Protein 3U4Y (pdb70)

Nearest PDB structures (foldseek):
  3u4y-assembly2_B  TM=9.989E-01  e=2.058E-52  Desulfofarcimen acetoxidans DSM 771
  8afq-assembly1_D  TM=7.126E-01  e=6.260E-09  Saccharomyces cerevisiae
  8afw-assembly1_C  TM=6.990E-01  e=7.826E-08  Saccharomyces cerevisiae
  4q1u-assembly1_A  TM=5.443E-01  e=5.073E-07  hybrid
  3sre-assembly1_A  TM=5.284E-01  e=4.145E-07  synthetic construct

CATH classification: 2.130.10.10

Foldseek 3Di:
DDQQWKKFDDQVQCKIWIAGNPPQATDAIGHDPARWFAKDAALQRFKMWIFHAQQQKIWMWGDPDPHIGTDAIDHDPHGAAWDAALNNQKIDDFHADDDDTWFIAGPVVRGTDEIDGDDPQWFEKDFANQNQAKIWIDRQQVQWIFIKGQDPRRYIGGPRDIAHQAFHRFFYKYAQLNRQWMWTCHFQRQWIWIWGPVPVVDIYTDHIGHHPHGWADWDADNVRQKIWTDHQFWIWIWGADVPVGDTHTDDIEGPPAGADRPNSGHAAQDAGQVSQKDWGQGQPSQWTWMAGPVHHTDGTYPPGRGHHHMDHRHHD/DAWKKFDDQVQQKIWIAHDPQQATDAMDHDPARWFFKDAFQQSFKMWTFHAQQQKIWMWGPPDPHTGTDAMAHDDHGFEWDAAQVRFKIDDFHAPTDDTWFIAGPVVGGTDEIGGDDPQWFYKDAFNALQQWMKIDNQQVQWMFIWGQHPVGYIGGPGDIAHQQAHRFFAKDAALGNQWMWTQHQHRQWIWIWGPPDVPDIYTDDIGHHDHRWAYKDADNVRQKIWIDHAFKIWIWGADVPSRDTDGDDMEGDRAHADRRNRRHAAQEAGQVRQKDWGQGQPNQWIWMAGPVHHTDDTRPPGSRHHHIYTHYHD

Structure (mmCIF, N/CA/C/O backbone):
data_3U4Y
#
_entry.id   3U4Y
#
_cell.length_a   139.636
_cell.length_b   66.661
_cell.length_c   80.524
_cell.angle_alpha   90.00
_cell.angle_beta   90.00
_cell.angle_gamma   90.00
#
_symmetry.space_group_name_H-M   'P 21 21 2'
#
loop_
_entity.id
_entity.type
_entity.pdbx_description
1 polymer 'uncharacterized protein'
2 non-polymer 2-AMINO-2-HYDROXYMETHYL-PROPANE-1,3-DIOL
3 water water
#
loop_
_atom_site.group_PDB
_atom_site.id
_atom_site.type_symbol
_atom_site.label_atom_id
_atom_site.label_alt_id
_atom_site.label_comp_id
_atom_site.label_asym_id
_atom_site.label_entity_id
_atom_site.label_seq_id
_atom_site.pdbx_PDB_ins_code
_atom_site.Cartn_x
_atom_site.Cartn_y
_atom_site.Cartn_z
_atom_site.occupancy
_atom_site.B_iso_or_equiv
_atom_site.auth_seq_id
_atom_site.auth_comp_id
_atom_site.auth_asym_id
_atom_site.auth_atom_id
_atom_site.pdbx_PDB_model_num
ATOM 1 N N . THR A 1 7 ? 0.232 53.816 88.873 1.00 78.75 4 THR A N 1
ATOM 2 C CA . THR A 1 7 ? 1.439 53.918 88.055 1.00 91.70 4 THR A CA 1
ATOM 3 C C . THR A 1 7 ? 2.673 54.310 88.879 1.00 95.15 4 THR A C 1
ATOM 4 O O . THR A 1 7 ? 2.994 55.495 89.022 1.00 89.19 4 THR A O 1
ATOM 6 N N . THR A 1 8 ? 3.355 53.301 89.417 1.00 96.21 5 THR A N 1
ATOM 7 C CA . THR A 1 8 ? 4.575 53.511 90.192 1.00 92.30 5 THR A CA 1
ATOM 8 C C . THR A 1 8 ? 5.798 52.968 89.466 1.00 82.04 5 THR A C 1
ATOM 9 O O . THR A 1 8 ? 5.724 51.966 88.759 1.00 71.57 5 THR A O 1
ATOM 13 N N . SER A 1 9 ? 6.926 53.640 89.654 1.00 81.03 6 SER A N 1
ATOM 14 C CA . SER A 1 9 ? 8.152 53.252 88.988 1.00 74.42 6 SER A CA 1
ATOM 15 C C . SER A 1 9 ? 9.193 52.842 90.011 1.00 76.77 6 SER A C 1
ATOM 16 O O . SER A 1 9 ? 10.391 52.813 89.731 1.00 86.88 6 SER A O 1
ATOM 19 N N . ASN A 1 10 ? 8.717 52.508 91.201 1.00 64.78 7 ASN A N 1
ATOM 20 C CA . ASN A 1 10 ? 9.593 52.005 92.237 1.00 59.51 7 ASN A CA 1
ATOM 21 C C . ASN A 1 10 ? 9.358 50.527 92.484 1.00 53.51 7 ASN A C 1
ATOM 22 O O . ASN A 1 10 ? 8.764 50.120 93.483 1.00 53.67 7 ASN A O 1
ATOM 27 N N . PHE A 1 11 ? 9.844 49.729 91.546 1.00 48.34 8 PHE A N 1
ATOM 28 C CA . PHE A 1 11 ? 9.555 48.311 91.536 1.00 43.14 8 PHE A CA 1
ATOM 29 C C . PHE A 1 11 ? 10.545 47.553 90.667 1.00 39.06 8 PHE A C 1
ATOM 30 O O . PHE A 1 11 ? 11.249 48.133 89.839 1.00 42.52 8 PHE A O 1
ATOM 38 N N . GLY A 1 12 ? 10.563 46.243 90.841 1.00 30.47 9 GLY A N 1
ATOM 39 C CA . GLY A 1 12 ? 11.432 45.387 90.064 1.00 34.81 9 GLY A CA 1
ATOM 40 C C . GLY A 1 12 ? 10.855 43.992 89.931 1.00 42.20 9 GLY A C 1
ATOM 41 O O . GLY A 1 12 ? 9.843 43.666 90.538 1.00 53.65 9 GLY A O 1
ATOM 42 N N . ILE A 1 13 ? 11.515 43.159 89.141 1.00 35.74 10 ILE A N 1
ATOM 43 C CA . ILE A 1 13 ? 11.021 41.823 88.865 1.00 37.40 10 ILE A CA 1
ATOM 44 C C . ILE A 1 13 ? 12.138 40.804 89.067 1.00 31.32 10 ILE A C 1
ATOM 45 O O . ILE A 1 13 ? 13.274 41.065 88.731 1.00 33.63 10 ILE A O 1
ATOM 50 N N . VAL A 1 14 ? 11.815 39.651 89.633 1.00 27.01 11 VAL A N 1
ATOM 51 C CA . VAL A 1 14 ? 12.824 38.640 89.892 1.00 29.41 11 VAL A CA 1
ATOM 52 C C . VAL A 1 14 ? 12.298 37.244 89.618 1.00 34.05 11 VAL A C 1
ATOM 53 O O . VAL A 1 14 ? 11.165 36.908 89.970 1.00 38.57 11 VAL A O 1
ATOM 57 N N . VAL A 1 15 ? 13.141 36.428 88.995 1.00 32.67 12 VAL A N 1
ATOM 58 C CA . VAL A 1 15 ? 12.762 35.075 88.620 1.00 32.05 12 VAL A CA 1
ATOM 59 C C . VAL A 1 15 ? 12.981 34.080 89.755 1.00 29.66 12 VAL A C 1
ATOM 60 O O . VAL A 1 15 ? 13.973 34.161 90.478 1.00 34.16 12 VAL A O 1
ATOM 64 N N . GLU A 1 16 ? 12.026 33.169 89.928 1.00 24.16 13 GLU A N 1
ATOM 65 C CA . GLU A 1 16 ? 12.175 32.056 90.860 1.00 31.85 13 GLU A CA 1
ATOM 66 C C . GLU A 1 16 ? 12.009 30.779 90.085 1.00 37.28 13 GLU A C 1
ATOM 67 O O . GLU A 1 16 ? 10.901 30.304 89.886 1.00 48.51 13 GLU A O 1
ATOM 73 N N . GLN A 1 17 ? 13.127 30.232 89.637 1.00 34.34 14 GLN A N 1
ATOM 74 C CA . GLN A 1 17 ? 13.112 29.180 88.643 1.00 35.39 14 GLN A CA 1
ATOM 75 C C . GLN A 1 17 ? 12.453 27.902 89.142 1.00 35.34 14 GLN A C 1
ATOM 76 O O . GLN A 1 17 ? 11.762 27.214 88.392 1.00 28.36 14 GLN A O 1
ATOM 82 N N . HIS A 1 18 ? 12.676 27.584 90.410 1.00 35.57 15 HIS A N 1
ATOM 83 C CA . HIS A 1 18 ? 12.214 26.318 90.943 1.00 33.07 15 HIS A CA 1
ATOM 84 C C . HIS A 1 18 ? 10.728 26.336 91.261 1.00 43.02 15 HIS A C 1
ATOM 85 O O . HIS A 1 18 ? 10.112 25.287 91.418 1.00 52.59 15 HIS A O 1
ATOM 92 N N . LEU A 1 19 ? 10.150 27.525 91.360 1.00 39.36 16 LEU A N 1
ATOM 93 C CA . LEU A 1 19 ? 8.719 27.642 91.583 1.00 35.17 16 LEU A CA 1
ATOM 94 C C . LEU A 1 19 ? 8.052 27.891 90.250 1.00 38.83 16 LEU A C 1
ATOM 95 O O . LEU A 1 19 ? 6.837 27.997 90.165 1.00 41.21 16 LEU A O 1
ATOM 100 N N . ARG A 1 20 ? 8.868 27.962 89.206 1.00 39.60 17 ARG A N 1
ATOM 101 C CA . ARG A 1 20 ? 8.379 28.273 87.876 1.00 38.05 17 ARG A CA 1
ATOM 102 C C . ARG A 1 20 ? 7.496 29.521 87.965 1.00 39.78 17 ARG A C 1
ATOM 103 O O . ARG A 1 20 ? 6.389 29.585 87.447 1.00 46.07 17 ARG A O 1
ATOM 111 N N . ARG A 1 21 ? 8.043 30.535 88.621 1.00 38.82 18 ARG A N 1
ATOM 112 C CA . ARG A 1 21 ? 7.300 31.717 89.014 1.00 41.84 18 ARG A CA 1
ATOM 113 C C . ARG A 1 21 ? 8.153 32.983 88.795 1.00 42.37 18 ARG A C 1
ATOM 114 O O . ARG A 1 21 ? 9.347 32.887 88.511 1.00 41.56 18 ARG A O 1
ATOM 122 N N . ILE A 1 22 ? 7.529 34.156 88.903 1.00 32.12 19 ILE A N 1
ATOM 123 C CA . ILE A 1 22 ? 8.234 35.432 88.936 1.00 26.93 19 ILE A CA 1
ATOM 124 C C . ILE A 1 22 ? 7.522 36.333 89.942 1.00 31.73 19 ILE A C 1
ATOM 125 O O . ILE A 1 22 ? 6.337 36.180 90.182 1.00 30.55 19 ILE A O 1
ATOM 130 N N . SER A 1 23 ? 8.253 37.273 90.529 1.00 39.48 20 SER A N 1
ATOM 131 C CA . SER A 1 23 ? 7.696 38.211 91.496 1.00 34.13 20 SER A CA 1
ATOM 132 C C . SER A 1 23 ? 8.052 39.640 91.134 1.00 35.07 20 SER A C 1
ATOM 133 O O . SER A 1 23 ? 9.134 39.913 90.636 1.00 44.18 20 SER A O 1
ATOM 136 N N . PHE A 1 24 ? 7.126 40.550 91.390 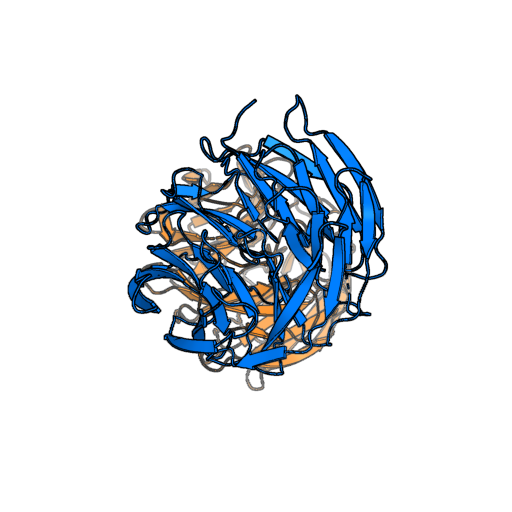1.00 27.49 21 PHE A N 1
ATOM 137 C CA . PHE A 1 24 ? 7.402 41.956 91.320 1.00 27.51 21 PHE A CA 1
ATOM 138 C C . PHE A 1 24 ? 7.517 42.371 92.759 1.00 40.32 21 PHE A C 1
ATOM 139 O O . PHE A 1 24 ? 6.776 41.883 93.598 1.00 43.46 21 PHE A O 1
ATOM 147 N N . PHE A 1 25 ? 8.462 43.250 93.049 1.00 45.39 22 PHE A N 1
ATOM 148 C CA . PHE A 1 25 ? 8.708 43.687 94.410 1.00 45.94 22 PHE A CA 1
ATOM 149 C C . PHE A 1 25 ? 8.884 45.205 94.382 1.00 55.00 22 PHE A C 1
ATOM 150 O O . PHE A 1 25 ? 9.236 45.781 93.348 1.00 50.96 22 PHE A O 1
ATOM 158 N N . SER A 1 26 ? 8.624 45.867 95.502 1.00 54.70 23 SER A N 1
ATOM 159 C CA . SER A 1 26 ? 8.883 47.291 95.553 1.00 46.13 23 SER A CA 1
ATOM 160 C C . SER A 1 26 ? 10.305 47.564 96.027 1.00 50.85 23 SER A C 1
ATOM 161 O O . SER A 1 26 ? 10.775 46.983 97.007 1.00 50.50 23 SER A O 1
ATOM 164 N N . THR A 1 27 ? 10.973 48.441 95.285 1.00 43.85 24 THR A N 1
ATOM 165 C CA . THR A 1 27 ? 12.221 49.085 95.652 1.00 40.00 24 THR A CA 1
ATOM 166 C C . THR A 1 27 ? 12.195 49.824 97.008 1.00 48.79 24 THR A C 1
ATOM 167 O O . THR A 1 27 ? 13.234 49.978 97.658 1.00 48.88 24 THR A O 1
ATOM 171 N N . ASP A 1 28 ? 11.009 50.276 97.424 1.00 54.74 25 ASP A N 1
ATOM 172 C CA . ASP A 1 28 ? 10.840 51.147 98.598 1.00 60.60 25 ASP A CA 1
ATOM 173 C C . ASP A 1 28 ? 10.623 50.391 99.896 1.00 57.45 25 ASP A C 1
ATOM 174 O O . ASP A 1 28 ? 11.447 50.444 100.812 1.00 57.19 25 ASP A O 1
ATOM 179 N N . THR A 1 29 ? 9.467 49.735 99.972 1.00 51.86 26 THR A N 1
ATOM 180 C CA . THR A 1 29 ? 9.043 48.988 101.150 1.00 54.41 26 THR A CA 1
ATOM 181 C C . THR A 1 29 ? 9.791 47.678 101.287 1.00 60.80 26 THR A C 1
ATOM 182 O O . THR A 1 29 ? 10.005 47.186 102.399 1.00 61.58 26 THR A O 1
ATOM 186 N N . LEU A 1 30 ? 10.155 47.104 100.144 1.00 64.08 27 LEU A N 1
ATOM 187 C CA . LEU A 1 30 ? 10.830 45.816 100.107 1.00 60.50 27 LEU A CA 1
ATOM 188 C C . LEU A 1 30 ? 9.877 44.681 100.451 1.00 64.70 27 LEU A C 1
ATOM 189 O O . LEU A 1 30 ? 10.158 43.864 101.334 1.00 70.63 27 LEU A O 1
ATOM 194 N N . GLU A 1 31 ? 8.748 44.645 99.750 1.00 55.20 28 GLU A N 1
ATOM 195 C CA . GLU A 1 31 ? 7.778 43.580 99.913 1.00 55.51 28 GLU A CA 1
ATOM 196 C C . GLU A 1 31 ? 7.288 43.181 98.535 1.00 50.22 28 GLU A C 1
ATOM 197 O O . GLU A 1 31 ? 7.483 43.920 97.563 1.00 46.06 28 GLU A O 1
ATOM 203 N N . ILE A 1 32 ? 6.665 42.012 98.438 1.00 45.04 29 ILE A N 1
ATOM 204 C CA . ILE A 1 32 ? 6.148 41.552 97.149 1.00 49.62 29 ILE A CA 1
ATOM 205 C C . ILE A 1 32 ? 5.041 42.477 96.631 1.00 54.46 29 ILE A C 1
ATOM 206 O O . ILE A 1 32 ? 4.445 43.237 97.389 1.00 59.15 29 ILE A O 1
ATOM 211 N N . LEU A 1 33 ? 4.773 42.397 95.334 1.00 47.62 30 LEU A N 1
ATOM 212 C CA . LEU A 1 33 ? 3.747 43.198 94.688 1.00 41.20 30 LEU A CA 1
ATOM 213 C C . LEU A 1 33 ? 2.711 42.314 94.017 1.00 42.92 30 LEU A C 1
ATOM 214 O O . LEU A 1 33 ? 1.509 42.486 94.212 1.00 31.12 30 LEU A O 1
ATOM 219 N N . ASN A 1 34 ? 3.203 41.405 93.179 1.00 43.72 31 ASN A N 1
ATOM 220 C CA . ASN A 1 34 ? 2.378 40.482 92.419 1.00 53.77 31 ASN A CA 1
ATOM 221 C C . ASN A 1 34 ? 3.234 39.253 92.138 1.00 55.46 31 ASN A C 1
ATOM 222 O O . ASN A 1 34 ? 4.407 39.392 91.820 1.00 60.84 31 ASN A O 1
ATOM 227 N N . GLN A 1 35 ? 2.660 38.057 92.246 1.00 48.67 32 GLN A N 1
ATOM 228 C CA . GLN A 1 35 ? 3.397 36.846 91.911 1.00 41.42 32 GLN A CA 1
ATOM 229 C C . GLN A 1 35 ? 2.700 36.018 90.848 1.00 44.61 32 GLN A C 1
ATOM 230 O O . GLN A 1 35 ? 1.671 35.382 91.095 1.00 62.64 32 GLN A O 1
ATOM 236 N N . ILE A 1 36 ? 3.278 36.016 89.661 1.00 34.72 33 ILE A N 1
ATOM 237 C CA . ILE A 1 36 ? 2.718 35.275 88.548 1.00 38.75 33 ILE A CA 1
ATOM 238 C C . ILE A 1 36 ? 3.353 33.898 88.422 1.00 36.31 33 ILE A C 1
ATOM 239 O O . ILE A 1 36 ? 4.555 33.800 88.272 1.00 38.04 33 ILE A O 1
ATOM 244 N N . THR A 1 37 ? 2.543 32.842 88.485 1.00 46.56 34 THR A N 1
ATOM 245 C CA . THR A 1 37 ? 3.039 31.468 88.367 1.00 44.01 34 THR A CA 1
ATOM 246 C C . THR A 1 37 ? 2.512 30.824 87.077 1.00 47.00 34 THR A C 1
ATOM 247 O O . THR A 1 37 ? 1.319 30.546 86.963 1.00 58.62 34 THR A O 1
ATOM 251 N N . LEU A 1 38 ? 3.394 30.582 86.112 1.00 36.24 35 LEU A N 1
ATOM 252 C CA . LEU A 1 38 ? 2.979 30.018 84.824 1.00 43.09 35 LEU A CA 1
ATOM 253 C C . LEU A 1 38 ? 3.440 28.581 84.534 1.00 48.30 35 LEU A C 1
ATOM 254 O O . LEU A 1 38 ? 3.059 28.007 83.515 1.00 49.53 35 LEU A O 1
ATOM 259 N N . GLY A 1 39 ? 4.268 28.015 85.408 1.00 48.59 36 GLY A N 1
ATOM 260 C CA . GLY A 1 39 ? 4.798 26.685 85.205 1.00 24.22 36 GLY A CA 1
ATOM 261 C C . GLY A 1 39 ? 5.766 26.571 84.043 1.00 37.13 36 GLY A C 1
ATOM 262 O O . GLY A 1 39 ? 5.656 25.659 83.224 1.00 34.58 36 GLY A O 1
ATOM 263 N N . TYR A 1 40 ? 6.722 27.496 83.962 1.00 36.50 37 TYR A N 1
ATOM 264 C CA . TYR A 1 40 ? 7.808 27.378 82.989 1.00 37.40 37 TYR A CA 1
ATOM 265 C C . TYR A 1 40 ? 9.166 27.309 83.647 1.00 49.05 37 TYR A C 1
ATOM 266 O O . TYR A 1 40 ? 9.313 27.491 84.851 1.00 51.07 37 TYR A O 1
ATOM 275 N N . ASP A 1 41 ? 10.151 27.069 82.797 1.00 52.13 38 ASP A N 1
ATOM 276 C CA . ASP A 1 41 ? 11.534 26.841 83.156 1.00 45.42 38 ASP A CA 1
ATOM 277 C C . ASP A 1 41 ? 12.307 28.188 83.152 1.00 46.43 38 ASP A C 1
ATOM 278 O O . ASP A 1 41 ? 13.265 28.382 82.383 1.00 34.53 38 ASP A O 1
ATOM 283 N N . PHE A 1 42 ? 11.882 29.118 84.009 1.00 41.52 39 PHE A N 1
ATOM 284 C CA . PHE A 1 42 ? 12.321 30.523 83.921 1.00 41.65 39 PHE A CA 1
ATOM 285 C C . PHE A 1 42 ? 13.805 30.782 84.218 1.00 41.77 39 PHE A C 1
ATOM 286 O O . PHE A 1 42 ? 14.391 30.181 85.117 1.00 37.02 39 PHE A O 1
ATOM 294 N N . VAL A 1 43 ? 14.396 31.705 83.460 1.00 43.06 40 VAL A N 1
ATOM 295 C CA . VAL A 1 43 ? 15.810 32.030 83.613 1.00 41.73 40 VAL A CA 1
ATOM 296 C C . VAL A 1 43 ? 16.052 33.519 83.891 1.00 32.19 40 VAL A C 1
ATOM 297 O O . VAL A 1 43 ? 16.320 33.891 85.027 1.00 20.19 40 VAL A O 1
ATOM 301 N N . ASP A 1 44 ? 15.949 34.363 82.866 1.00 46.61 41 ASP A N 1
ATOM 302 C CA . ASP A 1 44 ? 16.290 35.790 83.004 1.00 56.51 41 ASP A CA 1
ATOM 303 C C . ASP A 1 44 ? 15.116 36.701 82.617 1.00 49.87 41 ASP A C 1
ATOM 304 O O . ASP A 1 44 ? 14.102 36.221 82.105 1.00 49.87 41 ASP A O 1
ATOM 309 N N . THR A 1 45 ? 15.266 38.005 82.881 1.00 36.93 42 THR A N 1
ATOM 310 C CA . THR A 1 45 ? 14.281 39.036 82.522 1.00 30.38 42 THR A CA 1
ATOM 311 C C . THR A 1 45 ? 14.936 40.300 82.019 1.00 40.39 42 THR A C 1
ATOM 312 O O . THR A 1 45 ? 16.038 40.669 82.438 1.00 47.05 42 THR A O 1
ATOM 316 N N . ALA A 1 46 ? 14.221 40.990 81.144 1.00 45.62 43 ALA A N 1
ATOM 317 C CA . ALA A 1 46 ? 14.565 42.354 80.779 1.00 39.73 43 ALA A CA 1
ATOM 318 C C . ALA A 1 46 ? 13.349 43.201 81.080 1.00 31.12 43 ALA A C 1
ATOM 319 O O . ALA A 1 46 ? 12.280 42.662 81.319 1.00 28.31 43 ALA A O 1
ATOM 321 N N . ILE A 1 47 ? 13.539 44.516 81.102 1.00 38.59 44 ILE A N 1
ATOM 322 C CA . ILE A 1 47 ? 12.461 45.486 81.287 1.00 35.26 44 ILE A CA 1
ATOM 323 C C . ILE A 1 47 ? 12.650 46.606 80.281 1.00 33.84 44 ILE A C 1
ATOM 324 O O . ILE A 1 47 ? 13.727 46.784 79.728 1.00 38.02 44 ILE A O 1
ATOM 329 N N . THR A 1 48 ? 11.604 47.368 80.039 1.00 39.30 45 THR A N 1
ATOM 330 C CA . THR A 1 48 ? 11.624 48.317 78.931 1.00 46.17 45 THR A CA 1
ATOM 331 C C . THR A 1 48 ? 12.051 49.756 79.379 1.00 44.63 45 THR A C 1
ATOM 332 O O . THR A 1 48 ? 11.926 50.093 80.560 1.00 56.53 45 THR A O 1
ATOM 336 N N . SER A 1 49 ? 12.633 50.565 78.489 1.00 33.24 46 SER A N 1
ATOM 337 C CA . SER A 1 49 ? 13.028 51.936 78.873 1.00 43.32 46 SER A CA 1
ATOM 338 C C . SER A 1 49 ? 11.844 52.597 79.520 1.00 60.45 46 SER A C 1
ATOM 339 O O . SER A 1 49 ? 11.866 52.988 80.691 1.00 57.23 46 SER A O 1
ATOM 342 N N . ASP A 1 50 ? 10.844 52.773 78.658 1.00 70.78 47 ASP A N 1
ATOM 343 C CA . ASP A 1 50 ? 9.436 53.001 78.964 1.00 53.40 47 ASP A CA 1
ATOM 344 C C . ASP A 1 50 ? 9.043 52.475 80.346 1.00 43.48 47 ASP A C 1
ATOM 345 O O . ASP A 1 50 ? 8.363 53.177 81.098 1.00 36.42 47 ASP A O 1
ATOM 350 N N . CYS A 1 51 ? 9.492 51.256 80.671 1.00 44.54 48 CYS A N 1
ATOM 351 C CA . CYS A 1 51 ? 9.251 50.607 81.972 1.00 44.33 48 CYS A CA 1
ATOM 352 C C . CYS A 1 51 ? 7.909 49.864 81.990 1.00 55.46 48 CYS A C 1
ATOM 353 O O . CYS A 1 51 ? 7.486 49.325 83.024 1.00 48.76 48 CYS A O 1
ATOM 356 N N . SER A 1 52 ? 7.277 49.814 80.819 1.00 57.98 49 SER A N 1
ATOM 357 C CA . SER A 1 52 ? 5.904 49.352 80.675 1.00 52.91 49 SER A CA 1
ATOM 358 C C . SER A 1 52 ? 5.782 47.851 80.397 1.00 53.70 49 SER A C 1
ATOM 359 O O . SER A 1 52 ? 4.796 47.213 80.777 1.00 54.81 49 SER A O 1
ATOM 362 N N . ASN A 1 53 ? 6.774 47.292 79.715 1.00 60.14 50 ASN A N 1
ATOM 363 C CA . ASN A 1 53 ? 6.749 45.877 79.382 1.00 53.83 50 ASN A CA 1
ATOM 364 C C . ASN A 1 53 ? 7.965 45.107 79.853 1.00 49.00 50 ASN A C 1
ATOM 365 O O . ASN A 1 53 ? 9.091 45.597 79.833 1.00 51.54 50 ASN A O 1
ATOM 370 N N . VAL A 1 54 ? 7.702 43.879 80.269 1.00 43.32 51 VAL A N 1
ATOM 371 C CA . VAL A 1 54 ? 8.715 42.981 80.781 1.00 40.42 51 VAL A CA 1
ATOM 372 C C . VAL A 1 54 ? 8.847 41.774 79.858 1.00 41.08 51 VAL A C 1
ATOM 373 O O . VAL A 1 54 ? 7.940 41.478 79.076 1.00 42.26 51 VAL A O 1
ATOM 377 N N . VAL A 1 55 ? 9.987 41.095 79.938 1.00 35.42 52 VAL A N 1
ATOM 378 C CA . VAL A 1 55 ? 10.195 39.861 79.201 1.00 37.29 52 VAL A CA 1
ATOM 379 C C . VAL A 1 55 ? 10.859 38.808 80.082 1.00 40.43 52 VAL A C 1
ATOM 380 O O . VAL A 1 55 ? 11.837 39.114 80.769 1.00 48.30 52 VAL A O 1
ATOM 384 N N . VAL A 1 56 ? 10.312 37.588 80.092 1.00 32.65 53 VAL A N 1
ATOM 385 C CA . VAL A 1 56 ? 10.936 36.467 80.807 1.00 32.41 53 VAL A CA 1
ATOM 386 C C . VAL A 1 56 ? 11.241 35.320 79.853 1.00 35.95 53 VAL A C 1
ATOM 387 O O . VAL A 1 56 ? 10.481 35.048 78.935 1.00 48.43 53 VAL A O 1
ATOM 391 N N . THR A 1 57 ? 12.356 34.642 80.075 1.00 26.58 54 THR A N 1
ATOM 392 C CA . THR A 1 57 ? 12.787 33.568 79.189 1.00 31.28 54 THR A CA 1
ATOM 393 C C . THR A 1 57 ? 12.667 32.212 79.880 1.00 30.21 54 THR A C 1
ATOM 394 O O . THR A 1 57 ? 12.510 32.135 81.096 1.00 25.24 54 THR A O 1
ATOM 398 N N . SER A 1 58 ? 12.725 31.140 79.102 1.00 27.07 55 SER A N 1
ATOM 399 C CA . SER A 1 58 ? 12.767 29.813 79.688 1.00 25.59 55 SER A CA 1
ATOM 400 C C . SER A 1 58 ? 13.667 28.921 78.857 1.00 43.42 55 SER A C 1
ATOM 401 O O . SER A 1 58 ? 13.799 29.090 77.637 1.00 31.06 55 SER A O 1
ATOM 404 N N . ASP A 1 59 ? 14.293 27.980 79.551 1.00 48.03 56 ASP A N 1
ATOM 405 C CA . ASP A 1 59 ? 15.340 27.145 78.995 1.00 47.14 56 ASP A CA 1
ATOM 406 C C . ASP A 1 59 ? 14.751 25.947 78.273 1.00 49.76 56 ASP A C 1
ATOM 407 O O . ASP A 1 59 ? 14.617 25.965 77.050 1.00 45.83 56 ASP A O 1
ATOM 412 N N . PHE A 1 60 ? 14.403 24.916 79.047 1.00 53.41 57 PHE A N 1
ATOM 413 C CA . PHE A 1 60 ? 13.979 23.611 78.526 1.00 49.57 57 PHE A CA 1
ATOM 414 C C . PHE A 1 60 ? 12.543 23.695 77.999 1.00 48.73 57 PHE A C 1
ATOM 415 O O . PHE A 1 60 ? 12.154 22.951 77.088 1.00 47.58 57 PHE A O 1
ATOM 423 N N . CYS A 1 61 ? 11.778 24.642 78.538 1.00 37.87 58 CYS A N 1
ATOM 424 C CA . CYS A 1 61 ? 10.461 24.949 77.997 1.00 34.14 58 CYS A CA 1
ATOM 425 C C . CYS A 1 61 ? 10.521 25.834 76.736 1.00 34.85 58 CYS A C 1
ATOM 426 O O . CYS A 1 61 ? 9.507 26.094 76.108 1.00 43.29 58 CYS A O 1
ATOM 429 N N . GLN A 1 62 ? 11.715 26.283 76.370 1.00 37.88 59 GLN A N 1
ATOM 430 C CA . GLN A 1 62 ? 11.928 27.215 75.247 1.00 39.18 59 GLN A CA 1
ATOM 431 C C . GLN A 1 62 ? 10.804 28.214 74.940 1.00 42.23 59 GLN A C 1
ATOM 432 O O . GLN A 1 62 ? 10.454 28.444 73.782 1.00 39.91 59 GLN A O 1
ATOM 438 N N . THR A 1 63 ? 10.279 28.843 75.982 1.00 37.95 60 THR A N 1
ATOM 439 C CA . THR A 1 63 ? 9.195 29.787 75.809 1.00 36.46 60 THR A CA 1
ATOM 440 C C . THR A 1 63 ? 9.480 31.181 76.363 1.00 37.31 60 THR A C 1
ATOM 441 O O . THR A 1 63 ? 9.892 31.329 77.508 1.00 29.01 60 THR A O 1
ATOM 445 N N . LEU A 1 64 ? 9.239 32.201 75.547 1.00 40.47 61 LEU A N 1
ATOM 446 C CA . LEU A 1 64 ? 9.316 33.580 76.017 1.00 37.48 61 LEU A CA 1
ATOM 447 C C . LEU A 1 64 ? 7.934 34.123 76.391 1.00 39.30 61 LEU A C 1
ATOM 448 O O . LEU A 1 64 ? 6.989 33.998 75.619 1.00 48.98 61 LEU A O 1
ATOM 453 N N . VAL A 1 65 ? 7.812 34.726 77.567 1.00 31.42 62 VAL A N 1
ATOM 454 C CA . VAL A 1 65 ? 6.561 35.392 77.942 1.00 42.85 62 VAL A CA 1
ATOM 455 C C . VAL A 1 65 ? 6.734 36.917 78.081 1.00 47.91 62 VAL A C 1
ATOM 456 O O . VAL A 1 65 ? 7.776 37.387 78.545 1.00 50.17 62 VAL A O 1
ATOM 460 N N . GLN A 1 66 ? 5.707 37.668 77.669 1.00 40.41 63 GLN A N 1
ATOM 461 C CA . GLN A 1 66 ? 5.702 39.133 77.712 1.00 35.13 63 GLN A CA 1
ATOM 462 C C . GLN A 1 66 ? 4.593 39.636 78.612 1.00 39.87 63 GLN A C 1
ATOM 463 O O . GLN A 1 66 ? 3.464 39.181 78.518 1.00 46.09 63 GLN A O 1
ATOM 469 N N . ILE A 1 67 ? 4.897 40.585 79.482 1.00 42.50 64 ILE A N 1
ATOM 470 C CA . ILE A 1 67 ? 3.857 41.085 80.370 1.00 50.02 64 ILE A CA 1
ATOM 471 C C . ILE A 1 67 ? 3.786 42.627 80.459 1.00 56.79 64 ILE A C 1
ATOM 472 O O . ILE A 1 67 ? 4.811 43.298 80.363 1.00 64.42 64 ILE A O 1
ATOM 477 N N . GLU A 1 68 ? 2.574 43.178 80.592 1.00 46.48 65 GLU A N 1
ATOM 478 C CA . GLU A 1 68 ? 2.392 44.619 80.807 1.00 47.15 65 GLU A CA 1
ATOM 479 C C . GLU A 1 68 ? 2.306 44.917 82.302 1.00 41.81 65 GLU A C 1
ATOM 480 O O . GLU A 1 68 ? 1.630 44.205 83.036 1.00 45.27 65 GLU A O 1
ATOM 486 N N . THR A 1 69 ? 2.957 45.980 82.758 1.00 32.82 66 THR A N 1
ATOM 487 C CA . THR A 1 69 ? 3.176 46.147 84.193 1.00 40.06 66 THR A CA 1
ATOM 488 C C . THR A 1 69 ? 2.396 47.263 84.870 1.00 47.68 66 THR A C 1
ATOM 489 O O . THR A 1 69 ? 2.522 47.452 86.087 1.00 45.46 66 THR A O 1
ATOM 493 N N . GLN A 1 70 ? 1.608 47.999 84.088 1.00 49.62 67 GLN A N 1
ATOM 494 C CA . GLN A 1 70 ? 0.955 49.208 84.575 1.00 50.63 67 GLN A CA 1
ATOM 495 C C . GLN A 1 70 ? -0.522 49.020 84.885 1.00 56.10 67 GLN A C 1
ATOM 496 O O . GLN A 1 70 ? -1.355 49.796 84.414 1.00 59.90 67 GLN A O 1
ATOM 502 N N . LEU A 1 71 ? -0.864 47.998 85.665 1.00 61.03 68 LEU A N 1
ATOM 503 C CA . LEU A 1 71 ? -2.266 47.816 86.035 1.00 70.07 68 LEU A CA 1
ATOM 504 C C . LEU A 1 71 ? -2.520 46.978 87.266 1.00 66.48 68 LEU A C 1
ATOM 505 O O . LEU A 1 71 ? -1.631 46.287 87.765 1.00 50.72 68 LEU A O 1
ATOM 510 N N . GLU A 1 72 ? -3.772 47.075 87.714 1.00 73.48 69 GLU A N 1
ATOM 511 C CA . GLU A 1 72 ? -4.291 46.520 88.966 1.00 79.48 69 GLU A CA 1
ATOM 512 C C . GLU A 1 72 ? -3.558 45.275 89.446 1.00 74.40 69 GLU A C 1
ATOM 513 O O . GLU A 1 72 ? -2.896 45.329 90.476 1.00 84.89 69 GLU A O 1
ATOM 519 N N . PRO A 1 73 ? -3.711 44.142 88.736 1.00 64.33 70 PRO A N 1
ATOM 520 C CA . PRO A 1 73 ? -2.701 43.080 88.783 1.00 52.36 70 PRO A CA 1
ATOM 521 C C . PRO A 1 73 ? -2.080 42.927 87.394 1.00 53.57 70 PRO A C 1
ATOM 522 O O . PRO A 1 73 ? -2.828 42.894 86.420 1.00 55.98 70 PRO A O 1
ATOM 526 N N . PRO A 1 74 ? -0.738 42.882 87.306 1.00 51.48 71 PRO A N 1
ATOM 527 C CA . PRO A 1 74 ? 0.035 42.699 86.076 1.00 41.25 71 PRO A CA 1
ATOM 528 C C . PRO A 1 74 ? -0.613 41.723 85.105 1.00 44.11 71 PRO A C 1
ATOM 529 O O . PRO A 1 74 ? -1.020 40.624 85.481 1.00 42.42 71 PRO A O 1
ATOM 533 N N . LYS A 1 75 ? -0.665 42.131 83.844 1.00 47.31 72 LYS A N 1
ATOM 534 C CA . LYS A 1 75 ? -1.340 41.391 82.788 1.00 44.88 72 LYS A CA 1
ATOM 535 C C . LYS A 1 75 ? -0.368 40.770 81.772 1.00 38.57 72 LYS A C 1
ATOM 536 O O . LYS A 1 75 ? 0.277 41.477 81.008 1.00 41.93 72 LYS A O 1
ATOM 542 N N . VAL A 1 76 ? -0.252 39.448 81.762 1.00 33.74 73 VAL A N 1
ATOM 543 C CA . VAL A 1 76 ? 0.551 38.800 80.732 1.00 43.27 73 VAL A CA 1
ATOM 544 C C . VAL A 1 76 ? -0.238 38.805 79.427 1.00 49.88 73 VAL A C 1
ATOM 545 O O . VAL A 1 76 ? -1.456 38.653 79.442 1.00 60.08 73 VAL A O 1
ATOM 549 N N . VAL A 1 77 ? 0.450 39.004 78.305 1.00 46.27 74 VAL A N 1
ATOM 550 C CA . VAL A 1 77 ? -0.228 39.316 77.052 1.00 47.67 74 VAL A CA 1
ATOM 551 C C . VAL A 1 77 ? 0.243 38.532 75.833 1.00 55.32 74 VAL A C 1
ATOM 552 O O . VAL A 1 77 ? -0.431 38.516 74.802 1.00 69.61 74 VAL A O 1
ATOM 556 N N . ALA A 1 78 ? 1.399 37.893 75.937 1.00 51.81 75 ALA A N 1
ATOM 557 C CA . ALA A 1 78 ? 1.842 36.981 74.887 1.00 47.93 75 ALA A CA 1
ATOM 558 C C . ALA A 1 78 ? 2.614 35.818 75.483 1.00 42.12 75 ALA A C 1
ATOM 559 O O . ALA A 1 78 ? 3.268 35.980 76.513 1.00 38.40 75 ALA A O 1
ATOM 561 N N . ILE A 1 79 ? 2.499 34.647 74.850 1.00 43.68 76 ILE A N 1
ATOM 562 C CA . ILE A 1 79 ? 3.334 33.480 75.159 1.00 47.80 76 ILE A CA 1
ATOM 563 C C . ILE A 1 79 ? 3.722 32.783 73.862 1.00 58.31 76 ILE A C 1
ATOM 564 O O . ILE A 1 79 ? 2.881 32.144 73.225 1.00 68.00 76 ILE A O 1
ATOM 569 N N . GLN A 1 80 ? 4.990 32.921 73.471 1.00 52.86 77 GLN A N 1
ATOM 570 C CA . GLN A 1 80 ? 5.497 32.300 72.246 1.00 52.11 77 GLN A CA 1
ATOM 571 C C . GLN A 1 80 ? 6.588 31.255 72.508 1.00 49.94 77 GLN A C 1
ATOM 572 O O . GLN A 1 80 ? 7.384 31.399 73.440 1.00 51.36 77 GLN A O 1
ATOM 578 N N . GLU A 1 81 ? 6.610 30.197 71.698 1.00 40.27 78 GLU A N 1
ATOM 579 C CA . GLU A 1 81 ? 7.667 29.188 71.798 1.00 45.50 78 GLU A CA 1
ATOM 580 C C . GLU A 1 81 ? 8.741 29.515 70.781 1.00 52.93 78 GLU A C 1
ATOM 581 O O . GLU A 1 81 ? 8.445 29.930 69.656 1.00 65.75 78 GLU A O 1
ATOM 587 N N . GLY A 1 82 ? 9.993 29.340 71.175 1.00 45.50 79 GLY A N 1
ATOM 588 C CA . GLY A 1 82 ? 11.082 29.562 70.253 1.00 47.02 79 GLY A CA 1
ATOM 589 C C . GLY A 1 82 ? 11.579 28.283 69.605 1.00 50.93 79 GLY A C 1
ATOM 590 O O . GLY A 1 82 ? 11.253 27.179 70.024 1.00 58.37 79 GLY A O 1
ATOM 591 N N . GLN A 1 83 ? 12.381 28.451 68.566 1.00 48.23 80 GLN A N 1
ATOM 592 C CA . GLN A 1 83 ? 13.060 27.356 67.910 1.00 52.50 80 GLN A CA 1
ATOM 593 C C . GLN A 1 83 ? 13.858 26.492 68.900 1.00 58.16 80 GLN A C 1
ATOM 594 O O . GLN A 1 83 ? 13.842 25.256 68.821 1.00 67.04 80 GLN A O 1
ATOM 600 N N . SER A 1 84 ? 14.559 27.138 69.828 1.00 51.49 81 SER A N 1
ATOM 601 C CA . SER A 1 84 ? 15.371 26.422 70.811 1.00 52.02 81 SER A CA 1
ATOM 602 C C . SER A 1 84 ? 15.357 27.131 72.162 1.00 48.35 81 SER A C 1
ATOM 603 O O . SER A 1 84 ? 14.628 28.104 72.344 1.00 39.44 81 SER A O 1
ATOM 606 N N . SER A 1 85 ? 16.166 26.644 73.103 1.00 47.65 82 SER A N 1
ATOM 607 C CA . SER A 1 85 ? 16.172 27.177 74.468 1.00 40.89 82 SER A CA 1
ATOM 608 C C . SER A 1 85 ? 16.615 28.646 74.581 1.00 40.91 82 SER A C 1
ATOM 609 O O . SER A 1 85 ? 17.165 29.217 73.638 1.00 50.07 82 SER A O 1
ATOM 620 N N . ALA A 1 87 ? 18.084 31.944 77.503 1.00 24.56 84 ALA A N 1
ATOM 621 C CA . ALA A 1 87 ? 18.542 32.348 78.832 1.00 29.49 84 ALA A CA 1
ATOM 622 C C . ALA A 1 87 ? 18.756 33.862 78.998 1.00 44.65 84 ALA A C 1
ATOM 623 O O . ALA A 1 87 ? 17.805 34.564 79.306 1.00 56.85 84 ALA A O 1
ATOM 625 N N . ASP A 1 88 ? 19.973 34.380 78.827 1.00 47.75 85 ASP A N 1
ATOM 626 C CA . ASP A 1 88 ? 20.150 35.828 78.985 1.00 48.80 85 ASP A CA 1
ATOM 627 C C . ASP A 1 88 ? 19.271 36.526 77.939 1.00 45.17 85 ASP A C 1
ATOM 628 O O . ASP A 1 88 ? 19.038 35.985 76.847 1.00 45.33 85 ASP A O 1
ATOM 633 N N . VAL A 1 89 ? 18.741 37.696 78.304 1.00 36.68 86 VAL A N 1
ATOM 634 C CA . VAL A 1 89 ? 18.036 38.560 77.362 1.00 32.93 86 VAL A CA 1
ATOM 635 C C . VAL A 1 89 ? 18.466 39.980 77.506 1.00 26.26 86 VAL A C 1
ATOM 636 O O . VAL A 1 89 ? 18.697 40.463 78.613 1.00 28.69 86 VAL A O 1
ATOM 640 N N . ASP A 1 90 ? 18.527 40.656 76.373 1.00 35.01 87 ASP A N 1
ATOM 641 C CA . ASP A 1 90 ? 18.601 42.103 76.359 1.00 39.71 87 ASP A CA 1
ATOM 642 C C . ASP A 1 90 ? 17.570 42.623 75.387 1.00 41.94 87 ASP A C 1
ATOM 643 O O . ASP A 1 90 ? 17.145 41.905 74.489 1.00 45.18 87 ASP A O 1
ATOM 648 N N . ILE A 1 91 ? 17.165 43.871 75.587 1.00 47.32 88 ILE A N 1
ATOM 649 C CA . ILE A 1 91 ? 16.275 44.560 74.670 1.00 40.66 88 ILE A CA 1
ATOM 650 C C . ILE A 1 91 ? 17.084 45.602 73.927 1.00 32.66 88 ILE A C 1
ATOM 651 O O . ILE A 1 91 ? 18.031 46.161 74.481 1.00 29.36 88 ILE A O 1
ATOM 656 N N . THR A 1 92 ? 16.723 45.851 72.674 1.00 22.91 89 THR A N 1
ATOM 657 C CA . THR A 1 92 ? 17.355 46.902 71.910 1.00 20.82 89 THR A CA 1
ATOM 658 C C . THR A 1 92 ? 17.030 48.199 72.610 1.00 36.80 89 THR A C 1
ATOM 659 O O . THR A 1 92 ? 16.052 48.258 73.366 1.00 17.68 89 THR A O 1
ATOM 663 N N . PRO A 1 93 ? 17.819 49.256 72.341 1.00 43.24 90 PRO A N 1
ATOM 664 C CA . PRO A 1 93 ? 17.676 50.464 73.156 1.00 35.12 90 PRO A CA 1
ATOM 665 C C . PRO A 1 93 ? 16.347 51.170 72.863 1.00 43.57 90 PRO A C 1
ATOM 666 O O . PRO A 1 93 ? 15.839 51.890 73.725 1.00 44.46 90 PRO A O 1
ATOM 670 N N . ASP A 1 94 ? 15.796 50.953 71.665 1.00 39.01 91 ASP A N 1
ATOM 671 C CA . ASP A 1 94 ? 14.498 51.509 71.283 1.00 33.34 91 ASP A CA 1
ATOM 672 C C . ASP A 1 94 ? 13.289 50.697 71.761 1.00 36.31 91 ASP A C 1
ATOM 673 O O . ASP A 1 94 ? 12.159 51.026 71.442 1.00 44.83 91 ASP A O 1
ATOM 678 N N . ASP A 1 95 ? 13.523 49.624 72.499 1.00 39.77 92 ASP A N 1
ATOM 679 C CA . ASP A 1 95 ? 12.426 48.866 73.082 1.00 36.21 92 ASP A CA 1
ATOM 680 C C . ASP A 1 95 ? 11.617 48.076 72.047 1.00 41.01 92 ASP A C 1
ATOM 681 O O . ASP A 1 95 ? 10.595 47.490 72.379 1.00 45.07 92 ASP A O 1
ATOM 686 N N . GLN A 1 96 ? 12.066 48.048 70.799 1.00 36.20 93 GLN A N 1
ATOM 687 C CA . GLN A 1 96 ? 11.308 47.361 69.759 1.00 39.51 93 GLN A CA 1
ATOM 688 C C . GLN A 1 96 ? 11.511 45.838 69.771 1.00 43.67 93 GLN A C 1
ATOM 689 O O . GLN A 1 96 ? 10.561 45.092 69.559 1.00 48.12 93 GLN A O 1
ATOM 695 N N . PHE A 1 97 ? 12.742 45.386 70.024 1.00 49.19 94 PHE A N 1
ATOM 696 C CA . PHE A 1 97 ? 13.084 43.952 70.020 1.00 41.96 94 PHE A CA 1
ATOM 697 C C . PHE A 1 97 ? 13.742 43.444 71.289 1.00 40.91 94 PHE A C 1
ATOM 698 O O . PHE A 1 97 ? 14.423 44.185 71.995 1.00 31.16 94 PHE A O 1
ATOM 706 N N . ALA A 1 98 ? 13.551 42.154 71.544 1.00 38.56 95 ALA A N 1
ATOM 707 C CA . ALA A 1 98 ? 14.215 41.455 72.636 1.00 26.60 95 ALA A CA 1
ATOM 708 C C . ALA A 1 98 ? 15.074 40.407 71.995 1.00 26.03 95 ALA A C 1
ATOM 709 O O . ALA A 1 98 ? 14.637 39.763 71.047 1.00 28.24 95 ALA A O 1
ATOM 711 N N . VAL A 1 99 ? 16.298 40.235 72.489 1.00 34.10 96 VAL A N 1
ATOM 712 C CA . VAL A 1 99 ? 17.197 39.245 71.906 1.00 33.22 96 VAL A CA 1
ATOM 713 C C . VAL A 1 99 ? 17.674 38.243 72.943 1.00 36.90 96 VAL A C 1
ATOM 714 O O . VAL A 1 99 ? 18.028 38.612 74.072 1.00 35.79 96 VAL A O 1
ATOM 718 N N . THR A 1 100 ? 17.671 36.972 72.545 1.00 31.25 97 THR A N 1
ATOM 719 C CA . THR A 1 100 ? 17.907 35.884 73.477 1.00 33.30 97 THR A CA 1
ATOM 720 C C . THR A 1 100 ? 19.036 34.978 73.044 1.00 40.17 97 THR A C 1
ATOM 721 O O . THR A 1 100 ? 19.246 34.717 71.862 1.00 46.83 97 THR A O 1
ATOM 725 N N . VAL A 1 101 ? 19.747 34.468 74.030 1.00 34.68 98 VAL A N 1
ATOM 726 C CA . VAL A 1 101 ? 20.853 33.592 73.760 1.00 35.45 98 VAL A CA 1
ATOM 727 C C . VAL A 1 101 ? 20.574 32.222 74.387 1.00 39.48 98 VAL A C 1
ATOM 728 O O . VAL A 1 101 ? 19.731 32.086 75.280 1.00 35.45 98 VAL A O 1
ATOM 732 N N . THR A 1 102 ? 21.276 31.207 73.905 1.00 36.74 99 THR A N 1
ATOM 733 C CA . THR A 1 102 ? 21.013 29.837 74.307 1.00 36.31 99 THR A CA 1
ATOM 734 C C . THR A 1 102 ? 21.173 29.571 75.798 1.00 38.22 99 THR A C 1
ATOM 735 O O . THR A 1 102 ? 21.898 30.284 76.498 1.00 42.27 99 THR A O 1
ATOM 739 N N . GLY A 1 103 ? 20.474 28.532 76.260 1.00 38.33 100 GLY A N 1
ATOM 740 C CA . GLY A 1 103 ? 20.618 27.990 77.601 1.00 33.28 100 GLY A CA 1
ATOM 741 C C . GLY A 1 103 ? 21.226 26.588 77.527 1.00 39.91 100 GLY A C 1
ATOM 742 O O . GLY A 1 103 ? 21.985 26.278 76.606 1.00 32.46 100 GLY A O 1
ATOM 743 N N . LEU A 1 104 ? 20.884 25.725 78.479 1.00 38.89 101 LEU A N 1
ATOM 744 C CA . LEU A 1 104 ? 21.510 24.411 78.559 1.00 29.80 101 LEU A CA 1
ATOM 745 C C . LEU A 1 104 ? 21.225 23.488 77.374 1.00 33.76 101 LEU A C 1
ATOM 746 O O . LEU A 1 104 ? 22.153 22.892 76.825 1.00 34.68 101 LEU A O 1
ATOM 751 N N . ASN A 1 105 ? 19.966 23.332 76.978 1.00 43.76 102 ASN A N 1
ATOM 752 C CA . ASN A 1 105 ? 19.701 22.338 75.932 1.00 66.89 102 ASN A CA 1
ATOM 753 C C . ASN A 1 105 ? 19.877 22.895 74.540 1.00 48.99 102 ASN A C 1
ATOM 754 O O . ASN A 1 105 ? 19.648 24.077 74.298 1.00 44.31 102 ASN A O 1
ATOM 759 N N . HIS A 1 106 ? 20.317 22.035 73.635 1.00 33.58 103 HIS A N 1
ATOM 760 C CA . HIS A 1 106 ? 20.628 22.468 72.292 1.00 37.68 103 HIS A CA 1
ATOM 761 C C . HIS A 1 106 ? 19.364 22.338 71.450 1.00 37.70 103 HIS A C 1
ATOM 762 O O . HIS A 1 106 ? 18.365 21.824 71.928 1.00 42.22 103 HIS A O 1
ATOM 769 N N . PRO A 1 107 ? 19.397 22.802 70.195 1.00 37.06 104 PRO A N 1
ATOM 770 C CA . PRO A 1 107 ? 20.520 23.493 69.558 1.00 44.58 104 PRO A CA 1
ATOM 771 C C . PRO A 1 107 ? 20.793 24.859 70.176 1.00 51.54 104 PRO A C 1
ATOM 772 O O . PRO A 1 107 ? 20.064 25.312 71.060 1.00 55.20 104 PRO A O 1
ATOM 776 N N . PHE A 1 108 ? 21.853 25.504 69.713 1.00 57.75 105 PHE A N 1
ATOM 777 C CA . PHE A 1 108 ? 22.270 26.767 70.291 1.00 55.38 105 PHE A CA 1
ATOM 778 C C . PHE A 1 108 ? 21.983 27.877 69.300 1.00 53.34 105 PHE A C 1
ATOM 779 O O . PHE A 1 108 ? 22.609 27.967 68.246 1.00 47.07 105 PHE A O 1
ATOM 787 N N . ASN A 1 109 ? 21.002 28.705 69.633 1.00 43.48 106 ASN A N 1
ATOM 788 C CA . ASN A 1 109 ? 20.638 29.795 68.753 1.00 43.67 106 ASN A CA 1
ATOM 789 C C . ASN A 1 109 ? 20.492 31.122 69.449 1.00 43.32 106 ASN A C 1
ATOM 790 O O . ASN A 1 109 ? 20.182 31.195 70.639 1.00 52.48 106 ASN A O 1
ATOM 803 N N . GLN A 1 111 ? 18.070 34.441 69.154 1.00 37.04 108 GLN A N 1
ATOM 804 C CA . GLN A 1 111 ? 16.724 34.669 68.650 1.00 31.72 108 GLN A CA 1
ATOM 805 C C . GLN A 1 111 ? 16.252 36.058 69.012 1.00 32.04 108 GLN A C 1
ATOM 806 O O . GLN A 1 111 ? 16.403 36.476 70.166 1.00 33.92 108 GLN A O 1
ATOM 812 N N . SER A 1 112 ? 15.679 36.761 68.029 1.00 34.28 109 SER A N 1
ATOM 813 C CA . SER A 1 112 ? 15.063 38.078 68.253 1.00 36.81 109 SER A CA 1
ATOM 814 C C . SER A 1 112 ? 13.546 38.012 68.192 1.00 39.28 109 SER A C 1
ATOM 815 O O . SER A 1 112 ? 12.983 37.192 67.485 1.00 42.99 109 SER A O 1
ATOM 818 N N . TYR A 1 113 ? 12.901 38.928 68.901 1.00 44.04 110 TYR A N 1
ATOM 819 C CA . TYR A 1 113 ? 11.469 38.880 69.135 1.00 40.68 110 TYR A CA 1
ATOM 820 C C . TYR A 1 113 ? 10.855 40.282 69.044 1.00 41.54 110 TYR A C 1
ATOM 821 O O . TYR A 1 113 ? 11.300 41.187 69.751 1.00 41.65 110 TYR A O 1
ATOM 830 N N . SER A 1 114 ? 9.849 40.461 68.178 1.00 34.43 111 SER A N 1
ATOM 831 C CA . SER A 1 114 ? 9.188 41.770 68.000 1.00 34.99 111 SER A CA 1
ATOM 832 C C . SER A 1 114 ? 8.108 42.068 69.038 1.00 37.43 111 SER A C 1
ATOM 833 O O . SER A 1 114 ? 7.129 41.346 69.128 1.00 56.97 111 SER A O 1
ATOM 836 N N . PHE A 1 115 ? 8.277 43.141 69.802 1.00 32.20 112 PHE A N 1
ATOM 837 C CA . PHE A 1 115 ? 7.302 43.532 70.817 1.00 43.83 112 PHE A CA 1
ATOM 838 C C . PHE A 1 115 ? 6.013 44.035 70.188 1.00 55.73 112 PHE A C 1
ATOM 839 O O . PHE A 1 115 ? 4.943 44.000 70.804 1.00 61.50 112 PHE A O 1
ATOM 847 N N . LEU A 1 116 ? 6.132 44.542 68.969 1.00 60.98 113 LEU A N 1
ATOM 848 C CA . LEU A 1 116 ? 4.984 45.069 68.250 1.00 73.69 113 LEU A CA 1
ATOM 849 C C . LEU A 1 116 ? 4.156 43.906 67.728 1.00 67.14 113 LEU A C 1
ATOM 850 O O . LEU A 1 116 ? 2.948 43.830 67.962 1.00 66.45 113 LEU A O 1
ATOM 855 N N . LYS A 1 117 ? 4.832 42.992 67.035 1.00 58.61 114 LYS A N 1
ATOM 856 C CA . LYS A 1 117 ? 4.195 41.844 66.409 1.00 45.90 114 LYS A CA 1
ATOM 857 C C . LYS A 1 117 ? 3.984 40.714 67.400 1.00 48.62 114 LYS A C 1
ATOM 858 O O . LYS A 1 117 ? 3.249 39.767 67.120 1.00 62.12 114 LYS A O 1
ATOM 864 N N . ASN A 1 118 ? 4.617 40.823 68.564 1.00 44.52 115 ASN A N 1
ATOM 865 C CA . ASN A 1 118 ? 4.490 39.820 69.625 1.00 48.84 115 ASN A CA 1
ATOM 866 C C . ASN A 1 118 ? 4.961 38.426 69.191 1.00 50.61 115 ASN A C 1
ATOM 867 O O . ASN A 1 118 ? 4.537 37.432 69.775 1.00 47.41 115 ASN A O 1
ATOM 872 N N . LYS A 1 119 ? 5.833 38.369 68.177 1.00 53.37 116 LYS A N 1
ATOM 873 C CA . LYS A 1 119 ? 6.391 37.114 67.649 1.00 58.94 116 LYS A CA 1
ATOM 874 C C . LYS A 1 119 ? 7.925 37.134 67.515 1.00 59.11 116 LYS A C 1
ATOM 875 O O . LYS A 1 119 ? 8.555 38.177 67.715 1.00 61.28 116 LYS A O 1
ATOM 881 N N . PHE A 1 120 ? 8.519 35.986 67.167 1.00 47.58 117 PHE A N 1
ATOM 882 C CA . PHE A 1 120 ? 9.943 35.934 66.826 1.00 38.13 117 PHE A CA 1
ATOM 883 C C . PHE A 1 120 ? 10.164 36.228 65.369 1.00 43.93 117 PHE A C 1
ATOM 884 O O . PHE A 1 120 ? 9.304 35.978 64.542 1.00 57.51 117 PHE A O 1
ATOM 892 N N . ILE A 1 121 ? 11.347 36.740 65.066 1.00 48.01 118 ILE A N 1
ATOM 893 C CA . ILE A 1 121 ? 11.621 37.345 63.775 1.00 46.06 118 ILE A CA 1
ATOM 894 C C . ILE A 1 121 ? 12.794 36.661 63.117 1.00 36.44 118 ILE A C 1
ATOM 895 O O . ILE A 1 121 ? 12.764 36.374 61.927 1.00 37.84 118 ILE A O 1
ATOM 900 N N . SER A 1 122 ? 13.840 36.412 63.891 1.00 38.64 119 SER A N 1
ATOM 901 C CA . SER A 1 122 ? 15.034 35.800 63.329 1.00 48.78 119 SER A CA 1
ATOM 902 C C . SER A 1 122 ? 15.664 34.801 64.265 1.00 47.99 119 SER A C 1
ATOM 903 O O . SER A 1 122 ? 15.580 34.911 65.489 1.00 45.29 119 SER A O 1
ATOM 906 N N . THR A 1 123 ? 16.308 33.820 63.658 1.00 49.81 120 THR A N 1
ATOM 907 C CA . THR A 1 123 ? 17.014 32.809 64.406 1.00 48.07 120 THR A CA 1
ATOM 908 C C . THR A 1 123 ? 18.314 32.494 63.687 1.00 42.33 120 THR A C 1
ATOM 909 O O . THR A 1 123 ? 18.339 32.284 62.477 1.00 44.16 120 THR A O 1
ATOM 913 N N . ILE A 1 124 ? 19.406 32.520 64.434 1.00 44.67 121 ILE A N 1
ATOM 914 C CA . ILE A 1 124 ? 20.691 32.102 63.902 1.00 46.20 121 ILE A CA 1
ATOM 915 C C . ILE A 1 124 ? 21.437 31.267 64.935 1.00 46.11 121 ILE A C 1
ATOM 916 O O . ILE A 1 124 ? 21.275 31.455 66.146 1.00 53.67 121 ILE A O 1
ATOM 921 N N . PRO A 1 125 ? 22.256 30.330 64.453 1.00 40.40 122 PRO A N 1
ATOM 922 C CA . PRO A 1 125 ? 23.044 29.438 65.306 1.00 42.95 122 PRO A CA 1
ATOM 923 C C . PRO A 1 125 ? 24.252 30.147 65.920 1.00 40.05 122 PRO A C 1
ATOM 924 O O . PRO A 1 125 ? 24.918 30.988 65.295 1.00 27.75 122 PRO A O 1
ATOM 928 N N . ILE A 1 126 ? 24.524 29.782 67.164 1.00 37.63 123 ILE A N 1
ATOM 929 C CA . ILE A 1 126 ? 25.644 30.318 67.902 1.00 31.62 123 ILE A CA 1
ATOM 930 C C . ILE A 1 126 ? 26.477 29.133 68.402 1.00 30.13 123 ILE A C 1
ATOM 931 O O . ILE A 1 126 ? 25.985 28.003 68.456 1.00 36.12 123 ILE A O 1
ATOM 936 N N . PRO A 1 127 ? 27.749 29.371 68.739 1.00 30.68 124 PRO A N 1
ATOM 937 C CA . PRO A 1 127 ? 28.627 28.265 69.123 1.00 27.39 124 PRO A CA 1
ATOM 938 C C . PRO A 1 127 ? 28.215 27.630 70.431 1.00 24.76 124 PRO A C 1
ATOM 939 O O . PRO A 1 127 ? 27.538 28.256 71.236 1.00 27.70 124 PRO A O 1
ATOM 943 N N . TYR A 1 128 ? 28.667 26.396 70.625 1.00 30.20 125 TYR A N 1
ATOM 944 C CA . TYR A 1 128 ? 28.423 25.595 71.820 1.00 28.01 125 TYR A CA 1
ATOM 945 C C . TYR A 1 128 ? 28.719 26.272 73.164 1.00 31.50 125 TYR A C 1
ATOM 946 O O . TYR A 1 128 ? 28.006 26.046 74.135 1.00 42.70 125 TYR A O 1
ATOM 955 N N . ASP A 1 129 ? 29.757 27.101 73.220 1.00 24.50 126 ASP A N 1
ATOM 956 C CA . ASP A 1 129 ? 30.229 27.654 74.495 1.00 31.88 126 ASP A CA 1
ATOM 957 C C . ASP A 1 129 ? 29.659 29.016 74.808 1.00 29.80 126 ASP A C 1
ATOM 958 O O . ASP A 1 129 ? 30.154 29.692 75.707 1.00 35.05 126 ASP A O 1
ATOM 963 N N . ALA A 1 130 ? 28.617 29.392 74.071 1.00 22.59 127 ALA A N 1
ATOM 964 C CA . ALA A 1 130 ? 28.008 30.716 74.135 1.00 22.58 127 ALA A CA 1
ATOM 965 C C . ALA A 1 130 ? 27.188 30.985 75.407 1.00 32.19 127 ALA A C 1
ATOM 966 O O . ALA A 1 130 ? 26.200 30.304 75.657 1.00 53.69 127 ALA A O 1
ATOM 968 N N . VAL A 1 131 ? 27.600 31.967 76.208 1.00 25.32 128 VAL A N 1
ATOM 969 C CA . VAL A 1 131 ? 26.778 32.469 77.315 1.00 32.87 128 VAL A CA 1
ATOM 970 C C . VAL A 1 131 ? 26.843 33.994 77.428 1.00 36.50 128 VAL A C 1
ATOM 971 O O . VAL A 1 131 ? 27.849 34.614 77.083 1.00 42.41 128 VAL A O 1
ATOM 975 N N . GLY A 1 132 ? 25.763 34.582 77.922 1.00 25.92 129 GLY A N 1
ATOM 976 C CA . GLY A 1 132 ? 25.673 36.016 78.073 1.00 31.10 129 GLY A CA 1
ATOM 977 C C . GLY A 1 132 ? 25.350 36.742 76.782 1.00 34.26 129 GLY A C 1
ATOM 978 O O . GLY A 1 132 ? 25.790 36.343 75.699 1.00 19.74 129 GLY A O 1
ATOM 979 N N . ILE A 1 133 ? 24.556 37.805 76.900 1.00 40.81 130 ILE A N 1
ATOM 980 C CA . ILE A 1 133 ? 24.288 38.694 75.773 1.00 39.57 130 ILE A CA 1
ATOM 981 C C . ILE A 1 133 ? 24.258 40.142 76.241 1.00 40.16 130 ILE A C 1
ATOM 982 O O . ILE A 1 133 ? 23.947 40.448 77.405 1.00 47.88 130 ILE A O 1
ATOM 987 N N . ALA A 1 134 ? 24.621 41.024 75.323 1.00 32.08 131 ALA A N 1
ATOM 988 C CA . ALA A 1 134 ? 24.599 42.445 75.580 1.00 32.41 131 ALA A CA 1
ATOM 989 C C . ALA A 1 134 ? 24.372 43.182 74.266 1.00 26.04 131 ALA A C 1
ATOM 990 O O . ALA A 1 134 ? 25.019 42.899 73.253 1.00 13.93 131 ALA A O 1
ATOM 992 N N . ILE A 1 135 ? 23.433 44.120 74.287 1.00 22.00 132 ILE A N 1
ATOM 993 C CA . ILE A 1 135 ? 23.177 44.966 73.128 1.00 31.09 132 ILE A CA 1
ATOM 994 C C . ILE A 1 135 ? 23.625 46.401 73.402 1.00 34.01 132 ILE A C 1
ATOM 995 O O . ILE A 1 135 ? 23.282 46.975 74.442 1.00 45.33 132 ILE A O 1
ATOM 1000 N N . SER A 1 136 ? 24.399 46.982 72.488 1.00 19.57 133 SER A N 1
ATOM 1001 C CA . SER A 1 136 ? 24.832 48.361 72.692 1.00 38.46 133 SER A CA 1
ATOM 1002 C C . SER A 1 136 ? 23.677 49.378 72.686 1.00 41.95 133 SER A C 1
ATOM 1003 O O . SER A 1 136 ? 22.801 49.363 71.797 1.00 34.87 133 SER A O 1
ATOM 1006 N N . PRO A 1 137 ? 23.685 50.275 73.683 1.00 37.44 134 PRO A N 1
ATOM 1007 C CA . PRO A 1 137 ? 22.694 51.344 73.787 1.00 28.96 134 PRO A CA 1
ATOM 1008 C C . PRO A 1 137 ? 22.861 52.436 72.711 1.00 29.46 134 PRO A C 1
ATOM 1009 O O . PRO A 1 137 ? 21.960 53.223 72.546 1.00 28.82 134 PRO A O 1
ATOM 1013 N N . ASN A 1 138 ? 23.975 52.480 71.986 1.00 39.80 135 ASN A N 1
ATOM 1014 C CA . ASN A 1 138 ? 24.130 53.438 70.882 1.00 35.45 135 ASN A CA 1
ATOM 1015 C C . ASN A 1 138 ? 22.886 53.561 70.038 1.00 35.05 135 ASN A C 1
ATOM 1016 O O . ASN A 1 138 ? 22.412 54.656 69.781 1.00 48.78 135 ASN A O 1
ATOM 1021 N N . GLY A 1 139 ? 22.377 52.426 69.582 1.00 21.35 136 GLY A N 1
ATOM 1022 C CA . GLY A 1 139 ? 21.491 52.408 68.445 1.00 17.14 136 GLY A CA 1
ATOM 1023 C C . GLY A 1 139 ? 22.241 51.949 67.206 1.00 45.76 136 GLY A C 1
ATOM 1024 O O . GLY A 1 139 ? 21.681 51.891 66.112 1.00 61.02 136 GLY A O 1
ATOM 1025 N N . ASN A 1 140 ? 23.518 51.621 67.368 1.00 46.42 137 ASN A N 1
ATOM 1026 C CA . ASN A 1 140 ? 24.293 51.114 66.249 1.00 38.58 137 ASN A CA 1
ATOM 1027 C C . ASN A 1 140 ? 24.025 49.640 66.074 1.00 40.87 137 ASN A C 1
ATOM 1028 O O . ASN A 1 140 ? 24.435 49.050 65.077 1.00 49.67 137 ASN A O 1
ATOM 1033 N N . GLY A 1 141 ? 23.347 49.048 67.059 1.00 36.73 138 GLY A N 1
ATOM 1034 C CA . GLY A 1 141 ? 22.862 47.677 66.952 1.00 37.01 138 GLY A CA 1
ATOM 1035 C C . GLY A 1 141 ? 23.894 46.560 67.035 1.00 31.97 138 GLY A C 1
ATOM 1036 O O . GLY A 1 141 ? 23.696 45.462 66.514 1.00 20.50 138 GLY A O 1
ATOM 1037 N N . LEU A 1 142 ? 25.005 46.847 67.697 1.00 37.17 139 LEU A N 1
ATOM 1038 C CA . LEU A 1 142 ? 26.030 45.857 67.930 1.00 31.32 139 LEU A CA 1
ATOM 1039 C C . LEU A 1 142 ? 25.656 44.935 69.081 1.00 39.51 139 LEU A C 1
ATOM 1040 O O . LEU A 1 142 ? 25.142 45.382 70.109 1.00 40.90 139 LEU A O 1
ATOM 1045 N N . ILE A 1 143 ? 25.949 43.652 68.895 1.00 36.69 140 ILE A N 1
ATOM 1046 C CA . ILE A 1 143 ? 25.701 42.614 69.881 1.00 30.92 140 ILE A CA 1
ATOM 1047 C C . ILE A 1 143 ? 26.966 41.798 70.137 1.00 31.47 140 ILE A C 1
ATOM 1048 O O . ILE A 1 143 ? 27.678 41.403 69.218 1.00 34.47 140 ILE A O 1
ATOM 1053 N N . LEU A 1 144 ? 27.219 41.518 71.398 1.00 22.29 141 LEU A N 1
ATOM 1054 C CA . LEU A 1 144 ? 28.385 40.765 71.775 1.00 23.77 141 LEU A CA 1
ATOM 1055 C C . LEU A 1 144 ? 27.954 39.706 72.742 1.00 29.91 141 LEU A C 1
ATOM 1056 O O . LEU A 1 144 ? 27.099 39.951 73.589 1.00 35.28 141 LEU A O 1
ATOM 1061 N N . ILE A 1 145 ? 28.580 38.537 72.637 1.00 29.94 142 ILE A N 1
ATOM 1062 C CA . ILE A 1 145 ? 28.291 37.411 73.510 1.00 18.76 142 ILE A CA 1
ATOM 1063 C C . ILE A 1 145 ? 29.606 36.824 73.947 1.00 19.17 142 ILE A C 1
ATOM 1064 O O . ILE A 1 145 ? 30.602 36.972 73.255 1.00 28.51 142 ILE A O 1
ATOM 1069 N N . ASP A 1 146 ? 29.606 36.153 75.091 1.00 26.59 143 ASP A N 1
ATOM 1070 C CA . ASP A 1 146 ? 30.778 35.423 75.571 1.00 33.25 143 ASP A CA 1
ATOM 1071 C C . ASP A 1 146 ? 30.900 34.019 74.970 1.00 26.02 143 ASP A C 1
ATOM 1072 O O . ASP A 1 146 ? 29.908 33.355 74.702 1.00 24.64 143 ASP A O 1
ATOM 1077 N N . ARG A 1 147 ? 32.130 33.574 74.762 1.00 22.98 144 ARG A N 1
ATOM 1078 C CA . ARG A 1 147 ? 32.391 32.188 74.367 1.00 23.76 144 ARG A CA 1
ATOM 1079 C C . ARG A 1 147 ? 33.334 31.528 75.386 1.00 27.10 144 ARG A C 1
ATOM 1080 O O . ARG A 1 147 ? 34.547 31.691 75.324 1.00 27.18 144 ARG A O 1
ATOM 1088 N N . SER A 1 148 ? 32.756 30.786 76.320 1.00 25.40 145 SER A N 1
ATOM 1089 C CA . SER A 1 148 ? 33.424 30.467 77.576 1.00 30.35 145 SER A CA 1
ATOM 1090 C C . SER A 1 148 ? 34.634 29.568 77.423 1.00 30.80 145 SER A C 1
ATOM 1091 O O . SER A 1 148 ? 35.550 29.617 78.233 1.00 31.59 145 SER A O 1
ATOM 1094 N N . SER A 1 149 ? 34.633 28.730 76.398 1.00 38.05 146 SER A N 1
ATOM 1095 C CA . SER A 1 149 ? 35.743 27.808 76.206 1.00 38.06 146 SER A CA 1
ATOM 1096 C C . SER A 1 149 ? 36.824 28.377 75.293 1.00 36.22 146 SER A C 1
ATOM 1097 O O . SER A 1 149 ? 37.987 28.027 75.423 1.00 43.98 146 SER A O 1
ATOM 1100 N N . ALA A 1 150 ? 36.444 29.267 74.385 1.00 33.19 147 ALA A N 1
ATOM 1101 C CA . ALA A 1 150 ? 37.407 29.957 73.529 1.00 26.98 147 ALA A CA 1
ATOM 1102 C C . ALA A 1 150 ? 37.973 31.231 74.174 1.00 32.57 147 ALA A C 1
ATOM 1103 O O . ALA A 1 150 ? 38.725 31.952 73.545 1.00 36.65 147 ALA A O 1
ATOM 1105 N N . ASN A 1 151 ? 37.610 31.495 75.425 1.00 33.30 148 ASN A N 1
ATOM 1106 C CA . ASN A 1 151 ? 38.048 32.691 76.140 1.00 32.44 148 ASN A CA 1
ATOM 1107 C C . ASN A 1 151 ? 38.107 33.952 75.283 1.00 38.70 148 ASN A C 1
ATOM 1108 O O . ASN A 1 151 ? 39.060 34.738 75.349 1.00 36.64 148 ASN A O 1
ATOM 1113 N N . THR A 1 152 ? 37.047 34.142 74.514 1.00 39.23 149 THR A N 1
ATOM 1114 C CA . THR A 1 152 ? 36.981 35.146 73.484 1.00 27.79 149 THR A CA 1
ATOM 1115 C C . THR A 1 152 ? 35.557 35.686 73.539 1.00 28.00 149 THR A C 1
ATOM 1116 O O . THR A 1 152 ? 34.673 35.010 74.056 1.00 32.81 149 THR A O 1
ATOM 1120 N N . VAL A 1 153 ? 35.314 36.893 73.035 1.00 24.99 150 VAL A N 1
ATOM 1121 C CA . VAL A 1 153 ? 33.922 37.327 72.824 1.00 29.48 150 VAL A CA 1
ATOM 1122 C C . VAL A 1 153 ? 33.649 37.527 71.337 1.00 27.41 150 VAL A C 1
ATOM 1123 O O . VAL A 1 153 ? 34.528 37.961 70.596 1.00 20.82 150 VAL A O 1
ATOM 1127 N N . ARG A 1 154 ? 32.437 37.182 70.904 1.00 26.84 151 ARG A N 1
ATOM 1128 C CA . ARG A 1 154 ? 32.078 37.246 69.490 1.00 18.71 151 ARG A CA 1
ATOM 1129 C C . ARG A 1 154 ? 31.059 38.332 69.225 1.00 25.84 151 ARG A C 1
ATOM 1130 O O . ARG A 1 154 ? 30.208 38.608 70.072 1.00 25.57 151 ARG A O 1
ATOM 1138 N N . ARG A 1 155 ? 31.139 38.925 68.036 1.00 27.94 152 ARG A N 1
ATOM 1139 C CA . ARG A 1 155 ? 30.332 40.092 67.695 1.00 31.13 152 ARG A CA 1
ATOM 1140 C C . ARG A 1 155 ? 29.208 39.819 66.709 1.00 35.99 152 ARG A C 1
ATOM 1141 O O . ARG A 1 155 ? 29.448 39.378 65.588 1.00 37.48 152 ARG A O 1
ATOM 1149 N N . PHE A 1 156 ? 27.980 40.126 67.115 1.00 43.96 153 PHE A N 1
ATOM 1150 C CA . PHE A 1 156 ? 26.826 39.964 66.232 1.00 36.53 153 PHE A CA 1
ATOM 1151 C C . PHE A 1 156 ? 26.136 41.266 65.855 1.00 27.31 153 PHE A C 1
ATOM 1152 O O . PHE A 1 156 ? 26.487 42.340 66.338 1.00 28.22 153 PHE A O 1
ATOM 1160 N N . LYS A 1 157 ? 25.140 41.148 64.986 1.00 25.40 154 LYS A N 1
ATOM 1161 C CA . LYS A 1 157 ? 24.399 42.302 64.494 1.00 32.77 154 LYS A CA 1
ATOM 1162 C C . LYS A 1 157 ? 22.890 42.105 64.565 1.00 41.38 154 LYS A C 1
ATOM 1163 O O . LYS A 1 157 ? 22.385 41.005 64.344 1.00 50.99 154 LYS A O 1
ATOM 1169 N N . ILE A 1 158 ? 22.173 43.177 64.878 1.00 33.28 155 ILE A N 1
ATOM 1170 C CA . ILE A 1 158 ? 20.727 43.211 64.684 1.00 27.62 155 ILE A CA 1
ATOM 1171 C C . ILE A 1 158 ? 20.355 44.485 63.971 1.00 33.51 155 ILE A C 1
ATOM 1172 O O . ILE A 1 158 ? 20.765 45.569 64.385 1.00 38.16 155 ILE A O 1
ATOM 1177 N N . ASP A 1 159 ? 19.588 44.367 62.894 1.00 40.07 156 ASP A N 1
ATOM 1178 C CA . ASP A 1 159 ? 19.184 45.554 62.150 1.00 43.50 156 ASP A CA 1
ATOM 1179 C C . ASP A 1 159 ? 17.855 46.149 62.628 1.00 47.25 156 ASP A C 1
ATOM 1180 O O . ASP A 1 159 ? 17.312 45.755 63.676 1.00 38.76 156 ASP A O 1
ATOM 1185 N N . ALA A 1 160 ? 17.361 47.112 61.846 1.00 53.16 157 ALA A N 1
ATOM 1186 C CA . ALA A 1 160 ? 16.119 47.836 62.113 1.00 46.05 157 ALA A CA 1
ATOM 1187 C C . ALA A 1 160 ? 14.899 46.910 62.138 1.00 46.97 157 ALA A C 1
ATOM 1188 O O . ALA A 1 160 ? 13.913 47.176 62.835 1.00 33.83 157 ALA A O 1
ATOM 1190 N N . ASP A 1 161 ? 14.994 45.820 61.379 1.00 53.48 158 ASP A N 1
ATOM 1191 C CA . ASP A 1 161 ? 13.938 44.822 61.260 1.00 54.39 158 ASP A CA 1
ATOM 1192 C C . ASP A 1 161 ? 13.983 43.730 62.318 1.00 50.21 158 ASP A C 1
ATOM 1193 O O . ASP A 1 161 ? 12.998 43.028 62.510 1.00 54.00 158 ASP A O 1
ATOM 1198 N N . GLY A 1 162 ? 15.118 43.548 62.984 1.00 45.15 159 GLY A N 1
ATOM 1199 C CA . GLY A 1 162 ? 15.230 42.475 63.959 1.00 39.56 159 GLY A CA 1
ATOM 1200 C C . GLY A 1 162 ? 16.001 41.270 63.443 1.00 40.38 159 GLY A C 1
ATOM 1201 O O . GLY A 1 162 ? 16.310 40.339 64.189 1.00 42.52 159 GLY A O 1
ATOM 1202 N N . VAL A 1 163 ? 16.318 41.290 62.156 1.00 33.24 160 VAL A N 1
ATOM 1203 C CA . VAL A 1 163 ? 17.155 40.269 61.558 1.00 29.25 160 VAL A CA 1
ATOM 1204 C C . VAL A 1 163 ? 18.538 40.242 62.227 1.00 37.53 160 VAL A C 1
ATOM 1205 O O . VAL A 1 163 ? 19.185 41.276 62.400 1.00 43.64 160 VAL A O 1
ATOM 1209 N N . LEU A 1 164 ? 18.987 39.050 62.598 1.00 34.55 161 LEU A N 1
ATOM 1210 C CA . LEU A 1 164 ? 20.285 38.876 63.230 1.00 30.65 161 LEU A CA 1
ATOM 1211 C C . LEU A 1 164 ? 21.346 38.480 62.208 1.00 41.38 161 LEU A C 1
ATOM 1212 O O . LEU A 1 164 ? 21.035 37.873 61.183 1.00 47.95 161 LEU A O 1
ATOM 1217 N N . PHE A 1 165 ? 22.597 38.839 62.497 1.00 44.34 162 PHE A N 1
ATOM 1218 C CA . PHE A 1 165 ? 23.735 38.539 61.631 1.00 33.24 162 PHE A CA 1
ATOM 1219 C C . PHE A 1 165 ? 24.939 38.102 62.453 1.00 34.95 162 PHE A C 1
ATOM 1220 O O . PHE A 1 165 ? 25.137 38.535 63.590 1.00 25.81 162 PHE A O 1
ATOM 1228 N N . ASP A 1 166 ? 25.747 37.237 61.858 1.00 45.01 163 ASP A N 1
ATOM 1229 C CA . ASP A 1 166 ? 26.974 36.779 62.480 1.00 37.72 163 ASP A CA 1
ATOM 1230 C C . ASP A 1 166 ? 28.160 37.376 61.743 1.00 40.91 163 ASP A C 1
ATOM 1231 O O . ASP A 1 166 ? 28.375 37.088 60.567 1.00 41.66 163 ASP A O 1
ATOM 1236 N N . THR A 1 167 ? 28.933 38.210 62.431 1.00 41.25 164 THR A N 1
ATOM 1237 C CA . THR A 1 167 ? 30.142 38.775 61.837 1.00 36.39 164 THR A CA 1
ATOM 1238 C C . THR A 1 167 ? 31.322 37.811 61.936 1.00 30.79 164 THR A C 1
ATOM 1239 O O . THR A 1 167 ? 32.255 37.890 61.145 1.00 41.86 164 THR A O 1
ATOM 1243 N N . GLY A 1 168 ? 31.261 36.899 62.904 1.00 20.59 165 GLY A N 1
ATOM 1244 C CA . GLY A 1 168 ? 32.325 35.944 63.137 1.00 26.27 165 GLY A CA 1
ATOM 1245 C C . GLY A 1 168 ? 33.634 36.611 63.504 1.00 39.14 165 GLY A C 1
ATOM 1246 O O . GLY A 1 168 ? 34.709 36.100 63.202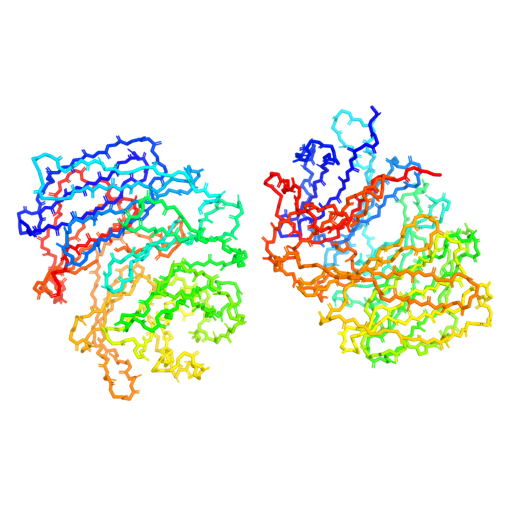 1.00 48.61 165 GLY A O 1
ATOM 1247 N N . GLN A 1 169 ? 33.544 37.782 64.120 1.00 36.82 166 GLN A N 1
ATOM 1248 C CA . GLN A 1 169 ? 34.722 38.432 64.650 1.00 31.94 166 GLN A CA 1
ATOM 1249 C C . GLN A 1 169 ? 34.735 38.120 66.127 1.00 36.64 166 GLN A C 1
ATOM 1250 O O . GLN A 1 169 ? 33.732 38.328 66.807 1.00 46.88 166 GLN A O 1
ATOM 1256 N N . GLU A 1 170 ? 35.851 37.579 66.610 1.00 26.82 167 GLU A N 1
ATOM 1257 C CA . GLU A 1 170 ? 36.038 37.299 68.034 1.00 19.22 167 GLU A CA 1
ATOM 1258 C C . GLU A 1 170 ? 37.227 38.073 68.596 1.00 18.32 167 GLU A C 1
ATOM 1259 O O . GLU A 1 170 ? 38.129 38.446 67.852 1.00 26.64 167 GLU A O 1
ATOM 1265 N N . PHE A 1 171 ? 37.221 38.300 69.907 1.00 12.92 168 PHE A N 1
ATOM 1266 C CA . PHE A 1 171 ? 38.189 39.173 70.569 1.00 18.25 168 PHE A CA 1
ATOM 1267 C C . PHE A 1 171 ? 38.549 38.626 71.935 1.00 24.40 168 PHE A C 1
ATOM 1268 O O . PHE A 1 171 ? 37.669 38.175 72.670 1.00 25.44 168 PHE A O 1
ATOM 1276 N N . ILE A 1 172 ? 39.827 38.700 72.302 1.00 18.27 169 ILE A N 1
ATOM 1277 C CA . ILE A 1 172 ? 40.251 38.173 73.596 1.00 25.12 169 ILE A CA 1
ATOM 1278 C C . ILE A 1 172 ? 39.407 38.812 74.680 1.00 21.52 169 ILE A C 1
ATOM 1279 O O . ILE A 1 172 ? 39.040 39.981 74.558 1.00 22.53 169 ILE A O 1
ATOM 1284 N N . SER A 1 173 ? 39.115 38.063 75.741 1.00 12.38 170 SER A N 1
ATOM 1285 C CA . SER A 1 173 ? 38.278 38.573 76.831 1.00 22.13 170 SER A CA 1
ATOM 1286 C C . SER A 1 173 ? 39.100 39.133 77.984 1.00 28.78 170 SER A C 1
ATOM 1287 O O . SER A 1 173 ? 38.553 39.632 78.961 1.00 25.67 170 SER A O 1
ATOM 1290 N N . GLY A 1 174 ? 40.416 39.041 77.875 1.00 35.52 171 GLY A N 1
ATOM 1291 C CA . GLY A 1 174 ? 41.264 39.458 78.970 1.00 46.13 171 GLY A CA 1
ATOM 1292 C C . GLY A 1 174 ? 41.733 38.267 79.766 1.00 53.15 171 GLY A C 1
ATOM 1293 O O . GLY A 1 174 ? 42.862 37.811 79.602 1.00 59.24 171 GLY A O 1
ATOM 1294 N N . GLY A 1 175 ? 40.863 37.761 80.630 1.00 51.20 172 GLY A N 1
ATOM 1295 C CA . GLY A 1 175 ? 41.134 36.530 81.353 1.00 45.97 172 GLY A CA 1
ATOM 1296 C C . GLY A 1 175 ? 40.402 35.331 80.775 1.00 33.19 172 GLY A C 1
ATOM 1297 O O . GLY A 1 175 ? 39.950 35.329 79.631 1.00 36.28 172 GLY A O 1
ATOM 1298 N N . THR A 1 176 ? 40.258 34.297 81.580 1.00 26.35 173 THR A N 1
ATOM 1299 C CA . THR A 1 176 ? 39.781 33.043 81.032 1.00 29.91 173 THR A CA 1
ATOM 1300 C C . THR A 1 176 ? 38.387 32.678 81.535 1.00 32.21 173 THR A C 1
ATOM 1301 O O . THR A 1 176 ? 38.029 32.977 82.675 1.00 34.16 173 THR A O 1
ATOM 1305 N N . ARG A 1 177 ? 37.601 32.053 80.660 1.00 32.40 174 ARG A N 1
ATOM 1306 C CA . ARG A 1 177 ? 36.209 31.701 80.949 1.00 27.65 174 ARG A CA 1
ATOM 1307 C C . ARG A 1 177 ? 35.268 32.926 80.976 1.00 20.44 174 ARG A C 1
ATOM 1308 O O . ARG A 1 177 ? 34.577 33.179 81.970 1.00 9.71 174 ARG A O 1
ATOM 1316 N N . PRO A 1 178 ? 35.228 33.681 79.868 1.00 22.35 175 PRO A N 1
ATOM 1317 C CA . PRO A 1 178 ? 34.373 34.866 79.844 1.00 24.62 175 PRO A CA 1
ATOM 1318 C C . PRO A 1 178 ? 32.944 34.416 80.108 1.00 36.99 175 PRO A C 1
ATOM 1319 O O . PRO A 1 178 ? 32.535 33.395 79.544 1.00 35.95 175 PRO A O 1
ATOM 1323 N N . PHE A 1 179 ? 32.204 35.149 80.941 1.00 38.24 176 PHE A N 1
ATOM 1324 C CA . PHE A 1 179 ? 30.889 34.692 81.406 1.00 34.45 176 PHE A CA 1
ATOM 1325 C C . PHE A 1 179 ? 29.732 35.685 81.220 1.00 26.74 176 PHE A C 1
ATOM 1326 O O . PHE A 1 179 ? 28.693 35.303 80.721 1.00 23.41 176 PHE A O 1
ATOM 1334 N N . ASN A 1 180 ? 29.904 36.943 81.623 1.00 25.86 177 ASN A N 1
ATOM 1335 C CA . ASN A 1 180 ? 28.878 37.960 81.409 1.00 25.50 177 ASN A CA 1
ATOM 1336 C C . ASN A 1 180 ? 29.469 39.228 80.788 1.00 29.04 177 ASN A C 1
ATOM 1337 O O . ASN A 1 180 ? 30.632 39.524 81.001 1.00 39.12 177 ASN A O 1
ATOM 1342 N N . ILE A 1 181 ? 28.676 39.964 80.015 1.00 23.23 178 ILE A N 1
ATOM 1343 C CA . ILE A 1 181 ? 29.136 41.206 79.392 1.00 19.71 178 ILE A CA 1
ATOM 1344 C C . ILE A 1 181 ? 28.173 42.301 79.762 1.00 27.17 178 ILE A C 1
ATOM 1345 O O . ILE A 1 181 ? 26.993 42.043 79.963 1.00 41.71 178 ILE A O 1
ATOM 1350 N N . THR A 1 182 ? 28.673 43.529 79.816 1.00 31.15 179 THR A N 1
ATOM 1351 C CA . THR A 1 182 ? 27.872 44.702 80.153 1.00 30.01 179 THR A CA 1
ATOM 1352 C C . THR A 1 182 ? 28.494 45.911 79.464 1.00 35.27 179 THR A C 1
ATOM 1353 O O . THR A 1 182 ? 29.708 46.092 79.512 1.00 32.88 179 THR A O 1
ATOM 1357 N N . PHE A 1 183 ? 27.675 46.722 78.797 1.00 36.08 180 PHE A N 1
ATOM 1358 C CA . PHE A 1 183 ? 28.181 47.923 78.136 1.00 24.87 180 PHE A CA 1
ATOM 1359 C C . PHE A 1 183 ? 28.212 49.088 79.105 1.00 31.51 180 PHE A C 1
ATOM 1360 O O . PHE A 1 183 ? 27.630 49.038 80.185 1.00 46.10 180 PHE A O 1
ATOM 1368 N N . THR A 1 184 ? 28.890 50.151 78.711 1.00 32.71 181 THR A N 1
ATOM 1369 C CA . THR A 1 184 ? 28.735 51.413 79.400 1.00 35.80 18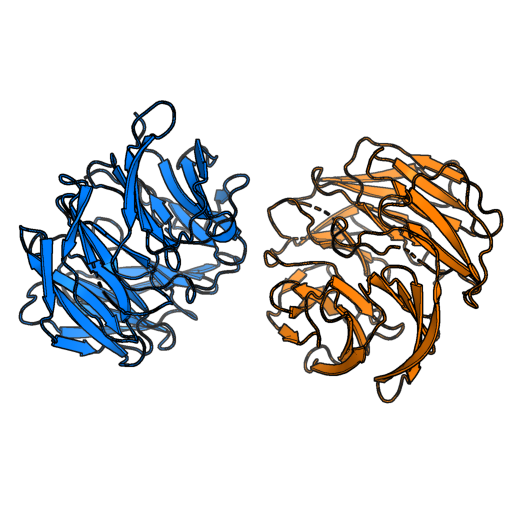1 THR A CA 1
ATOM 1370 C C . THR A 1 184 ? 27.509 52.081 78.804 1.00 27.89 181 THR A C 1
ATOM 1371 O O . THR A 1 184 ? 27.190 51.859 77.639 1.00 34.85 181 THR A O 1
ATOM 1375 N N . PRO A 1 185 ? 26.817 52.907 79.594 1.00 15.47 182 PRO A N 1
ATOM 1376 C CA . PRO A 1 185 ? 25.572 53.519 79.152 1.00 14.05 182 PRO A CA 1
ATOM 1377 C C . PRO A 1 185 ? 25.679 54.201 77.794 1.00 21.79 182 PRO A C 1
ATOM 1378 O O . PRO A 1 185 ? 24.651 54.414 77.153 1.00 22.63 182 PRO A O 1
ATOM 1382 N N . ASP A 1 186 ? 26.898 54.522 77.362 1.00 22.40 183 ASP A N 1
ATOM 1383 C CA . ASP A 1 186 ? 27.140 55.232 76.095 1.00 21.29 183 ASP A CA 1
ATOM 1384 C C . ASP A 1 186 ? 27.601 54.325 74.960 1.00 26.36 183 ASP A C 1
ATOM 1385 O O . ASP A 1 186 ? 27.761 54.788 73.830 1.00 32.57 183 ASP A O 1
ATOM 1390 N N . GLY A 1 187 ? 27.817 53.045 75.270 1.00 22.60 184 GLY A N 1
ATOM 1391 C CA . GLY A 1 187 ? 28.154 52.035 74.281 1.00 24.15 184 GLY A CA 1
ATOM 1392 C C . GLY A 1 187 ? 29.573 52.063 73.737 1.00 32.13 184 GLY A C 1
ATOM 1393 O O . GLY A 1 187 ? 29.866 51.471 72.686 1.00 30.24 184 GLY A O 1
ATOM 1394 N N . ASN A 1 188 ? 30.461 52.744 74.451 1.00 34.03 185 ASN A N 1
ATOM 1395 C CA . ASN A 1 188 ? 31.815 52.968 73.964 1.00 34.42 185 ASN A CA 1
ATOM 1396 C C . ASN A 1 188 ? 32.829 52.007 74.568 1.00 33.06 185 ASN A C 1
ATOM 1397 O O . ASN A 1 188 ? 33.936 51.841 74.053 1.00 38.76 185 ASN A O 1
ATOM 1402 N N . PHE A 1 189 ? 32.438 51.379 75.666 1.00 20.47 186 PHE A N 1
ATOM 1403 C CA . PHE A 1 189 ? 33.207 50.292 76.230 1.00 23.29 186 PHE A CA 1
ATOM 1404 C C . PHE A 1 189 ? 32.281 49.161 76.618 1.00 22.36 186 PHE A C 1
ATOM 1405 O O . PHE A 1 189 ? 31.108 49.380 76.906 1.00 18.92 186 PHE A O 1
ATOM 1413 N N . ALA A 1 190 ? 32.822 47.950 76.622 1.00 21.00 187 ALA A N 1
ATOM 1414 C CA . ALA A 1 190 ? 32.113 46.805 77.165 1.00 22.53 187 ALA A CA 1
ATOM 1415 C C . ALA A 1 190 ? 32.994 46.176 78.214 1.00 19.77 187 ALA A C 1
ATOM 1416 O O . ALA A 1 190 ? 34.208 46.252 78.116 1.00 32.59 187 ALA A O 1
ATOM 1418 N N . PHE A 1 191 ? 32.391 45.565 79.222 1.00 12.11 188 PHE A N 1
ATOM 1419 C CA . PHE A 1 191 ? 33.157 44.823 80.220 1.00 26.28 188 PHE A CA 1
ATOM 1420 C C . PHE A 1 191 ? 32.841 43.326 80.246 1.00 32.40 188 PHE A C 1
ATOM 1421 O O . PHE A 1 191 ? 31.690 42.943 80.444 1.00 37.89 188 PHE A O 1
ATOM 1429 N N . VAL A 1 192 ? 33.861 42.484 80.068 1.00 27.29 189 VAL A N 1
ATOM 1430 C CA . VAL A 1 192 ? 33.678 41.033 80.163 1.00 20.70 189 VAL A CA 1
ATOM 1431 C C . VAL A 1 192 ? 34.149 40.461 81.490 1.00 19.91 189 VAL A C 1
ATOM 1432 O O . VAL A 1 192 ? 35.306 40.613 81.859 1.00 26.31 189 VAL A O 1
ATOM 1436 N N . ALA A 1 193 ? 33.242 39.814 82.213 1.00 16.17 190 ALA A N 1
ATOM 1437 C CA . ALA A 1 193 ? 33.598 39.109 83.430 1.00 28.17 190 ALA A CA 1
ATOM 1438 C C . ALA A 1 193 ? 34.239 37.779 83.059 1.00 33.89 190 ALA A C 1
ATOM 1439 O O . ALA A 1 193 ? 33.632 36.946 82.378 1.00 30.91 190 ALA A O 1
ATOM 1441 N N . ASN A 1 194 ? 35.480 37.602 83.496 1.00 27.43 191 ASN A N 1
ATOM 1442 C CA . ASN A 1 194 ? 36.221 36.388 83.248 1.00 16.79 191 ASN A CA 1
ATOM 1443 C C . ASN A 1 194 ? 36.185 35.584 84.520 1.00 26.22 191 ASN A C 1
ATOM 1444 O O . ASN A 1 194 ? 36.741 35.979 85.544 1.00 23.56 191 ASN A O 1
ATOM 1449 N N . LEU A 1 195 ? 35.487 34.461 84.455 1.00 30.87 192 LEU A N 1
ATOM 1450 C CA . LEU A 1 195 ? 35.059 33.769 85.658 1.00 29.37 192 LEU A CA 1
ATOM 1451 C C . LEU A 1 195 ? 36.188 33.017 86.372 1.00 25.94 192 LEU A C 1
ATOM 1452 O O . LEU A 1 195 ? 36.281 33.049 87.599 1.00 27.08 192 LEU A O 1
ATOM 1457 N N . ILE A 1 196 ? 37.056 32.345 85.631 1.00 17.94 193 ILE A N 1
ATOM 1458 C CA . ILE A 1 196 ? 38.197 31.759 86.313 1.00 30.29 193 ILE A CA 1
ATOM 1459 C C . ILE A 1 196 ? 39.403 32.692 86.291 1.00 33.24 193 ILE A C 1
ATOM 1460 O O . ILE A 1 196 ? 40.177 32.709 87.237 1.00 35.20 193 ILE A O 1
ATOM 1465 N N . GLY A 1 197 ? 39.538 33.483 85.227 1.00 32.80 194 GLY A N 1
ATOM 1466 C CA . GLY A 1 197 ? 40.575 34.498 85.140 1.00 17.19 194 GLY A CA 1
ATOM 1467 C C . GLY A 1 197 ? 40.485 35.461 86.310 1.00 28.27 194 GLY A C 1
ATOM 1468 O O . GLY A 1 197 ? 41.476 36.087 86.683 1.00 32.06 194 GLY A O 1
ATOM 1469 N N . ASN A 1 198 ? 39.297 35.576 86.903 1.00 30.94 195 ASN A N 1
ATOM 1470 C CA . ASN A 1 198 ? 39.081 36.495 88.023 1.00 20.51 195 ASN A CA 1
ATOM 1471 C C . ASN A 1 198 ? 39.500 37.904 87.663 1.00 29.48 195 ASN A C 1
ATOM 1472 O O . ASN A 1 198 ? 40.327 38.509 88.328 1.00 36.21 195 ASN A O 1
ATOM 1477 N N . SER A 1 199 ? 38.905 38.413 86.598 1.00 36.79 196 SER A N 1
ATOM 1478 C CA . SER A 1 199 ? 39.296 39.671 86.007 1.00 21.29 196 SER A CA 1
ATOM 1479 C C . SER A 1 199 ? 38.142 40.204 85.165 1.00 26.47 196 SER A C 1
ATOM 1480 O O . SER A 1 199 ? 37.359 39.447 84.588 1.00 26.95 196 SER A O 1
ATOM 1483 N N . ILE A 1 200 ? 38.042 41.518 85.092 1.00 25.81 197 ILE A N 1
ATOM 1484 C CA . ILE A 1 200 ? 37.158 42.130 84.135 1.00 18.92 197 ILE A CA 1
ATOM 1485 C C . ILE A 1 200 ? 37.993 42.507 82.919 1.00 16.94 197 ILE A C 1
ATOM 1486 O O . ILE A 1 200 ? 39.087 43.042 83.048 1.00 22.54 197 ILE A O 1
ATOM 1491 N N . GLY A 1 201 ? 37.484 42.205 81.735 1.00 19.64 198 GLY A N 1
ATOM 1492 C CA . GLY A 1 201 ? 38.089 42.697 80.517 1.00 29.18 198 GLY A CA 1
ATOM 1493 C C . GLY A 1 201 ? 37.391 43.981 80.125 1.00 36.00 198 GLY A C 1
ATOM 1494 O O . GLY A 1 201 ? 36.233 44.196 80.473 1.00 39.37 198 GLY A O 1
ATOM 1495 N N . ILE A 1 202 ? 38.099 44.831 79.396 1.00 30.78 199 ILE A N 1
ATOM 1496 C CA . ILE A 1 202 ? 37.566 46.108 78.962 1.00 24.09 199 ILE A CA 1
ATOM 1497 C C . ILE A 1 202 ? 37.796 46.271 77.473 1.00 24.72 199 ILE A C 1
ATOM 1498 O O . ILE A 1 202 ? 38.933 46.225 77.013 1.00 25.99 199 ILE A O 1
ATOM 1503 N N . LEU A 1 203 ? 36.723 46.458 76.715 1.00 22.69 200 LEU A N 1
ATOM 1504 C CA . LEU A 1 203 ? 36.839 46.499 75.267 1.00 25.06 200 LEU A CA 1
ATOM 1505 C C . LEU A 1 203 ? 36.437 47.842 74.718 1.00 30.70 200 LEU A C 1
ATOM 1506 O O . LEU A 1 203 ? 35.499 48.456 75.225 1.00 33.65 200 LEU A O 1
ATOM 1511 N N . GLU A 1 204 ? 37.152 48.272 73.675 1.00 29.33 201 GLU A N 1
ATOM 1512 C CA . GLU A 1 204 ? 36.872 49.507 72.963 1.00 34.87 201 GLU A CA 1
ATOM 1513 C C . GLU A 1 204 ? 35.840 49.199 71.899 1.00 40.62 201 GLU A C 1
ATOM 1514 O O . GLU A 1 204 ? 36.104 48.452 70.954 1.00 48.05 201 GLU A O 1
ATOM 1520 N N . THR A 1 205 ? 34.660 49.785 72.061 1.00 34.01 202 THR A N 1
ATOM 1521 C CA . THR A 1 205 ? 33.511 49.432 71.244 1.00 27.69 202 THR A CA 1
ATOM 1522 C C . THR A 1 205 ? 32.929 50.646 70.550 1.00 35.68 202 THR A C 1
ATOM 1523 O O . THR A 1 205 ? 31.964 50.532 69.803 1.00 34.79 202 THR A O 1
ATOM 1527 N N . GLN A 1 206 ? 33.515 51.812 70.798 1.00 45.05 203 GLN A N 1
ATOM 1528 C CA . GLN A 1 206 ? 33.087 53.010 70.097 1.00 44.66 203 GLN A CA 1
ATOM 1529 C C . GLN A 1 206 ? 33.088 52.789 68.589 1.00 42.18 203 GLN A C 1
ATOM 1530 O O . GLN A 1 206 ? 32.182 53.228 67.901 1.00 38.33 203 GLN A O 1
ATOM 1536 N N . ASN A 1 207 ? 34.116 52.130 68.064 1.00 47.95 204 ASN A N 1
ATOM 1537 C CA . ASN A 1 207 ? 34.079 51.730 66.666 1.00 36.85 204 ASN A CA 1
ATOM 1538 C C . ASN A 1 207 ? 33.912 50.237 66.600 1.00 44.02 204 ASN A C 1
ATOM 1539 O O . ASN A 1 207 ? 34.850 49.498 66.908 1.00 52.60 204 ASN A O 1
ATOM 1544 N N . PRO A 1 208 ? 32.706 49.787 66.219 1.00 41.54 205 PRO A N 1
ATOM 1545 C CA . PRO A 1 208 ? 32.337 48.369 66.183 1.00 37.00 205 PRO A CA 1
ATOM 1546 C C . PRO A 1 208 ? 32.969 47.626 65.016 1.00 36.39 205 PRO A C 1
ATOM 1547 O O . PRO A 1 208 ? 33.012 46.400 65.054 1.00 42.48 205 PRO A O 1
ATOM 1551 N N . GLU A 1 209 ? 33.463 48.349 64.013 1.00 42.14 206 GLU A N 1
ATOM 1552 C CA . GLU A 1 209 ? 34.269 47.737 62.950 1.00 50.38 206 GLU A CA 1
ATOM 1553 C C . GLU A 1 209 ? 35.708 47.478 63.375 1.00 52.31 206 GLU A C 1
ATOM 1554 O O . GLU A 1 209 ? 36.438 46.778 62.682 1.00 56.91 206 GLU A O 1
ATOM 1560 N N . ASN A 1 210 ? 36.104 48.064 64.502 1.00 41.96 207 ASN A N 1
ATOM 1561 C CA . ASN A 1 210 ? 37.465 47.972 64.999 1.00 32.04 207 ASN A CA 1
ATOM 1562 C C . ASN A 1 210 ? 37.509 47.816 66.508 1.00 36.48 207 ASN A C 1
ATOM 1563 O O . ASN A 1 210 ? 38.015 48.688 67.217 1.00 37.58 207 ASN A O 1
ATOM 1568 N N . ILE A 1 211 ? 36.979 46.701 66.999 1.00 38.93 208 ILE A N 1
ATOM 1569 C CA . ILE A 1 211 ? 36.969 46.428 68.431 1.00 28.59 208 ILE A CA 1
ATOM 1570 C C . ILE A 1 211 ? 38.331 45.920 68.908 1.00 30.26 208 ILE A C 1
ATOM 1571 O O . ILE A 1 211 ? 39.039 45.202 68.187 1.00 32.73 208 ILE A O 1
ATOM 1576 N N . THR A 1 212 ? 38.716 46.334 70.113 1.00 31.47 209 THR A N 1
ATOM 1577 C CA . THR A 1 212 ? 39.997 45.934 70.689 1.00 33.05 209 THR A CA 1
ATOM 1578 C C . THR A 1 212 ? 39.882 45.792 72.204 1.00 30.80 209 THR A C 1
ATOM 1579 O O . THR A 1 212 ? 39.130 46.524 72.841 1.00 38.47 209 THR A O 1
ATOM 1583 N N . LEU A 1 213 ? 40.612 44.837 72.772 1.00 19.66 210 LEU A N 1
ATOM 1584 C CA . LEU A 1 213 ? 40.742 44.738 74.225 1.00 21.99 210 LEU A CA 1
ATOM 1585 C C . LEU A 1 213 ? 41.850 45.676 74.716 1.00 27.79 210 LEU A C 1
ATOM 1586 O O . LEU A 1 213 ? 42.944 45.686 74.150 1.00 37.97 210 LEU A O 1
ATOM 1591 N N . LEU A 1 214 ? 41.586 46.471 75.748 1.00 21.60 211 LEU A N 1
ATOM 1592 C CA . LEU A 1 214 ? 42.608 47.404 76.221 1.00 40.14 211 LEU A CA 1
ATOM 1593 C C . LEU A 1 214 ? 43.398 46.789 77.335 1.00 43.02 211 LEU A C 1
ATOM 1594 O O . LEU A 1 214 ? 44.632 46.784 77.323 1.00 47.97 211 LEU A O 1
ATOM 1599 N N . ASN A 1 215 ? 42.677 46.304 78.330 1.00 30.33 212 ASN A N 1
ATOM 1600 C CA . ASN A 1 215 ? 43.326 45.637 79.434 1.00 38.50 212 ASN A CA 1
ATOM 1601 C C . ASN A 1 215 ? 42.314 44.883 80.258 1.00 25.93 212 ASN A C 1
ATOM 1602 O O . ASN A 1 215 ? 41.267 44.495 79.762 1.00 20.39 212 ASN A O 1
ATOM 1607 N N . ALA A 1 216 ? 42.658 44.656 81.509 1.00 24.60 213 ALA A N 1
ATOM 1608 C CA . ALA A 1 216 ? 41.933 43.727 82.331 1.00 25.37 213 ALA A CA 1
ATOM 1609 C C . ALA A 1 216 ? 42.417 43.949 83.733 1.00 35.56 213 ALA A C 1
ATOM 1610 O O . ALA A 1 216 ? 43.619 43.949 83.998 1.00 53.49 213 ALA A O 1
ATOM 1612 N N . VAL A 1 217 ? 41.482 44.169 84.634 1.00 29.96 214 VAL A N 1
ATOM 1613 C CA . VAL A 1 217 ? 41.828 44.303 86.025 1.00 31.33 214 VAL A CA 1
ATOM 1614 C C . VAL A 1 217 ? 41.200 43.123 86.773 1.00 23.20 214 VAL A C 1
ATOM 1615 O O . VAL A 1 217 ? 40.172 42.611 86.372 1.00 18.46 214 VAL A O 1
ATOM 1619 N N . GLY A 1 218 ? 41.844 42.690 87.847 1.00 16.37 215 GLY A N 1
ATOM 1620 C CA . GLY A 1 218 ? 41.443 41.499 88.560 1.00 14.42 215 GLY A CA 1
ATOM 1621 C C . GLY A 1 218 ? 40.431 41.761 89.652 1.00 27.37 215 GLY A C 1
ATOM 1622 O O . GLY A 1 218 ? 40.232 42.894 90.066 1.00 31.38 215 GLY A O 1
ATOM 1623 N N . THR A 1 219 ? 39.789 40.692 90.113 1.00 32.42 216 THR A N 1
ATOM 1624 C CA . THR A 1 219 ? 38.726 40.785 91.099 1.00 27.72 216 THR A CA 1
ATOM 1625 C C . THR A 1 219 ? 38.830 39.647 92.100 1.00 36.46 216 THR A C 1
ATOM 1626 O O . THR A 1 219 ? 39.652 38.735 91.946 1.00 40.61 216 THR A O 1
ATOM 1630 N N . ASN A 1 220 ? 37.980 39.693 93.119 1.00 31.52 217 ASN A N 1
ATOM 1631 C CA . ASN A 1 220 ? 37.884 38.590 94.052 1.00 36.06 217 ASN A CA 1
ATOM 1632 C C . ASN A 1 220 ? 37.381 37.342 93.350 1.00 40.45 217 ASN A C 1
ATOM 1633 O O . ASN A 1 220 ? 36.983 37.373 92.184 1.00 46.84 217 ASN A O 1
ATOM 1638 N N . ASN A 1 221 ? 37.358 36.241 94.076 1.00 40.43 218 ASN A N 1
ATOM 1639 C CA . ASN A 1 221 ? 36.997 34.987 93.450 1.00 45.68 218 ASN A CA 1
ATOM 1640 C C . ASN A 1 221 ? 35.637 34.974 92.759 1.00 41.33 218 ASN A C 1
ATOM 1641 O O . ASN A 1 221 ? 34.594 35.170 93.395 1.00 39.89 218 ASN A O 1
ATOM 1646 N N . LEU A 1 222 ? 35.682 34.759 91.447 1.00 32.97 219 LEU A N 1
ATOM 1647 C CA . LEU A 1 222 ? 34.537 34.276 90.697 1.00 12.67 219 LEU A CA 1
ATOM 1648 C C . LEU A 1 222 ? 33.509 35.359 90.386 1.00 32.19 219 LEU A C 1
ATOM 1649 O O . LEU A 1 222 ? 32.426 35.372 90.959 1.00 29.22 219 LEU A O 1
ATOM 1654 N N . PRO A 1 223 ? 33.856 36.270 89.462 1.00 34.58 220 PRO A N 1
ATOM 1655 C CA . PRO A 1 223 ? 33.005 37.409 89.102 1.00 22.53 220 PRO A CA 1
ATOM 1656 C C . PRO A 1 223 ? 31.813 37.037 88.214 1.00 30.33 220 PRO A C 1
ATOM 1657 O O . PRO A 1 223 ? 31.981 36.452 87.144 1.00 30.11 220 PRO A O 1
ATOM 1661 N N . GLY A 1 224 ? 30.611 37.407 88.646 1.00 38.21 221 GLY A N 1
ATOM 1662 C CA . GLY A 1 224 ? 29.413 37.046 87.917 1.00 41.93 221 GLY A CA 1
ATOM 1663 C C . GLY A 1 224 ? 28.825 38.126 87.029 1.00 46.01 221 GLY A C 1
ATOM 1664 O O . GLY A 1 224 ? 28.789 37.993 85.805 1.00 52.96 221 GLY A O 1
ATOM 1665 N N . THR A 1 225 ? 28.348 39.198 87.643 1.00 41.44 222 THR A N 1
ATOM 1666 C CA . THR A 1 225 ? 27.573 40.182 86.904 1.00 41.62 222 THR A CA 1
ATOM 1667 C C . THR A 1 225 ? 28.080 41.599 87.144 1.00 32.89 222 THR A C 1
ATOM 1668 O O . THR A 1 225 ? 28.499 41.947 88.249 1.00 22.05 222 THR A O 1
ATOM 1672 N N . ILE A 1 226 ? 28.040 42.399 86.081 1.00 31.60 223 ILE A N 1
ATOM 1673 C CA . ILE A 1 226 ? 28.577 43.752 86.080 1.00 24.94 223 ILE A CA 1
ATOM 1674 C C . ILE A 1 226 ? 27.452 44.760 86.013 1.00 35.06 223 ILE A C 1
ATOM 1675 O O . ILE A 1 226 ? 26.724 44.805 85.018 1.00 48.13 223 ILE A O 1
ATOM 1680 N N . VAL A 1 227 ? 27.300 45.574 87.052 1.00 32.85 224 VAL A N 1
ATOM 1681 C CA . VAL A 1 227 ? 26.368 46.696 86.987 1.00 33.57 224 VAL A CA 1
ATOM 1682 C C . VAL A 1 227 ? 27.165 47.971 86.830 1.00 36.53 224 VAL A C 1
ATOM 1683 O O . VAL A 1 227 ? 28.134 48.188 87.558 1.00 37.18 224 VAL A O 1
ATOM 1687 N N . VAL A 1 228 ? 26.758 48.833 85.909 1.00 33.37 225 VAL A N 1
ATOM 1688 C CA . VAL A 1 228 ? 27.415 50.134 85.819 1.00 38.27 225 VAL A CA 1
ATOM 1689 C C . VAL A 1 228 ? 26.469 51.344 85.881 1.00 35.87 225 VAL A C 1
ATOM 1690 O O . VAL A 1 228 ? 25.529 51.462 85.098 1.00 51.43 225 VAL A O 1
ATOM 1694 N N . SER A 1 229 ? 26.733 52.218 86.848 1.00 23.21 226 SER A N 1
ATOM 1695 C CA . SER A 1 229 ? 26.012 53.466 87.074 1.00 20.18 226 SER A CA 1
ATOM 1696 C C . SER A 1 229 ? 25.815 54.327 85.801 1.00 31.37 226 SER A C 1
ATOM 1697 O O . SER A 1 229 ? 26.627 54.278 84.880 1.00 25.29 226 SER A O 1
ATOM 1700 N N . ARG A 1 230 ? 24.758 55.141 85.756 1.00 28.91 227 ARG A N 1
ATOM 1701 C CA . ARG A 1 230 ? 24.344 55.737 84.483 1.00 27.31 227 ARG A CA 1
ATOM 1702 C C . ARG A 1 230 ? 25.261 56.817 83.894 1.00 33.80 227 ARG A C 1
ATOM 1703 O O . ARG A 1 230 ? 25.114 57.189 82.720 1.00 16.98 227 ARG A O 1
ATOM 1711 N N . ASP A 1 231 ? 26.202 57.314 84.702 1.00 38.76 228 ASP A N 1
ATOM 1712 C CA . ASP A 1 231 ? 27.243 58.236 84.215 1.00 25.78 228 ASP A CA 1
ATOM 1713 C C . ASP A 1 231 ? 28.507 57.507 83.765 1.00 39.37 228 ASP A C 1
ATOM 1714 O O . ASP A 1 231 ? 29.353 58.082 83.093 1.00 50.41 228 ASP A O 1
ATOM 1719 N N . GLY A 1 232 ? 28.630 56.241 84.143 1.00 42.18 229 GLY A N 1
ATOM 1720 C CA . GLY A 1 232 ? 29.647 55.379 83.582 1.00 37.81 229 GLY A CA 1
ATOM 1721 C C . GLY A 1 232 ? 30.916 55.352 84.394 1.00 35.73 229 GLY A C 1
ATOM 1722 O O . GLY A 1 232 ? 31.888 54.725 84.001 1.00 37.90 229 GLY A O 1
ATOM 1723 N N . SER A 1 233 ? 30.902 56.016 85.541 1.00 32.76 230 SER A N 1
ATOM 1724 C CA . SER A 1 233 ? 32.116 56.205 86.318 1.00 29.20 230 SER A CA 1
ATOM 1725 C C . SER A 1 233 ? 32.258 55.239 87.474 1.00 34.25 230 SER A C 1
ATOM 1726 O O . SER A 1 233 ? 33.318 55.175 88.092 1.00 41.87 230 SER A O 1
ATOM 1729 N N . THR A 1 234 ? 31.185 54.530 87.807 1.00 23.52 231 THR A N 1
ATOM 1730 C CA . THR A 1 234 ? 31.231 53.541 88.889 1.00 14.19 231 THR A CA 1
ATOM 1731 C C . THR A 1 234 ? 30.747 52.161 88.432 1.00 18.28 231 THR A C 1
ATOM 1732 O O . THR A 1 234 ? 29.756 52.049 87.723 1.00 22.50 231 THR A O 1
ATOM 1736 N N . VAL A 1 235 ? 31.484 51.121 88.822 1.00 22.82 232 VAL A N 1
ATOM 1737 C CA . VAL A 1 235 ? 31.265 49.763 88.327 1.00 25.31 232 VAL A CA 1
ATOM 1738 C C . VAL A 1 235 ? 31.246 48.750 89.456 1.00 29.82 232 VAL A C 1
ATOM 1739 O O . VAL A 1 235 ? 32.213 48.648 90.208 1.00 28.55 232 VAL A O 1
ATOM 1743 N N . TYR A 1 236 ? 30.145 48.000 89.548 1.00 27.65 233 TYR A N 1
ATOM 1744 C CA . TYR A 1 236 ? 29.917 47.058 90.631 1.00 19.03 233 TYR A CA 1
ATOM 1745 C C . TYR A 1 236 ? 29.927 45.655 90.093 1.00 26.13 233 TYR A C 1
ATOM 1746 O O . TYR A 1 236 ? 29.225 45.355 89.124 1.00 35.06 233 TYR A O 1
ATOM 1755 N N . VAL A 1 237 ? 30.699 44.793 90.748 1.00 17.36 234 VAL A N 1
ATOM 1756 C CA . VAL A 1 237 ? 30.889 43.426 90.294 1.00 17.97 234 VAL A CA 1
ATOM 1757 C C . VAL A 1 237 ? 30.478 42.414 91.350 1.00 30.00 234 VAL A C 1
ATOM 1758 O O . VAL A 1 237 ? 30.925 42.487 92.490 1.00 30.16 234 VAL A O 1
ATOM 1762 N N . LEU A 1 238 ? 29.622 41.466 90.967 1.00 35.63 235 LEU A N 1
ATOM 1763 C CA . LEU A 1 238 ? 29.150 40.438 91.901 1.00 34.81 235 LEU A CA 1
ATOM 1764 C C . LEU A 1 238 ? 30.056 39.204 91.934 1.00 34.67 235 LEU A C 1
ATOM 1765 O O . LEU A 1 238 ? 30.354 38.591 90.910 1.00 26.57 235 LEU A O 1
ATOM 1770 N N . THR A 1 239 ? 30.469 38.846 93.139 1.00 36.94 236 THR A N 1
ATOM 1771 C CA . THR A 1 239 ? 31.464 37.815 93.355 1.00 34.38 236 THR A CA 1
ATOM 1772 C C . THR A 1 239 ? 30.905 36.693 94.230 1.00 30.98 236 THR A C 1
ATOM 1773 O O . THR A 1 239 ? 29.848 36.826 94.835 1.00 29.79 236 THR A O 1
ATOM 1777 N N . GLU A 1 240 ? 31.614 35.578 94.283 1.00 24.35 237 GLU A N 1
ATOM 1778 C CA . GLU A 1 240 ? 31.259 34.513 95.188 1.00 19.36 237 GLU A CA 1
ATOM 1779 C C . GLU A 1 240 ? 31.000 35.058 96.584 1.00 20.46 237 GLU A C 1
ATOM 1780 O O . GLU A 1 240 ? 30.032 34.681 97.219 1.00 33.66 237 GLU A O 1
ATOM 1786 N N . SER A 1 241 ? 31.859 35.954 97.061 1.00 32.23 238 SER A N 1
ATOM 1787 C CA . SER A 1 241 ? 31.804 36.405 98.456 1.00 28.68 238 SER A CA 1
ATOM 1788 C C . SER A 1 241 ? 31.584 37.899 98.614 1.00 38.55 238 SER A C 1
ATOM 1789 O O . SER A 1 241 ? 31.127 38.365 99.666 1.00 39.58 238 SER A O 1
ATOM 1792 N N . THR A 1 242 ? 31.911 38.653 97.572 1.00 37.02 239 THR A N 1
ATOM 1793 C CA . THR A 1 242 ? 31.878 40.096 97.682 1.00 35.59 239 THR A CA 1
ATOM 1794 C C . THR A 1 242 ? 31.207 40.802 96.523 1.00 37.36 239 THR A C 1
ATOM 1795 O O . THR A 1 242 ? 31.061 40.256 95.427 1.00 34.01 239 THR A O 1
ATOM 1799 N N . VAL A 1 243 ? 30.805 42.039 96.789 1.00 36.18 240 VAL A N 1
ATOM 1800 C CA . VAL A 1 243 ? 30.675 43.026 95.736 1.00 32.82 240 VAL A CA 1
ATOM 1801 C C . VAL A 1 243 ? 31.976 43.792 95.706 1.00 26.26 240 VAL A C 1
ATOM 1802 O O . VAL A 1 243 ? 32.522 44.128 96.748 1.00 32.51 240 VAL A O 1
ATOM 1806 N N . ASP A 1 244 ? 32.478 44.036 94.508 1.00 21.83 241 ASP A N 1
ATOM 1807 C CA . ASP A 1 244 ? 33.637 44.884 94.304 1.00 29.95 241 ASP A CA 1
ATOM 1808 C C . ASP A 1 244 ? 33.188 46.146 93.607 1.00 48.20 241 ASP A C 1
ATOM 1809 O O . ASP A 1 244 ? 32.425 46.092 92.648 1.00 57.27 241 ASP A O 1
ATOM 1814 N N . VAL A 1 245 ? 33.642 47.292 94.078 1.00 9.86 242 VAL A N 1
ATOM 1815 C CA . VAL A 1 245 ? 33.376 48.481 93.313 1.00 26.71 242 VAL A CA 1
ATOM 1816 C C . VAL A 1 245 ? 34.651 49.064 92.699 1.00 21.13 242 VAL A C 1
ATOM 1817 O O . VAL A 1 245 ? 35.692 49.146 93.348 1.00 22.56 242 VAL A O 1
ATOM 1821 N N . PHE A 1 246 ? 34.565 49.417 91.422 1.00 19.54 243 PHE A N 1
ATOM 1822 C CA . PHE A 1 246 ? 35.646 50.118 90.751 1.00 29.74 243 PHE A CA 1
ATOM 1823 C C . PHE A 1 246 ? 35.176 51.476 90.261 1.00 23.90 243 PHE A C 1
ATOM 1824 O O . PHE A 1 246 ? 33.998 51.702 90.087 1.00 25.79 243 PHE A O 1
ATOM 1832 N N . ASN A 1 247 ? 36.118 52.372 90.026 1.00 20.21 244 ASN A N 1
ATOM 1833 C CA . ASN A 1 247 ? 35.842 53.603 89.320 1.00 21.63 244 ASN A CA 1
ATOM 1834 C C . ASN A 1 247 ? 36.290 53.411 87.897 1.00 18.24 244 ASN A C 1
ATOM 1835 O O . ASN A 1 247 ? 37.260 52.712 87.655 1.00 17.78 244 ASN A O 1
ATOM 1840 N N . PHE A 1 248 ? 35.596 54.021 86.948 1.00 17.55 245 PHE A N 1
ATOM 1841 C CA . PHE A 1 248 ? 36.019 53.932 85.569 1.00 8.06 245 PHE A CA 1
ATOM 1842 C C . PHE A 1 248 ? 36.421 55.284 85.065 1.00 15.39 245 PHE A C 1
ATOM 1843 O O . PHE A 1 248 ? 35.839 56.293 85.411 1.00 29.69 245 PHE A O 1
ATOM 1851 N N . ASN A 1 249 ? 37.447 55.293 84.245 1.00 15.62 246 ASN A N 1
ATOM 1852 C CA . ASN A 1 249 ? 37.916 56.507 83.651 1.00 24.16 246 ASN A CA 1
ATOM 1853 C C . ASN A 1 249 ? 37.685 56.468 82.155 1.00 34.78 246 ASN A C 1
ATOM 1854 O O . ASN A 1 249 ? 38.344 55.720 81.422 1.00 27.34 246 ASN A O 1
ATOM 1859 N N . GLN A 1 250 ? 36.754 57.297 81.705 1.00 39.98 247 GLN A N 1
ATOM 1860 C CA . GLN A 1 250 ? 36.224 57.153 80.369 1.00 35.16 247 GLN A CA 1
ATOM 1861 C C . GLN A 1 250 ? 37.106 57.690 79.258 1.00 36.95 247 GLN A C 1
ATOM 1862 O O . GLN A 1 250 ? 36.790 57.507 78.086 1.00 39.99 247 GLN A O 1
ATOM 1868 N N . LEU A 1 251 ? 38.220 58.326 79.609 1.00 34.77 248 LEU A N 1
ATOM 1869 C CA . LEU A 1 251 ? 39.138 58.802 78.578 1.00 31.63 248 LEU A CA 1
ATOM 1870 C C . LEU A 1 251 ? 40.241 57.810 78.320 1.00 30.03 248 LEU A C 1
ATOM 1871 O O . LEU A 1 251 ? 40.515 57.462 77.168 1.00 28.62 248 LEU A O 1
ATOM 1876 N N . SER A 1 252 ? 40.887 57.377 79.400 1.00 29.72 249 SER A N 1
ATOM 1877 C CA . SER A 1 252 ? 42.016 56.459 79.288 1.00 38.33 249 SER A CA 1
ATOM 1878 C C . SER A 1 252 ? 41.569 54.998 79.211 1.00 37.80 249 SER A C 1
ATOM 1879 O O . SER A 1 252 ? 42.334 54.132 78.801 1.00 42.91 249 SER A O 1
ATOM 1882 N N . GLY A 1 253 ? 40.329 54.736 79.598 1.00 27.44 250 GLY A N 1
ATOM 1883 C CA . GLY A 1 253 ? 39.800 53.390 79.561 1.00 29.43 250 GLY A CA 1
ATOM 1884 C C . GLY A 1 253 ? 40.322 52.526 80.690 1.00 34.90 250 GLY A C 1
ATOM 1885 O O . GLY A 1 253 ? 40.607 51.351 80.469 1.00 44.51 250 GLY A O 1
ATOM 1886 N N . THR A 1 254 ? 40.435 53.096 81.894 1.00 22.63 251 THR A N 1
ATOM 1887 C CA . THR A 1 254 ? 41.032 52.390 83.028 1.00 27.02 251 THR A CA 1
ATOM 1888 C C . THR A 1 254 ? 40.137 52.211 84.272 1.00 35.85 251 THR A C 1
ATOM 1889 O O . THR A 1 254 ? 39.636 53.172 84.850 1.00 27.64 251 THR A O 1
ATOM 1893 N N . LEU A 1 255 ? 39.981 50.955 84.688 1.00 41.89 252 LEU A N 1
ATOM 1894 C CA . LEU A 1 255 ? 39.205 50.588 85.872 1.00 30.35 252 LEU A CA 1
ATOM 1895 C C . LEU A 1 255 ? 40.058 50.601 87.137 1.00 30.18 252 LEU A C 1
ATOM 1896 O O . LEU A 1 255 ? 41.038 49.883 87.220 1.00 42.00 252 LEU A O 1
ATOM 1901 N N . SER A 1 256 ? 39.682 51.379 88.141 1.00 31.37 253 SER A N 1
ATOM 1902 C CA . SER A 1 256 ? 40.499 51.496 89.348 1.00 25.19 253 SER A CA 1
ATOM 1903 C C . SER A 1 256 ? 39.757 50.943 90.560 1.00 26.26 253 SER A C 1
ATOM 1904 O O . SER A 1 256 ? 38.661 51.392 90.880 1.00 37.47 253 SER A O 1
ATOM 1907 N N . PHE A 1 257 ? 40.349 49.972 91.241 1.00 19.66 254 PHE A N 1
ATOM 1908 C CA . PHE A 1 257 ? 39.687 49.374 92.398 1.00 17.78 254 PHE A CA 1
ATOM 1909 C C . PHE A 1 257 ? 39.433 50.402 93.476 1.00 18.55 254 PHE A C 1
ATOM 1910 O O . PHE A 1 257 ? 40.273 51.243 93.753 1.00 31.66 254 PHE A O 1
ATOM 1918 N N . VAL A 1 258 ? 38.265 50.335 94.089 1.00 13.76 255 VAL A N 1
ATOM 1919 C CA . VAL A 1 258 ? 37.959 51.228 95.185 1.00 19.10 255 VAL A CA 1
ATOM 1920 C C . VAL A 1 258 ? 37.845 50.449 96.472 1.00 32.07 255 VAL A C 1
ATOM 1921 O O . VAL A 1 258 ? 38.608 50.674 97.409 1.00 38.53 255 VAL A O 1
ATOM 1925 N N . LYS A 1 259 ? 36.885 49.532 96.513 1.00 35.41 256 LYS A N 1
ATOM 1926 C CA . LYS A 1 259 ? 36.701 48.686 97.680 1.00 38.82 256 LYS A CA 1
ATOM 1927 C C . LYS A 1 259 ? 35.755 47.531 97.408 1.00 41.43 256 LYS A C 1
ATOM 1928 O O . LYS A 1 259 ? 35.134 47.442 96.351 1.00 39.74 256 LYS A O 1
ATOM 1934 N N . SER A 1 260 ? 35.648 46.653 98.393 1.00 42.36 257 SER A N 1
ATOM 1935 C CA . SER A 1 260 ? 34.775 45.497 98.310 1.00 32.24 257 SER A CA 1
ATOM 1936 C C . SER A 1 260 ? 34.048 45.340 99.614 1.00 28.59 257 SER A C 1
ATOM 1937 O O . SER A 1 260 ? 34.458 45.887 100.631 1.00 39.17 257 SER A O 1
ATOM 1940 N N . PHE A 1 261 ? 32.938 44.626 99.581 1.00 24.96 258 PHE A N 1
ATOM 1941 C CA . PHE A 1 261 ? 32.243 44.277 100.810 1.00 28.75 258 PHE A CA 1
ATOM 1942 C C . PHE A 1 261 ? 31.582 42.942 100.579 1.00 30.85 258 PHE A C 1
ATOM 1943 O O . PHE A 1 261 ? 31.231 42.613 99.450 1.00 38.88 258 PHE A O 1
ATOM 1951 N N . GLY A 1 262 ? 31.464 42.149 101.633 1.00 26.18 259 GLY A N 1
ATOM 1952 C CA . GLY A 1 262 ? 30.939 40.808 101.488 1.00 28.06 259 GLY A CA 1
ATOM 1953 C C . GLY A 1 262 ? 29.434 40.760 101.645 1.00 33.80 259 GLY A C 1
ATOM 1954 O O . GLY A 1 262 ? 28.873 41.313 102.592 1.00 35.11 259 GLY A O 1
ATOM 1955 N N . HIS A 1 263 ? 28.768 40.084 100.722 1.00 31.30 260 HIS A N 1
ATOM 1956 C CA . HIS A 1 263 ? 27.325 39.982 100.816 1.00 37.99 260 HIS A CA 1
ATOM 1957 C C . HIS A 1 263 ? 26.849 38.906 101.801 1.00 42.86 260 HIS A C 1
ATOM 1958 O O . HIS A 1 263 ? 25.700 38.921 102.245 1.00 36.38 260 HIS A O 1
ATOM 1965 N N . GLY A 1 264 ? 27.738 37.989 102.162 1.00 49.21 261 GLY A N 1
ATOM 1966 C CA . GLY A 1 264 ? 27.369 36.916 103.064 1.00 50.23 261 GLY A CA 1
ATOM 1967 C C . GLY A 1 264 ? 26.168 36.158 102.537 1.00 51.92 261 GLY A C 1
ATOM 1968 O O . GLY A 1 264 ? 25.225 35.893 103.268 1.00 56.68 261 GLY A O 1
ATOM 1969 N N . LEU A 1 265 ? 26.202 35.833 101.250 1.00 47.25 262 LEU A N 1
ATOM 1970 C CA . LEU A 1 265 ? 25.156 35.051 100.612 1.00 42.16 262 LEU A CA 1
ATOM 1971 C C . LEU A 1 265 ? 25.768 33.862 99.893 1.00 47.25 262 LEU A C 1
ATOM 1972 O O . LEU A 1 265 ? 26.940 33.897 99.488 1.00 47.32 262 LEU A O 1
ATOM 1977 N N . LEU A 1 266 ? 24.965 32.816 99.722 1.00 40.19 263 LEU A N 1
ATOM 1978 C CA . LEU A 1 266 ? 25.363 31.689 98.905 1.00 43.12 263 LEU A CA 1
ATOM 1979 C C . LEU A 1 266 ? 24.794 31.901 97.512 1.00 49.32 263 LEU A C 1
ATOM 1980 O O . LEU A 1 266 ? 23.585 32.058 97.346 1.00 48.52 263 LEU A O 1
ATOM 1985 N N . ILE A 1 267 ? 25.673 31.938 96.516 1.00 41.10 264 ILE A N 1
ATOM 1986 C CA . ILE A 1 267 ? 25.250 32.163 95.143 1.00 35.85 264 ILE A CA 1
ATOM 1987 C C . ILE A 1 267 ? 26.177 31.373 94.219 1.00 33.43 264 ILE A C 1
ATOM 1988 O O . ILE A 1 267 ? 27.282 31.026 94.638 1.00 36.83 264 ILE A O 1
ATOM 1993 N N . ASP A 1 268 ? 25.713 31.050 93.004 1.00 24.34 265 ASP A N 1
ATOM 1994 C CA . ASP A 1 268 ? 26.516 30.325 92.011 1.00 25.38 265 ASP A CA 1
ATOM 1995 C C . ASP A 1 268 ? 26.093 30.614 90.562 1.00 30.91 265 ASP A C 1
ATOM 1996 O O . ASP A 1 268 ? 25.284 29.891 90.002 1.00 42.57 265 ASP A O 1
ATOM 2001 N N . PRO A 1 269 ? 26.670 31.650 89.932 1.00 27.90 266 PRO A N 1
ATOM 2002 C CA . PRO A 1 269 ? 26.243 32.088 88.593 1.00 32.58 266 PRO A CA 1
ATOM 2003 C C . PRO A 1 269 ? 26.007 30.996 87.544 1.00 36.14 266 PRO A C 1
ATOM 2004 O O . PRO A 1 269 ? 25.090 31.107 86.733 1.00 32.59 266 PRO A O 1
ATOM 2008 N N . ARG A 1 270 ? 26.836 29.963 87.556 1.00 40.38 267 ARG A N 1
ATOM 2009 C CA . ARG A 1 270 ? 26.998 29.110 86.384 1.00 32.25 267 ARG A CA 1
ATOM 2010 C C . ARG A 1 270 ? 25.700 28.637 85.721 1.00 30.75 267 ARG A C 1
ATOM 2011 O O . ARG A 1 270 ? 25.521 28.789 84.506 1.00 19.44 267 ARG A O 1
ATOM 2019 N N . PRO A 1 271 ? 24.791 28.057 86.518 1.00 37.29 268 PRO A N 1
ATOM 2020 C CA . PRO A 1 271 ? 23.526 27.482 86.046 1.00 35.16 268 PRO A CA 1
ATOM 2021 C C . PRO A 1 271 ? 22.440 28.483 85.623 1.00 35.72 268 PRO A C 1
ATOM 2022 O O . PRO A 1 271 ? 21.303 28.075 85.418 1.00 48.60 268 PRO A O 1
ATOM 2026 N N . LEU A 1 272 ? 22.781 29.763 85.503 1.00 30.07 269 LEU A N 1
ATOM 2027 C CA . LEU A 1 272 ? 21.845 30.777 85.022 1.00 28.68 269 LEU A CA 1
ATOM 2028 C C . LEU A 1 272 ? 22.373 31.512 83.777 1.00 32.26 269 LEU A C 1
ATOM 2029 O O . LEU A 1 272 ? 21.971 32.629 83.490 1.00 37.60 269 LEU A O 1
ATOM 2034 N N . PHE A 1 273 ? 23.307 30.873 83.078 1.00 33.39 270 PHE A N 1
ATOM 2035 C CA . PHE A 1 273 ? 23.799 31.275 81.751 1.00 38.62 270 PHE A CA 1
ATOM 2036 C C . PHE A 1 273 ? 23.848 32.756 81.331 1.00 36.69 270 PHE A C 1
ATOM 2037 O O . PHE A 1 273 ? 23.396 33.111 80.225 1.00 25.26 270 PHE A O 1
ATOM 2045 N N . GLY A 1 274 ? 24.426 33.593 82.197 1.00 34.89 271 GLY A N 1
ATOM 2046 C CA . GLY A 1 274 ? 24.734 34.972 81.858 1.00 28.05 271 GLY A CA 1
ATOM 2047 C C . GLY A 1 274 ? 23.733 35.954 82.423 1.00 34.08 271 GLY A C 1
ATOM 2048 O O . GLY A 1 274 ? 23.783 37.169 82.151 1.00 44.77 271 GLY A O 1
ATOM 2049 N N . ALA A 1 275 ? 22.823 35.422 83.227 1.00 20.87 272 ALA A N 1
ATOM 2050 C CA . ALA A 1 275 ? 21.695 36.195 83.689 1.00 17.50 272 ALA A CA 1
ATOM 2051 C C . ALA A 1 275 ? 22.082 37.086 84.847 1.00 27.79 272 ALA A C 1
ATOM 2052 O O . ALA A 1 275 ? 22.630 36.616 85.847 1.00 29.34 272 ALA A O 1
ATOM 2054 N N . ASN A 1 276 ? 21.778 38.374 84.722 1.00 33.53 273 ASN A N 1
ATOM 2055 C CA . ASN A 1 276 ? 22.169 39.317 85.754 1.00 34.03 273 ASN A CA 1
ATOM 2056 C C . ASN A 1 276 ? 21.522 39.039 87.088 1.00 26.19 273 ASN A C 1
ATOM 2057 O O . ASN A 1 276 ? 20.303 38.990 87.202 1.00 26.53 273 ASN A O 1
ATOM 2062 N N . GLN A 1 277 ? 22.360 38.795 88.085 1.00 20.82 274 GLN A N 1
ATOM 2063 C CA . GLN A 1 277 ? 21.878 38.513 89.423 1.00 26.04 274 GLN A CA 1
ATOM 2064 C C . GLN A 1 277 ? 22.065 39.709 90.338 1.00 28.21 274 GLN A C 1
ATOM 2065 O O . GLN A 1 277 ? 22.197 39.527 91.541 1.00 40.05 274 GLN A O 1
ATOM 2079 N N . ALA A 1 279 ? 21.052 44.241 90.533 1.00 23.35 276 ALA A N 1
ATOM 2080 C CA . ALA A 1 279 ? 20.555 45.461 89.909 1.00 29.49 276 ALA A CA 1
ATOM 2081 C C . ALA A 1 279 ? 20.626 46.630 90.863 1.00 34.32 276 ALA A C 1
ATOM 2082 O O . ALA A 1 279 ? 20.564 46.454 92.079 1.00 38.21 276 ALA A O 1
ATOM 2084 N N . LEU A 1 280 ? 20.745 47.822 90.287 1.00 35.97 277 LEU A N 1
ATOM 2085 C CA . LEU A 1 280 ? 20.818 49.081 91.021 1.00 38.64 277 LEU A CA 1
ATOM 2086 C C . LEU A 1 280 ? 19.418 49.70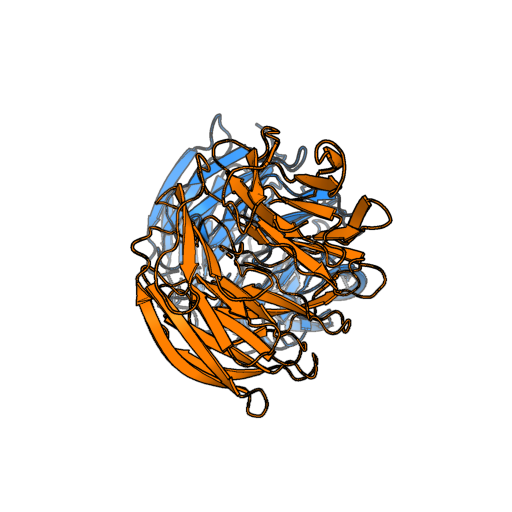3 91.016 1.00 28.83 277 LEU A C 1
ATOM 2087 O O . LEU A 1 280 ? 18.781 49.752 89.965 1.00 27.61 277 LEU A O 1
ATOM 2092 N N . ASN A 1 281 ? 18.921 50.165 92.161 1.00 24.32 278 ASN A N 1
ATOM 2093 C CA . ASN A 1 281 ? 17.684 50.972 92.160 1.00 33.73 278 ASN A CA 1
ATOM 2094 C C . ASN A 1 281 ? 17.846 52.185 91.235 1.00 44.24 278 ASN A C 1
ATOM 2095 O O . ASN A 1 281 ? 18.960 52.471 90.794 1.00 46.33 278 ASN A O 1
ATOM 2100 N N . LYS A 1 282 ? 16.747 52.873 90.944 1.00 46.78 279 LYS A N 1
ATOM 2101 C CA . LYS A 1 282 ? 16.778 54.017 90.039 1.00 46.86 279 LYS A CA 1
ATOM 2102 C C . LYS A 1 282 ? 17.622 55.159 90.596 1.00 45.40 279 LYS A C 1
ATOM 2103 O O . LYS A 1 282 ? 18.074 56.028 89.851 1.00 42.24 279 LYS A O 1
ATOM 2109 N N . THR A 1 283 ? 17.833 55.150 91.907 1.00 41.09 280 THR A N 1
ATOM 2110 C CA . THR A 1 283 ? 18.633 56.181 92.558 1.00 37.16 280 THR A CA 1
ATOM 2111 C C . THR A 1 283 ? 20.055 55.693 92.809 1.00 38.88 280 THR A C 1
ATOM 2112 O O . THR A 1 283 ? 20.762 56.222 93.665 1.00 31.94 280 THR A O 1
ATOM 2116 N N . GLU A 1 284 ? 20.468 54.680 92.055 1.00 43.97 281 GLU A N 1
ATOM 2117 C CA . GLU A 1 284 ? 21.805 54.115 92.195 1.00 38.05 281 GLU A CA 1
ATOM 2118 C C . GLU A 1 284 ? 22.343 54.321 93.607 1.00 34.99 281 GLU A C 1
ATOM 2119 O O . GLU A 1 284 ? 23.499 54.700 93.791 1.00 39.49 281 GLU A O 1
ATOM 2125 N N . THR A 1 285 ? 21.497 54.069 94.600 1.00 35.87 282 THR A N 1
ATOM 2126 C CA . THR A 1 285 ? 21.887 54.232 95.996 1.00 38.37 282 THR A CA 1
ATOM 2127 C C . THR A 1 285 ? 21.987 52.884 96.700 1.00 41.47 282 THR A C 1
ATOM 2128 O O . THR A 1 285 ? 22.659 52.748 97.727 1.00 41.20 282 THR A O 1
ATOM 2132 N N . LYS A 1 286 ? 21.297 51.891 96.146 1.00 41.51 283 LYS A N 1
ATOM 2133 C CA . LYS A 1 286 ? 21.261 50.552 96.733 1.00 40.91 283 LYS A CA 1
ATOM 2134 C C . LYS A 1 286 ? 21.386 49.426 95.703 1.00 40.14 283 LYS A C 1
ATOM 2135 O O . LYS A 1 286 ? 20.941 49.538 94.554 1.00 40.13 283 LYS A O 1
ATOM 2141 N N . LEU A 1 287 ? 22.019 48.341 96.126 1.00 38.78 284 LEU A N 1
ATOM 2142 C CA . LEU A 1 287 ? 22.137 47.156 95.290 1.00 33.81 284 LEU A CA 1
ATOM 2143 C C . LEU A 1 287 ? 21.148 46.078 95.708 1.00 38.44 284 LEU A C 1
ATOM 2144 O O . LEU A 1 287 ? 20.965 45.797 96.894 1.00 44.04 284 LEU A O 1
ATOM 2149 N N . PHE A 1 288 ? 20.505 45.487 94.713 1.00 28.40 285 PHE A N 1
ATOM 2150 C CA . PHE A 1 288 ? 19.635 44.352 94.918 1.00 26.46 285 PHE A CA 1
ATOM 2151 C C . PHE A 1 288 ? 20.359 43.118 94.385 1.00 34.91 285 PHE A C 1
ATOM 2152 O O . PHE A 1 288 ? 20.780 43.102 93.227 1.00 43.85 285 PHE A O 1
ATOM 2160 N N . ILE A 1 289 ? 20.543 42.111 95.239 1.00 35.34 286 ILE A N 1
ATOM 2161 C CA . ILE A 1 289 ? 21.222 40.868 94.848 1.00 31.53 286 ILE A CA 1
ATOM 2162 C C . ILE A 1 289 ? 20.281 39.664 94.899 1.00 29.49 286 ILE A C 1
ATOM 2163 O O . ILE A 1 289 ? 19.583 39.456 95.904 1.00 26.67 286 ILE A O 1
ATOM 2168 N N . SER A 1 290 ? 20.277 38.879 93.818 1.00 31.07 287 SER A N 1
ATOM 2169 C CA . SER A 1 290 ? 19.482 37.651 93.725 1.00 33.39 287 SER A CA 1
ATOM 2170 C C . SER A 1 290 ? 20.335 36.393 93.933 1.00 41.25 287 SER A C 1
ATOM 2171 O O . SER A 1 290 ? 20.889 35.839 92.980 1.00 51.34 287 SER A O 1
ATOM 2174 N N . ALA A 1 291 ? 20.406 35.950 95.189 1.00 34.57 288 ALA A N 1
ATOM 2175 C CA . ALA A 1 291 ? 21.209 34.807 95.614 1.00 32.81 288 ALA A CA 1
ATOM 2176 C C . ALA A 1 291 ? 20.658 33.451 95.162 1.00 37.58 288 ALA A C 1
ATOM 2177 O O . ALA A 1 291 ? 19.874 32.815 95.862 1.00 37.28 288 ALA A O 1
ATOM 2179 N N . ASN A 1 292 ? 21.070 33.045 93.968 1.00 45.47 289 ASN A N 1
ATOM 2180 C CA . ASN A 1 292 ? 20.976 31.675 93.469 1.00 38.12 289 ASN A CA 1
ATOM 2181 C C . ASN A 1 292 ? 20.697 30.563 94.483 1.00 34.58 289 ASN A C 1
ATOM 2182 O O . ASN A 1 292 ? 19.740 29.813 94.336 1.00 37.89 289 ASN A O 1
ATOM 2187 N N . ILE A 1 293 ? 21.560 30.444 95.491 1.00 35.47 290 ILE A N 1
ATOM 2188 C CA . ILE A 1 293 ? 21.612 29.261 96.351 1.00 38.28 290 ILE A CA 1
ATOM 2189 C C . ILE A 1 293 ? 21.125 29.512 97.779 1.00 39.90 290 ILE A C 1
ATOM 2190 O O . ILE A 1 293 ? 20.695 28.591 98.464 1.00 41.22 290 ILE A O 1
ATOM 2195 N N . SER A 1 294 ? 21.206 30.753 98.236 1.00 42.12 291 SER A N 1
ATOM 2196 C CA . SER A 1 294 ? 20.624 31.108 99.523 1.00 33.64 291 SER A CA 1
ATOM 2197 C C . SER A 1 294 ? 19.143 31.347 99.296 1.00 33.38 291 SER A C 1
ATOM 2198 O O . SER A 1 294 ? 18.339 31.316 100.240 1.00 33.64 291 SER A O 1
ATOM 2201 N N . ARG A 1 295 ? 18.794 31.575 98.028 1.00 33.62 292 ARG A N 1
ATOM 2202 C CA . ARG A 1 295 ? 17.409 31.776 97.619 1.00 32.36 292 ARG A CA 1
ATOM 2203 C C . ARG A 1 295 ? 16.830 32.968 98.372 1.00 39.78 292 ARG A C 1
ATOM 2204 O O . ARG A 1 295 ? 15.758 32.876 98.976 1.00 38.73 292 ARG A O 1
ATOM 2212 N N . GLU A 1 296 ? 17.569 34.077 98.347 1.00 38.09 293 GLU A N 1
ATOM 2213 C CA . GLU A 1 296 ? 17.200 35.287 99.071 1.00 33.04 293 GLU A CA 1
ATOM 2214 C C . GLU A 1 296 ? 17.356 36.485 98.149 1.00 27.92 293 GLU A C 1
ATOM 2215 O O . GLU A 1 296 ? 18.199 36.482 97.269 1.00 25.21 293 GLU A O 1
ATOM 2221 N N . LEU A 1 297 ? 16.510 37.493 98.318 1.00 38.21 294 LEU A N 1
ATOM 2222 C CA . LEU A 1 297 ? 16.736 38.773 97.657 1.00 39.40 294 LEU A CA 1
ATOM 2223 C C . LEU A 1 297 ? 17.200 39.780 98.698 1.00 41.08 294 LEU A C 1
ATOM 2224 O O . LEU A 1 297 ? 16.385 40.324 99.434 1.00 41.51 294 LEU A O 1
ATOM 2229 N N . LYS A 1 298 ? 18.506 40.016 98.779 1.00 36.35 295 LYS A N 1
ATOM 2230 C CA . LYS A 1 298 ? 19.027 40.915 99.803 1.00 44.21 295 LYS A CA 1
ATOM 2231 C C . LYS A 1 298 ? 19.292 42.298 99.211 1.00 44.04 295 LYS A C 1
ATOM 2232 O O . LYS A 1 298 ? 19.619 42.426 98.033 1.00 46.62 295 LYS A O 1
ATOM 2238 N N . VAL A 1 299 ? 19.135 43.337 100.021 1.00 37.34 296 VAL A N 1
ATOM 2239 C CA . VAL A 1 299 ? 19.372 44.691 99.548 1.00 27.24 296 VAL A CA 1
ATOM 2240 C C . VAL A 1 299 ? 20.429 45.382 100.393 1.00 34.15 296 VAL A C 1
ATOM 2241 O O . VAL A 1 299 ? 20.398 45.336 101.628 1.00 26.52 296 VAL A O 1
ATOM 2245 N N . PHE A 1 300 ? 21.384 45.994 99.705 1.00 34.04 297 PHE A N 1
ATOM 2246 C CA . PHE A 1 300 ? 22.473 46.673 100.356 1.00 34.68 297 PHE A CA 1
ATOM 2247 C C . PHE A 1 300 ? 22.491 48.083 99.859 1.00 39.16 297 PHE A C 1
ATOM 2248 O O . PHE A 1 300 ? 21.926 48.393 98.813 1.00 38.79 297 PHE A O 1
ATOM 2256 N N . THR A 1 301 ? 23.172 48.939 100.602 1.00 42.55 298 THR A N 1
ATOM 2257 C CA . THR A 1 301 ? 23.535 50.244 100.083 1.00 42.85 298 THR A CA 1
ATOM 2258 C C . THR A 1 301 ? 24.872 50.056 99.384 1.00 41.47 298 THR A C 1
ATOM 2259 O O . THR A 1 301 ? 25.618 49.121 99.698 1.00 34.58 298 THR A O 1
ATOM 2263 N N . ILE A 1 302 ? 25.169 50.923 98.429 1.00 39.37 299 ILE A N 1
ATOM 2264 C CA . ILE A 1 302 ? 26.415 50.824 97.687 1.00 35.41 299 ILE A CA 1
ATOM 2265 C C . ILE A 1 302 ? 27.644 50.988 98.582 1.00 49.27 299 ILE A C 1
ATOM 2266 O O . ILE A 1 302 ? 28.773 50.779 98.138 1.00 57.82 299 ILE A O 1
ATOM 2271 N N . SER A 1 303 ? 27.435 51.368 99.838 1.00 48.96 300 SER A N 1
ATOM 2272 C CA . SER A 1 303 ? 28.547 51.457 100.779 1.00 46.38 300 SER A CA 1
ATOM 2273 C C . SER A 1 303 ? 28.767 50.133 101.500 1.00 55.28 300 SER A C 1
ATOM 2274 O O . SER A 1 303 ? 29.741 49.974 102.228 1.00 65.38 300 SER A O 1
ATOM 2277 N N . GLY A 1 304 ? 27.859 49.186 101.290 1.00 45.12 301 GLY A N 1
ATOM 2278 C CA . GLY A 1 304 ? 27.974 47.880 101.898 1.00 35.53 301 GLY A CA 1
ATOM 2279 C C . GLY A 1 304 ? 26.948 47.671 102.992 1.00 44.68 301 GLY A C 1
ATOM 2280 O O . GLY A 1 304 ? 26.693 46.537 103.398 1.00 47.59 301 GLY A O 1
ATOM 2281 N N . LYS A 1 305 ? 26.360 48.757 103.490 1.00 41.79 302 LYS A N 1
ATOM 2282 C CA . LYS A 1 305 ? 25.356 48.612 104.532 1.00 45.90 302 LYS A CA 1
ATOM 2283 C C . LYS A 1 305 ? 24.235 47.730 104.011 1.00 46.95 302 LYS A C 1
ATOM 2284 O O . LYS A 1 305 ? 23.648 47.999 102.952 1.00 39.45 302 LYS A O 1
ATOM 2290 N N . VAL A 1 306 ? 23.964 46.661 104.750 1.00 50.41 303 VAL A N 1
ATOM 2291 C CA . VAL A 1 306 ? 22.799 45.822 104.487 1.00 49.97 303 VAL A CA 1
ATOM 2292 C C . VAL A 1 306 ? 21.533 46.563 104.903 1.00 44.98 303 VAL A C 1
ATOM 2293 O O . VAL A 1 306 ? 21.498 47.218 105.942 1.00 53.58 303 VAL A O 1
ATOM 2297 N N . VAL A 1 307 ? 20.496 46.483 104.087 1.00 36.18 304 VAL A N 1
ATOM 2298 C CA . VAL A 1 307 ? 19.301 47.248 104.388 1.00 40.92 304 VAL A CA 1
ATOM 2299 C C . VAL A 1 307 ? 18.086 46.369 104.660 1.00 36.98 304 VAL A C 1
ATOM 2300 O O . VAL A 1 307 ? 17.108 46.841 105.220 1.00 36.04 304 VAL A O 1
ATOM 2304 N N . GLY A 1 308 ? 18.154 45.101 104.264 1.00 38.38 305 GLY A N 1
ATOM 2305 C CA . GLY A 1 308 ? 17.111 44.135 104.565 1.00 39.49 305 GLY A CA 1
ATOM 2306 C C . GLY A 1 308 ? 16.724 43.332 103.339 1.00 51.77 305 GLY A C 1
ATOM 2307 O O . GLY A 1 308 ? 17.031 43.746 102.222 1.00 54.79 305 GLY A O 1
ATOM 2308 N N . TYR A 1 309 ? 16.051 42.195 103.536 1.00 58.59 306 TYR A N 1
ATOM 2309 C CA . TYR A 1 309 ? 15.634 41.329 102.423 1.00 57.02 306 TYR A CA 1
ATOM 2310 C C . TYR A 1 309 ? 14.139 41.485 102.124 1.00 57.42 306 TYR A C 1
ATOM 2311 O O . TYR A 1 309 ? 13.419 42.114 102.904 1.00 68.67 306 TYR A O 1
ATOM 2320 N N . VAL A 1 310 ? 13.672 40.944 100.997 1.00 43.85 307 VAL A N 1
ATOM 2321 C CA . VAL A 1 310 ? 12.238 40.962 100.703 1.00 49.09 307 VAL A CA 1
ATOM 2322 C C . VAL A 1 310 ? 11.575 39.690 101.207 1.00 64.55 307 VAL A C 1
ATOM 2323 O O . VAL A 1 310 ? 12.134 38.595 101.115 1.00 76.81 307 VAL A O 1
ATOM 2327 N N . ALA A 1 311 ? 10.376 39.856 101.743 1.00 65.59 308 ALA A N 1
ATOM 2328 C CA . ALA A 1 311 ? 9.630 38.773 102.355 1.00 60.18 308 ALA A CA 1
ATOM 2329 C C . ALA A 1 311 ? 9.267 37.653 101.393 1.00 46.18 308 ALA A C 1
ATOM 2330 O O . ALA A 1 311 ? 8.679 37.878 100.340 1.00 46.48 308 ALA A O 1
ATOM 2332 N N . GLY A 1 312 ? 9.600 36.432 101.767 1.00 38.88 309 GLY A N 1
ATOM 2333 C CA . GLY A 1 312 ? 9.134 35.273 101.026 1.00 35.41 309 GLY A CA 1
ATOM 2334 C C . GLY A 1 312 ? 9.337 35.233 99.519 1.00 42.50 309 GLY A C 1
ATOM 2335 O O . GLY A 1 312 ? 8.443 34.803 98.791 1.00 35.47 309 GLY A O 1
ATOM 2336 N N . ILE A 1 313 ? 10.502 35.665 99.039 1.00 54.21 310 ILE A N 1
ATOM 2337 C CA . ILE A 1 313 ? 10.896 35.406 97.653 1.00 45.25 310 ILE A CA 1
ATOM 2338 C C . ILE A 1 313 ? 12.090 34.473 97.677 1.00 45.55 310 ILE A C 1
ATOM 2339 O O . ILE A 1 313 ? 13.099 34.776 98.309 1.00 58.76 310 ILE A O 1
ATOM 2344 N N . GLU A 1 314 ? 11.981 33.342 96.992 1.00 37.59 311 GLU A N 1
ATOM 2345 C CA . GLU A 1 314 ? 13.081 32.398 96.913 1.00 37.08 311 GLU A CA 1
ATOM 2346 C C . GLU A 1 314 ? 13.860 32.671 95.629 1.00 38.61 311 GLU A C 1
ATOM 2347 O O . GLU A 1 314 ? 13.609 32.089 94.578 1.00 36.70 311 GLU A O 1
ATOM 2353 N N . ALA A 1 315 ? 14.801 33.596 95.718 1.00 40.25 312 ALA A N 1
ATOM 2354 C CA . ALA A 1 315 ? 15.450 34.091 94.524 1.00 43.90 312 ALA A CA 1
ATOM 2355 C C . ALA A 1 315 ? 16.080 32.938 93.780 1.00 35.66 312 ALA A C 1
ATOM 2356 O O . ALA A 1 315 ? 16.607 32.020 94.395 1.00 42.58 312 ALA A O 1
ATOM 2358 N N . ASN A 1 316 ? 16.024 32.994 92.456 1.00 25.99 313 ASN A N 1
ATOM 2359 C CA . ASN A 1 316 ? 16.573 31.941 91.633 1.00 22.37 313 ASN A CA 1
ATOM 2360 C C . ASN A 1 316 ? 16.522 32.331 90.165 1.00 20.97 313 ASN A C 1
ATOM 2361 O O . ASN A 1 316 ? 15.655 31.912 89.431 1.00 24.52 313 ASN A O 1
ATOM 2366 N N . GLY A 1 317 ? 17.460 33.146 89.730 1.00 34.58 314 GLY A N 1
ATOM 2367 C CA . GLY A 1 317 ? 17.431 33.601 88.358 1.00 32.22 314 GLY A CA 1
ATOM 2368 C C . GLY A 1 317 ? 17.660 35.093 88.240 1.00 31.63 314 GLY A C 1
ATOM 2369 O O . GLY A 1 317 ? 18.048 35.756 89.206 1.00 31.18 314 GLY A O 1
ATOM 2370 N N . GLY A 1 318 ? 17.416 35.612 87.042 1.00 27.36 315 GLY A N 1
ATOM 2371 C CA . GLY A 1 318 ? 17.677 36.999 86.728 1.00 33.72 315 GLY A CA 1
ATOM 2372 C C . GLY A 1 318 ? 16.894 37.973 87.587 1.00 46.20 315 GLY A C 1
ATOM 2373 O O . GLY A 1 318 ? 16.002 37.587 88.354 1.00 48.73 315 GLY A O 1
ATOM 2374 N N . ILE A 1 319 ? 17.242 39.249 87.451 1.00 40.48 316 ILE A N 1
ATOM 2375 C CA . ILE A 1 319 ? 16.601 40.319 88.193 1.00 30.90 316 ILE A CA 1
ATOM 2376 C C . ILE A 1 319 ? 16.745 41.602 87.414 1.00 30.78 316 ILE A C 1
ATOM 2377 O O . ILE A 1 319 ? 17.791 41.850 86.808 1.00 38.65 316 ILE A O 1
ATOM 2382 N N . ALA A 1 320 ? 15.685 42.408 87.423 1.00 27.05 317 ALA A N 1
ATOM 2383 C CA . ALA A 1 320 ? 15.659 43.690 86.722 1.00 30.54 317 ALA A CA 1
ATOM 2384 C C . ALA A 1 320 ? 14.939 44.729 87.545 1.00 38.22 317 ALA A C 1
ATOM 2385 O O . ALA A 1 320 ? 13.981 44.425 88.242 1.00 45.71 317 ALA A O 1
ATOM 2387 N N . ILE A 1 321 ? 15.400 45.966 87.466 1.00 36.25 318 ILE A N 1
ATOM 2388 C CA . ILE A 1 321 ? 14.744 47.027 88.196 1.00 31.42 318 ILE A CA 1
ATOM 2389 C C . ILE A 1 321 ? 14.281 48.107 87.225 1.00 41.89 318 ILE A C 1
ATOM 2390 O O . ILE A 1 321 ? 14.833 48.257 86.140 1.00 43.64 318 ILE A O 1
ATOM 2395 N N . CYS A 1 322 ? 13.234 48.828 87.602 1.00 57.06 319 CYS A N 1
ATOM 2396 C CA . CYS A 1 322 ? 12.658 49.847 86.744 1.00 52.75 319 CYS A CA 1
ATOM 2397 C C . CYS A 1 322 ? 13.598 51.037 86.615 1.00 52.41 319 CYS A C 1
ATOM 2398 O O . CYS A 1 322 ? 14.048 51.586 87.624 1.00 57.11 319 CYS A O 1
ATOM 2401 N N . HIS A 1 323 ? 13.899 51.431 85.380 1.00 45.49 320 HIS A N 1
ATOM 2402 C CA . HIS A 1 323 ? 14.783 52.575 85.139 1.00 43.09 320 HIS A CA 1
ATOM 2403 C C . HIS A 1 323 ? 14.255 53.379 83.978 1.00 50.91 320 HIS A C 1
ATOM 2404 O O . HIS A 1 323 ? 14.518 53.047 82.825 1.00 62.90 320 HIS A O 1
ATOM 2411 N N . PRO A 1 324 ? 13.490 54.432 84.264 1.00 44.86 321 PRO A N 1
ATOM 2412 C CA . PRO A 1 324 ? 13.068 55.246 83.124 1.00 45.29 321 PRO A CA 1
ATOM 2413 C C . PRO A 1 324 ? 14.201 56.114 82.582 1.00 70.11 321 PRO A C 1
ATOM 2414 O O . PRO A 1 324 ? 15.112 56.516 83.318 1.00 69.15 321 PRO A O 1
ATOM 2418 N N . ASP A 1 325 ? 14.144 56.367 81.279 1.00 88.15 322 ASP A N 1
ATOM 2419 C CA . ASP A 1 325 ? 15.127 57.203 80.606 1.00 98.45 322 ASP A CA 1
ATOM 2420 C C . ASP A 1 325 ? 14.771 57.330 79.127 1.00 99.37 322 ASP A C 1
ATOM 2421 O O . ASP A 1 325 ? 14.016 56.516 78.589 1.00 96.36 322 ASP A O 1
ATOM 2426 N N . SER B 1 9 ? 13.293 10.999 137.940 1.00 89.65 6 SER B N 1
ATOM 2427 C CA . SER B 1 9 ? 14.317 11.430 136.991 1.00 100.05 6 SER B CA 1
ATOM 2428 C C . SER B 1 9 ? 14.511 10.445 135.839 1.00 101.36 6 SER B C 1
ATOM 2429 O O . SER B 1 9 ? 15.462 10.557 135.060 1.00 93.41 6 SER B O 1
ATOM 2432 N N . ASN B 1 10 ? 13.609 9.476 135.744 1.00 106.29 7 ASN B N 1
ATOM 2433 C CA . ASN B 1 10 ? 13.640 8.485 134.675 1.00 104.02 7 ASN B CA 1
ATOM 2434 C C . ASN B 1 10 ? 12.570 8.819 133.640 1.00 100.13 7 ASN B C 1
ATOM 2435 O O . ASN B 1 10 ? 11.454 8.314 133.725 1.00 100.80 7 ASN B O 1
ATOM 2440 N N . PHE B 1 11 ? 12.892 9.663 132.663 1.00 96.59 8 PHE B N 1
ATOM 2441 C CA . PHE B 1 11 ? 11.843 10.182 131.783 1.00 92.36 8 PHE B CA 1
ATOM 2442 C C . PHE B 1 11 ? 12.289 10.502 130.354 1.00 88.09 8 PHE B C 1
ATOM 2443 O O . PHE B 1 11 ? 13.354 10.074 129.909 1.00 83.38 8 PHE B O 1
ATOM 2451 N N . GLY B 1 12 ? 11.445 11.268 129.657 1.00 87.31 9 GLY B N 1
ATOM 2452 C CA . GLY B 1 12 ? 11.678 11.706 128.288 1.00 78.71 9 GLY B CA 1
ATOM 2453 C C . GLY B 1 12 ? 10.688 12.786 127.860 1.00 74.34 9 GLY B C 1
ATOM 2454 O O . GLY B 1 12 ? 9.927 13.293 128.684 1.00 75.10 9 GLY B O 1
ATOM 2455 N N . ILE B 1 13 ? 10.689 13.127 126.571 1.00 71.98 10 ILE B N 1
ATOM 2456 C CA . ILE B 1 13 ? 9.873 14.232 126.037 1.00 71.86 10 ILE B CA 1
ATOM 2457 C C . ILE B 1 13 ? 9.585 14.103 124.527 1.00 68.56 10 ILE B C 1
ATOM 2458 O O . ILE B 1 13 ? 10.420 13.624 123.769 1.00 75.77 10 ILE B O 1
ATOM 2463 N N . VAL B 1 14 ? 8.404 14.534 124.091 1.00 63.80 11 VAL B N 1
ATOM 2464 C CA . VAL B 1 14 ? 7.978 14.332 122.702 1.00 60.64 11 VAL B CA 1
ATOM 2465 C C . VAL B 1 14 ? 7.030 15.440 122.238 1.00 54.16 11 VAL B C 1
ATOM 2466 O O . VAL B 1 14 ? 6.259 15.968 123.035 1.00 56.06 11 VAL B O 1
ATOM 2470 N N . VAL B 1 15 ? 7.089 15.788 120.955 1.00 50.78 12 VAL B N 1
ATOM 2471 C CA . VAL B 1 15 ? 6.372 16.955 120.441 1.00 65.35 12 VAL B CA 1
ATOM 2472 C C . VAL B 1 15 ? 5.087 16.630 119.684 1.00 65.12 12 VAL B C 1
ATOM 2473 O O . VAL B 1 15 ? 5.054 15.706 118.882 1.00 65.39 12 VAL B O 1
ATOM 2477 N N . GLU B 1 16 ? 4.038 17.411 119.921 1.00 63.81 13 GLU B N 1
ATOM 2478 C CA . GLU B 1 16 ? 2.779 17.222 119.207 1.00 63.70 13 GLU B CA 1
ATOM 2479 C C . GLU B 1 16 ? 2.434 18.464 118.396 1.00 58.01 13 GLU B C 1
ATOM 2480 O O . GLU B 1 16 ? 1.653 19.306 118.824 1.00 60.85 13 GLU B O 1
ATOM 2486 N N . GLN B 1 17 ? 3.023 18.571 117.214 1.00 60.52 14 GLN B N 1
ATOM 2487 C CA . GLN B 1 17 ? 2.914 19.786 116.405 1.00 64.11 14 GLN B CA 1
ATOM 2488 C C . GLN B 1 17 ? 1.477 20.295 116.184 1.00 73.19 14 GLN B C 1
ATOM 2489 O O . GLN B 1 17 ? 1.197 21.482 116.371 1.00 74.96 14 GLN B O 1
ATOM 2495 N N . HIS B 1 18 ? 0.571 19.400 115.802 1.00 71.45 15 HIS B N 1
ATOM 2496 C CA . HIS B 1 18 ? -0.767 19.804 115.379 1.00 74.78 15 HIS B CA 1
ATOM 2497 C C . HIS B 1 18 ? -1.634 20.306 116.531 1.00 81.51 15 HIS B C 1
ATOM 2498 O O . HIS B 1 18 ? -2.764 20.745 116.310 1.00 85.26 15 HIS B O 1
ATOM 2505 N N . LEU B 1 19 ? -1.116 20.227 117.756 1.00 76.29 16 LEU B N 1
ATOM 2506 C CA . LEU B 1 19 ? -1.785 20.839 118.904 1.00 75.51 16 LEU B CA 1
ATOM 2507 C C . LEU B 1 19 ? -0.838 21.683 119.758 1.00 72.90 16 LEU B C 1
ATOM 2508 O O . LEU B 1 19 ? -1.094 21.916 120.941 1.00 71.13 16 LEU B O 1
ATOM 2513 N N . ARG B 1 20 ? 0.249 22.137 119.136 1.00 72.30 17 ARG B N 1
ATOM 2514 C CA . ARG B 1 20 ? 1.210 23.057 119.749 1.00 64.17 17 ARG B CA 1
ATOM 2515 C C . ARG B 1 20 ? 1.547 22.687 121.192 1.00 63.39 17 ARG B C 1
ATOM 2516 O O . ARG B 1 20 ? 1.727 23.554 122.048 1.00 59.01 17 ARG B O 1
ATOM 2524 N N . ARG B 1 21 ? 1.638 21.390 121.454 1.00 68.09 18 ARG B N 1
ATOM 2525 C CA . ARG B 1 21 ? 1.951 20.915 122.788 1.00 71.47 18 ARG B CA 1
ATOM 2526 C C . ARG B 1 21 ? 3.170 20.005 122.793 1.00 67.94 18 ARG B C 1
ATOM 2527 O O . ARG B 1 21 ? 3.404 19.238 121.856 1.00 60.52 18 ARG B O 1
ATOM 2535 N N . ILE B 1 22 ? 3.954 20.116 123.856 1.00 69.37 19 ILE B N 1
ATOM 2536 C CA . ILE B 1 22 ? 4.968 19.125 124.156 1.00 66.51 19 ILE B CA 1
ATOM 2537 C C . ILE B 1 22 ? 4.321 18.133 125.098 1.00 63.18 19 ILE B C 1
ATOM 2538 O O . ILE B 1 22 ? 3.134 18.239 125.386 1.00 73.55 19 ILE B O 1
ATOM 2543 N N . SER B 1 23 ? 5.103 17.179 125.584 1.00 55.50 20 SER B N 1
ATOM 2544 C CA . SER B 1 23 ? 4.625 16.230 126.578 1.00 65.25 20 SER B CA 1
ATOM 2545 C C . SER B 1 23 ? 5.808 15.542 127.248 1.00 67.07 20 SER B C 1
ATOM 2546 O O . SER B 1 23 ? 6.736 15.098 126.571 1.00 68.80 20 SER B O 1
ATOM 2549 N N . PHE B 1 24 ? 5.780 15.458 128.573 1.00 63.44 21 PHE B N 1
ATOM 2550 C CA . PHE B 1 24 ? 6.780 14.689 129.296 1.00 65.85 21 PHE B CA 1
ATOM 2551 C C . PHE B 1 24 ? 6.206 13.327 129.610 1.00 73.09 21 PHE B C 1
ATOM 2552 O O . PHE B 1 24 ? 4.994 13.156 129.593 1.00 83.26 21 PHE B O 1
ATOM 2560 N N . PHE B 1 25 ? 7.064 12.357 129.898 1.00 71.37 22 PHE B N 1
ATOM 2561 C CA . PHE B 1 25 ? 6.584 11.010 130.174 1.00 79.98 22 PHE B CA 1
ATOM 2562 C C . PHE B 1 25 ? 7.637 10.167 130.870 1.00 82.50 22 PHE B C 1
ATOM 2563 O O . PHE B 1 25 ? 8.834 10.378 130.682 1.00 84.46 22 PHE B O 1
ATOM 2571 N N . SER B 1 26 ? 7.187 9.210 131.674 1.00 80.63 23 SER B N 1
ATOM 2572 C CA . SER B 1 26 ? 8.106 8.313 132.354 1.00 82.84 23 SER B CA 1
ATOM 2573 C C . SER B 1 26 ? 8.557 7.243 131.372 1.00 81.52 23 SER B C 1
ATOM 2574 O O . SER B 1 26 ? 7.881 6.987 130.381 1.00 83.45 23 SER B O 1
ATOM 2577 N N . THR B 1 27 ? 9.703 6.628 131.637 1.00 76.88 24 THR B N 1
ATOM 2578 C CA . THR B 1 27 ? 10.201 5.568 130.776 1.00 77.14 24 THR B CA 1
ATOM 2579 C C . THR B 1 27 ? 9.772 4.162 131.246 1.00 90.56 24 THR B C 1
ATOM 2580 O O . THR B 1 27 ? 9.539 3.276 130.421 1.00 94.14 24 THR B O 1
ATOM 2584 N N . ASP B 1 28 ? 9.661 3.961 132.561 1.00 95.93 25 ASP B N 1
ATOM 2585 C CA . ASP B 1 28 ? 9.251 2.664 133.112 1.00 94.90 25 ASP B CA 1
ATOM 2586 C C . ASP B 1 28 ? 7.736 2.547 133.176 1.00 90.53 25 ASP B C 1
ATOM 2587 O O . ASP B 1 28 ? 7.171 1.536 132.768 1.00 87.04 25 ASP B O 1
ATOM 2592 N N . THR B 1 29 ? 7.090 3.585 133.709 1.00 96.12 26 THR B N 1
ATOM 2593 C CA . THR B 1 29 ? 5.637 3.596 133.920 1.00 98.74 26 THR B CA 1
ATOM 2594 C C . THR B 1 29 ? 4.867 3.949 132.645 1.00 96.90 26 THR B C 1
ATOM 2595 O O . THR B 1 29 ? 3.667 3.695 132.535 1.00 96.89 26 THR B O 1
ATOM 2599 N N . LEU B 1 30 ? 5.568 4.553 131.694 1.00 90.58 27 LEU B N 1
ATOM 2600 C CA . LEU B 1 30 ? 5.010 4.823 130.380 1.00 82.95 27 LEU B CA 1
ATOM 2601 C C . LEU B 1 30 ? 3.746 5.668 130.378 1.00 84.94 27 LEU B C 1
ATOM 2602 O O . LEU B 1 30 ? 3.025 5.669 129.388 1.00 85.80 27 LEU B O 1
ATOM 2607 N N . GLU B 1 31 ? 3.456 6.382 131.460 1.00 88.80 28 GLU B N 1
ATOM 2608 C CA . GLU B 1 31 ? 2.332 7.316 131.398 1.00 95.50 28 GLU B CA 1
ATOM 2609 C C . GLU B 1 31 ? 2.779 8.780 131.355 1.00 82.92 28 GLU B C 1
ATOM 2610 O O . GLU B 1 31 ? 3.941 9.093 131.608 1.00 72.17 28 GLU B O 1
ATOM 2616 N N . ILE B 1 32 ? 1.844 9.662 131.013 1.00 79.47 29 ILE B N 1
ATOM 2617 C CA . ILE B 1 32 ? 2.163 11.042 130.652 1.00 70.05 29 ILE B CA 1
ATOM 2618 C C . ILE B 1 32 ? 2.266 11.992 131.856 1.00 72.09 29 ILE B C 1
ATOM 2619 O O . ILE B 1 32 ? 1.295 12.203 132.592 1.00 75.20 29 ILE B O 1
ATOM 2624 N N . LEU B 1 33 ? 3.463 12.560 132.022 1.00 68.03 30 LEU B N 1
ATOM 2625 C CA . LEU B 1 33 ? 3.898 13.236 133.247 1.00 71.23 30 LEU B CA 1
ATOM 2626 C C . LEU B 1 33 ? 3.522 14.705 133.354 1.00 76.20 30 LEU B C 1
ATOM 2627 O O . LEU B 1 33 ? 3.165 15.175 134.431 1.00 77.51 30 LEU B O 1
ATOM 2632 N N . ASN B 1 34 ? 3.645 15.435 132.250 1.00 82.27 31 ASN B N 1
ATOM 2633 C CA . ASN B 1 34 ? 3.439 16.882 132.249 1.00 90.65 31 ASN B CA 1
ATOM 2634 C C . ASN B 1 34 ? 3.179 17.402 130.840 1.00 91.64 31 ASN B C 1
ATOM 2635 O O . ASN B 1 34 ? 3.691 16.849 129.869 1.00 98.81 31 ASN B O 1
ATOM 2640 N N . GLN B 1 35 ? 2.398 18.471 130.727 1.00 84.78 32 GLN B N 1
ATOM 2641 C CA . GLN B 1 35 ? 2.157 19.083 129.428 1.00 80.50 32 GLN B CA 1
ATOM 2642 C C . GLN B 1 35 ? 2.232 20.601 129.452 1.00 89.68 32 GLN B C 1
ATOM 2643 O O . GLN B 1 35 ? 1.923 21.247 130.456 1.00 96.75 32 GLN B O 1
ATOM 2649 N N . ILE B 1 36 ? 2.659 21.159 128.327 1.00 85.76 33 ILE B N 1
ATOM 2650 C CA . ILE B 1 36 ? 2.628 22.594 128.125 1.00 79.65 33 ILE B CA 1
ATOM 2651 C C . ILE B 1 36 ? 2.270 22.856 126.683 1.00 76.11 33 ILE B C 1
ATOM 2652 O O . ILE B 1 36 ? 3.029 22.532 125.774 1.00 69.69 33 ILE B O 1
ATOM 2657 N N . THR B 1 37 ? 1.097 23.425 126.469 1.00 80.64 34 THR B N 1
ATOM 2658 C CA . THR B 1 37 ? 0.726 23.860 125.139 1.00 84.63 34 THR B CA 1
ATOM 2659 C C . THR B 1 37 ? 0.932 25.371 125.093 1.00 86.26 34 THR B C 1
ATOM 2660 O O . THR B 1 37 ? 0.602 26.068 126.053 1.00 86.53 34 THR B O 1
ATOM 2664 N N . LEU B 1 38 ? 1.521 25.865 124.003 1.00 87.55 35 LEU B N 1
ATOM 2665 C CA . LEU B 1 38 ? 1.839 27.293 123.882 1.00 95.36 35 LEU B CA 1
ATOM 2666 C C . LEU B 1 38 ? 1.379 27.918 122.570 1.00 99.67 35 LEU B C 1
ATOM 2667 O O . LEU B 1 38 ? 1.608 29.105 122.339 1.00 100.29 35 LEU B O 1
ATOM 2672 N N . GLY B 1 39 ? 0.748 27.130 121.708 1.00 99.97 36 GLY B N 1
ATOM 2673 C CA . GLY B 1 39 ? 0.291 27.647 120.431 1.00 103.77 36 GLY B CA 1
ATOM 2674 C C . GLY B 1 39 ? 1.431 27.953 119.473 1.00 101.94 36 GLY B C 1
ATOM 2675 O O . GLY B 1 39 ? 1.296 28.780 118.564 1.00 98.45 36 GLY B O 1
ATOM 2676 N N . TYR B 1 40 ? 2.562 27.286 119.678 1.00 100.99 37 TYR B N 1
ATOM 2677 C CA . TYR B 1 40 ? 3.693 27.411 118.763 1.00 95.10 37 TYR B CA 1
ATOM 2678 C C . TYR B 1 40 ? 3.855 26.208 117.843 1.00 93.67 37 TYR B C 1
ATOM 2679 O O . TYR B 1 40 ? 3.431 25.096 118.146 1.00 97.47 37 TYR B O 1
ATOM 2688 N N . ASP B 1 41 ? 4.510 26.460 116.723 1.00 90.43 38 ASP B N 1
ATOM 2689 C CA . ASP B 1 41 ? 4.680 25.506 115.639 1.00 86.03 38 ASP B CA 1
ATOM 2690 C C . ASP B 1 41 ? 5.496 24.247 116.001 1.00 77.97 38 ASP B C 1
ATOM 2691 O O . ASP B 1 41 ? 5.896 23.505 115.111 1.00 81.50 38 ASP B O 1
ATOM 2696 N N . PHE B 1 42 ? 5.729 24.006 117.290 1.00 67.35 39 PHE B N 1
ATOM 2697 C CA . PHE B 1 42 ? 6.697 22.996 117.765 1.00 65.72 39 PHE B CA 1
ATOM 2698 C C . PHE B 1 42 ? 7.112 21.871 116.795 1.00 76.46 39 PHE B C 1
ATOM 2699 O O . PHE B 1 42 ? 6.265 21.110 116.321 1.00 84.75 39 PHE B O 1
ATOM 2707 N N . VAL B 1 43 ? 8.420 21.760 116.530 1.00 71.48 40 VAL B N 1
ATOM 2708 C CA . VAL B 1 43 ? 8.982 20.659 115.727 1.00 53.35 40 VAL B CA 1
ATOM 2709 C C . VAL B 1 43 ? 9.809 19.670 116.538 1.00 47.00 40 VAL B C 1
ATOM 2710 O O . VAL B 1 43 ? 9.351 18.565 116.816 1.00 55.24 40 VAL B O 1
ATOM 2714 N N . ASP B 1 44 ? 11.027 20.052 116.910 1.00 44.25 41 ASP B N 1
ATOM 2715 C CA . ASP B 1 44 ? 11.920 19.119 117.602 1.00 49.27 41 ASP B CA 1
ATOM 2716 C C . ASP B 1 44 ? 12.315 19.612 118.997 1.00 47.24 41 ASP B C 1
ATOM 2717 O O . ASP B 1 44 ? 12.102 20.777 119.331 1.00 51.78 41 ASP B O 1
ATOM 2722 N N . THR B 1 45 ? 12.879 18.718 119.806 1.00 44.86 42 THR B N 1
ATOM 2723 C CA . THR B 1 45 ? 13.426 19.086 121.115 1.00 55.03 42 THR B CA 1
ATOM 2724 C C . THR B 1 45 ? 14.794 18.460 121.387 1.00 63.78 42 THR B C 1
ATOM 2725 O O . THR B 1 45 ? 15.145 17.426 120.813 1.00 65.02 42 THR B O 1
ATOM 2729 N N . ALA B 1 46 ? 15.560 19.087 122.277 1.00 62.50 43 ALA B N 1
ATOM 2730 C CA . ALA B 1 46 ? 16.797 18.491 122.757 1.00 57.54 43 ALA B CA 1
ATOM 2731 C C . ALA B 1 46 ? 16.902 18.596 124.269 1.00 63.06 43 ALA B C 1
ATOM 2732 O O . ALA B 1 46 ? 16.290 19.467 124.903 1.00 53.22 43 ALA B O 1
ATOM 2734 N N . ILE B 1 47 ? 17.696 17.693 124.829 1.00 74.90 44 ILE B N 1
ATOM 2735 C CA . ILE B 1 47 ? 17.838 17.543 126.267 1.00 82.36 44 ILE B CA 1
ATOM 2736 C C . ILE B 1 47 ? 19.313 17.655 126.652 1.00 76.30 44 ILE B C 1
ATOM 2737 O O . ILE B 1 47 ? 20.182 17.081 125.991 1.00 75.39 44 ILE B O 1
ATOM 2742 N N . THR B 1 48 ? 19.600 18.397 127.715 1.00 67.40 45 THR B N 1
ATOM 2743 C CA . THR B 1 48 ? 20.974 18.529 128.168 1.00 65.90 45 THR B CA 1
ATOM 2744 C C . THR B 1 48 ? 21.485 17.272 128.887 1.00 79.23 45 THR B C 1
ATOM 2745 O O . THR B 1 48 ? 20.729 16.330 129.145 1.00 78.38 45 THR B O 1
ATOM 2749 N N . SER B 1 49 ? 22.776 17.275 129.210 1.00 88.01 46 SER B N 1
ATOM 2750 C CA . SER B 1 49 ? 23.443 16.123 129.814 1.00 91.84 46 SER B CA 1
ATOM 2751 C C . SER B 1 49 ? 23.335 16.107 131.338 1.00 97.04 46 SER B C 1
ATOM 2752 O O . SER B 1 49 ? 23.584 15.083 131.978 1.00 95.57 46 SER B O 1
ATOM 2755 N N . ASP B 1 50 ? 22.987 17.252 131.918 1.00 100.27 47 ASP B N 1
ATOM 2756 C CA . ASP B 1 50 ? 22.644 17.307 133.328 1.00 100.66 47 ASP B CA 1
ATOM 2757 C C . ASP B 1 50 ? 21.200 16.840 133.436 1.00 106.69 47 ASP B C 1
ATOM 2758 O O . ASP B 1 50 ? 20.667 16.681 134.537 1.00 113.58 47 ASP B O 1
ATOM 2763 N N . CYS B 1 51 ? 20.577 16.625 132.273 1.00 102.62 48 CYS B N 1
ATOM 2764 C CA . CYS B 1 51 ? 19.153 16.288 132.163 1.00 91.37 48 CYS B CA 1
ATOM 2765 C C . CYS B 1 51 ? 18.293 17.406 132.761 1.00 81.77 48 CYS B C 1
ATOM 2766 O O . CYS B 1 51 ? 17.118 17.207 133.077 1.00 66.07 48 CYS B O 1
ATOM 2769 N N . SER B 1 52 ? 18.899 18.588 132.873 1.00 86.46 49 SER B N 1
ATOM 2770 C CA . SER B 1 52 ? 18.363 19.712 133.639 1.00 87.95 49 SER B CA 1
ATOM 2771 C C . SER B 1 52 ? 17.479 20.654 132.821 1.00 87.63 49 SER B C 1
ATOM 2772 O O . SER B 1 52 ? 16.457 21.153 133.305 1.00 81.80 49 SER B O 1
ATOM 2775 N N . ASN B 1 53 ? 17.892 20.903 131.584 1.00 87.52 50 ASN B N 1
ATOM 2776 C CA . ASN B 1 53 ? 17.209 21.860 130.724 1.00 87.87 50 ASN B CA 1
ATOM 2777 C C . ASN B 1 53 ? 16.744 21.254 129.410 1.00 81.01 50 ASN B C 1
ATOM 2778 O O . ASN B 1 53 ? 17.370 20.341 128.868 1.00 75.75 50 ASN B O 1
ATOM 2783 N N . VAL B 1 54 ? 15.636 21.773 128.900 1.00 79.02 51 VAL B N 1
ATOM 2784 C CA . VAL B 1 54 ? 15.115 21.305 127.631 1.00 72.57 51 VAL B CA 1
ATOM 2785 C C . VAL B 1 54 ? 14.816 22.458 126.698 1.00 70.05 51 VAL B C 1
ATOM 2786 O O . VAL B 1 54 ? 14.554 23.588 127.123 1.00 65.00 51 VAL B O 1
ATOM 2790 N N . VAL B 1 55 ? 14.859 22.143 125.414 1.00 68.86 52 VAL B N 1
ATOM 2791 C CA . VAL B 1 55 ? 14.726 23.131 124.376 1.00 70.73 52 VAL B CA 1
ATOM 2792 C C . VAL B 1 55 ? 13.752 22.626 123.322 1.00 70.62 52 VAL B C 1
ATOM 2793 O O . VAL B 1 55 ? 13.742 21.439 123.000 1.00 69.17 52 VAL B O 1
ATOM 2797 N N . VAL B 1 56 ? 12.934 23.531 122.791 1.00 64.56 53 VAL B N 1
ATOM 2798 C CA . VAL B 1 56 ? 11.958 23.185 121.767 1.00 57.69 53 VAL B CA 1
ATOM 2799 C C . VAL B 1 56 ? 11.973 24.241 120.670 1.00 58.23 53 VAL B C 1
ATOM 2800 O O . VAL B 1 56 ? 12.192 25.418 120.950 1.00 61.41 53 VAL B O 1
ATOM 2804 N N . THR B 1 57 ? 11.750 23.822 119.425 1.00 65.52 54 THR B N 1
ATOM 2805 C CA . THR B 1 57 ? 11.762 24.747 118.294 1.00 66.71 54 THR B CA 1
ATOM 2806 C C . THR B 1 57 ? 10.400 24.870 117.630 1.00 73.29 54 THR B C 1
ATOM 2807 O O . THR B 1 57 ? 9.447 24.199 118.008 1.00 80.69 54 THR B O 1
ATOM 2811 N N . SER B 1 58 ? 10.319 25.746 116.640 1.00 69.08 55 SER B N 1
ATOM 2812 C CA . SER B 1 58 ? 9.127 25.866 115.822 1.00 64.08 55 SER B CA 1
ATOM 2813 C C . SER B 1 58 ? 9.507 26.375 114.442 1.00 72.11 55 SER B C 1
ATOM 2814 O O . SER B 1 58 ? 10.525 27.041 114.271 1.00 72.93 55 SER B O 1
ATOM 2817 N N . ASP B 1 59 ? 8.680 26.052 113.459 1.00 77.83 56 ASP B N 1
ATOM 2818 C CA . ASP B 1 59 ? 8.975 26.355 112.068 1.00 77.40 56 ASP B CA 1
ATOM 2819 C C . ASP B 1 59 ? 8.490 27.752 111.702 1.00 79.81 56 ASP B C 1
ATOM 2820 O O . ASP B 1 59 ? 9.279 28.693 111.574 1.00 83.85 56 ASP B O 1
ATOM 2825 N N . PHE B 1 60 ? 7.181 27.877 111.538 1.00 75.59 57 PHE B N 1
ATOM 2826 C CA . PHE B 1 60 ? 6.587 29.126 111.107 1.00 81.19 57 PHE B CA 1
ATOM 2827 C C . PHE B 1 60 ? 6.739 30.202 112.171 1.00 75.82 57 PHE B C 1
ATOM 2828 O O . PHE B 1 60 ? 6.891 31.378 111.853 1.00 68.46 57 PHE B O 1
ATOM 2836 N N . CYS B 1 61 ? 6.702 29.794 113.435 1.00 75.35 58 CYS B N 1
ATOM 2837 C CA . CYS B 1 61 ? 6.720 30.754 114.530 1.00 76.09 58 CYS B CA 1
ATOM 2838 C C . CYS B 1 61 ? 8.110 31.019 115.102 1.00 81.09 58 CYS B C 1
ATOM 2839 O O . CYS B 1 61 ? 8.243 31.502 116.223 1.00 90.19 58 CYS B O 1
ATOM 2842 N N . GLN B 1 62 ? 9.135 30.689 114.325 1.00 77.79 59 GLN B N 1
ATOM 2843 C CA . GLN B 1 62 ? 10.519 31.043 114.630 1.00 78.39 59 GLN B CA 1
ATOM 2844 C C . GLN B 1 62 ? 10.847 31.258 116.110 1.00 81.35 59 GLN B C 1
ATOM 2845 O O . GLN B 1 62 ? 11.512 32.225 116.451 1.00 87.12 59 GLN B O 1
ATOM 2851 N N . THR B 1 63 ? 10.400 30.371 116.992 1.00 83.48 60 THR B N 1
ATOM 2852 C CA . THR B 1 63 ? 10.644 30.570 118.421 1.00 80.64 60 THR B CA 1
ATOM 2853 C C . THR B 1 63 ? 11.222 29.341 119.101 1.00 78.36 60 THR B C 1
ATOM 2854 O O . THR B 1 63 ? 10.682 28.239 118.990 1.00 78.42 60 THR B O 1
ATOM 2858 N N . LEU B 1 64 ? 12.324 29.542 119.812 1.00 72.40 61 LEU B N 1
ATOM 2859 C CA . LEU B 1 64 ? 12.933 28.483 120.601 1.00 71.27 61 LEU B CA 1
ATOM 2860 C C . LEU B 1 64 ? 12.566 28.679 122.047 1.00 67.48 61 LEU B C 1
ATOM 2861 O O . LEU B 1 64 ? 12.994 29.646 122.659 1.00 70.38 61 LEU B O 1
ATOM 2866 N N . VAL B 1 65 ? 11.788 27.764 122.609 1.00 68.88 62 VAL B N 1
ATOM 2867 C CA . VAL B 1 65 ? 11.448 27.871 124.024 1.00 72.25 62 VAL B CA 1
ATOM 2868 C C . VAL B 1 65 ? 12.299 26.950 124.895 1.00 77.92 62 VAL B C 1
ATOM 2869 O O . VAL B 1 65 ? 12.815 25.926 124.435 1.00 74.56 62 VAL B O 1
ATOM 2873 N N . GLN B 1 66 ? 12.456 27.338 126.154 1.00 86.64 63 GLN B N 1
ATOM 2874 C CA . GLN B 1 66 ? 13.295 26.597 127.073 1.00 96.58 63 GLN B CA 1
ATOM 2875 C C . GLN B 1 66 ? 12.528 26.307 128.344 1.00 99.87 63 GLN B C 1
ATOM 2876 O O . GLN B 1 66 ? 11.715 27.123 128.787 1.00 98.30 63 GLN B O 1
ATOM 2882 N N . ILE B 1 67 ? 12.781 25.139 128.926 1.00 103.60 64 ILE B N 1
ATOM 2883 C CA . ILE B 1 67 ? 12.129 24.768 130.176 1.00 109.15 64 ILE B CA 1
ATOM 2884 C C . ILE B 1 67 ? 13.112 24.111 131.150 1.00 105.92 64 ILE B C 1
ATOM 2885 O O . ILE B 1 67 ? 13.971 23.316 130.751 1.00 94.38 64 ILE B O 1
ATOM 2890 N N . GLU B 1 68 ? 12.987 24.461 132.427 1.00 108.24 65 GLU B N 1
ATOM 2891 C CA . GLU B 1 68 ? 13.825 23.867 133.456 1.00 106.66 65 GLU B CA 1
ATOM 2892 C C . GLU B 1 68 ? 13.168 22.603 133.989 1.00 105.48 65 GLU B C 1
ATOM 2893 O O . GLU B 1 68 ? 11.967 22.580 134.262 1.00 99.36 65 GLU B O 1
ATOM 2899 N N . THR B 1 69 ? 13.960 21.547 134.126 1.00 108.10 66 THR B N 1
ATOM 2900 C CA . THR B 1 69 ? 13.433 20.274 134.595 1.00 111.37 66 THR B CA 1
ATOM 2901 C C . THR B 1 69 ? 13.815 19.995 136.049 1.00 119.94 66 THR B C 1
ATOM 2902 O O . THR B 1 69 ? 14.670 20.674 136.623 1.00 116.57 66 THR B O 1
ATOM 2906 N N . GLN B 1 70 ? 13.161 18.989 136.627 1.00 129.63 67 GLN B N 1
ATOM 2907 C CA . GLN B 1 70 ? 13.392 18.552 138.008 1.00 139.83 67 GLN B CA 1
ATOM 2908 C C . GLN B 1 70 ? 12.851 19.542 139.060 1.00 145.39 67 GLN B C 1
ATOM 2909 O O . GLN B 1 70 ? 13.350 19.604 140.188 1.00 148.48 67 GLN B O 1
ATOM 2915 N N . LEU B 1 71 ? 11.821 20.300 138.682 1.00 141.70 68 LEU B N 1
ATOM 2916 C CA . LEU B 1 71 ? 11.136 21.212 139.602 1.00 135.01 68 LEU B CA 1
ATOM 2917 C C . LEU B 1 71 ? 9.628 20.916 139.687 1.00 134.75 68 LEU B C 1
ATOM 2918 O O . LEU B 1 71 ? 9.099 20.136 138.890 1.00 126.40 68 LEU B O 1
ATOM 2923 N N . GLU B 1 72 ? 8.953 21.543 140.654 1.00 141.35 69 GLU B N 1
ATOM 2924 C CA . GLU B 1 72 ? 7.541 21.262 140.966 1.00 140.90 69 GLU B CA 1
ATOM 2925 C C . GLU B 1 72 ? 6.701 20.882 139.732 1.00 132.72 69 GLU B C 1
ATOM 2926 O O . GLU B 1 72 ? 6.411 19.704 139.532 1.00 131.20 69 GLU B O 1
ATOM 2932 N N . PRO B 1 73 ? 6.293 21.866 138.910 1.00 129.29 70 PRO B N 1
ATOM 2933 C CA . PRO B 1 73 ? 5.896 21.450 137.568 1.00 122.93 70 PRO B CA 1
ATOM 2934 C C . PRO B 1 73 ? 6.880 22.028 136.556 1.00 115.70 70 PRO B C 1
ATOM 2935 O O . PRO B 1 73 ? 7.000 23.253 136.451 1.00 115.76 70 PRO B O 1
ATOM 2939 N N . PRO B 1 74 ? 7.598 21.159 135.831 1.00 102.12 71 PRO B N 1
ATOM 2940 C CA . PRO B 1 74 ? 8.542 21.618 134.811 1.00 97.89 71 PRO B CA 1
ATOM 2941 C C . PRO B 1 74 ? 8.033 22.875 134.097 1.00 95.23 71 PRO B C 1
ATOM 2942 O O . PRO B 1 74 ? 7.051 22.801 133.362 1.00 87.14 71 PRO B O 1
ATOM 2946 N N . LYS B 1 75 ? 8.688 24.013 134.320 1.00 103.02 72 LYS B N 1
ATOM 2947 C CA . LYS B 1 75 ? 8.235 25.276 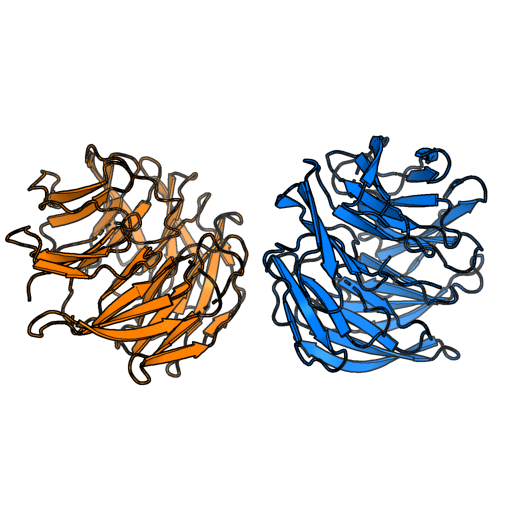133.732 1.00 106.57 72 LYS B CA 1
ATOM 2948 C C . LYS B 1 75 ? 9.278 26.012 132.878 1.00 101.99 72 LYS B C 1
ATOM 2949 O O . LYS B 1 75 ? 10.491 25.805 133.012 1.00 94.12 72 LYS B O 1
ATOM 2955 N N . VAL B 1 76 ? 8.775 26.875 132.000 1.00 99.51 73 VAL B N 1
ATOM 2956 C CA . VAL B 1 76 ? 9.609 27.619 131.072 1.00 92.49 73 VAL B CA 1
ATOM 2957 C C . VAL B 1 76 ? 10.482 28.602 131.816 1.00 89.68 73 VAL B C 1
ATOM 2958 O O . VAL B 1 76 ? 10.056 29.217 132.791 1.00 84.29 73 VAL B O 1
ATOM 2962 N N . VAL B 1 77 ? 11.714 28.741 131.351 1.00 97.27 74 VAL B N 1
ATOM 2963 C CA . VAL B 1 77 ? 12.623 29.735 131.896 1.00 108.34 74 VAL B CA 1
ATOM 2964 C C . VAL B 1 77 ? 12.872 30.839 130.868 1.00 110.75 74 VAL B C 1
ATOM 2965 O O . VAL B 1 77 ? 12.858 32.025 131.200 1.00 106.31 74 VAL B O 1
ATOM 2969 N N . ALA B 1 78 ? 13.074 30.443 129.614 1.00 115.85 75 ALA B N 1
ATOM 2970 C CA . ALA B 1 78 ? 13.315 31.404 128.542 1.00 116.68 75 ALA B CA 1
ATOM 2971 C C . ALA B 1 78 ? 12.497 31.100 127.289 1.00 107.89 75 ALA B C 1
ATOM 2972 O O . ALA B 1 78 ? 12.095 29.958 127.051 1.00 105.51 75 ALA B O 1
ATOM 2974 N N . ILE B 1 79 ? 12.265 32.139 126.490 1.00 101.41 76 ILE B N 1
ATOM 2975 C CA . ILE B 1 79 ? 11.476 32.024 125.268 1.00 94.63 76 ILE B CA 1
ATOM 2976 C C . ILE B 1 79 ? 11.866 33.117 124.258 1.00 99.41 76 ILE B C 1
ATOM 2977 O O . ILE B 1 79 ? 11.583 34.300 124.466 1.00 102.53 76 ILE B O 1
ATOM 2982 N N . GLN B 1 80 ? 12.512 32.704 123.166 1.00 95.64 77 GLN B N 1
ATOM 2983 C CA . GLN B 1 80 ? 13.192 33.625 122.250 1.00 88.26 77 GLN B CA 1
ATOM 2984 C C . GLN B 1 80 ? 12.812 33.467 120.773 1.00 83.36 77 GLN B C 1
ATOM 2985 O O . GLN B 1 80 ? 12.859 32.367 120.226 1.00 79.78 77 GLN B O 1
ATOM 2991 N N . GLU B 1 81 ? 12.457 34.569 120.120 1.00 82.62 78 GLU B N 1
ATOM 2992 C CA . GLU B 1 81 ? 12.201 34.525 118.684 1.00 84.00 78 GLU B CA 1
ATOM 2993 C C . GLU B 1 81 ? 13.507 34.596 117.887 1.00 91.76 78 GLU B C 1
ATOM 2994 O O . GLU B 1 81 ? 14.357 35.459 118.127 1.00 97.11 78 GLU B O 1
ATOM 3000 N N . GLY B 1 82 ? 13.655 33.682 116.935 1.00 89.20 79 GLY B N 1
ATOM 3001 C CA . GLY B 1 82 ? 14.800 33.675 116.050 1.00 82.56 79 GLY B CA 1
ATOM 3002 C C . GLY B 1 82 ? 14.551 34.486 114.791 1.00 82.12 79 GLY B C 1
ATOM 3003 O O . GLY B 1 82 ? 13.585 35.242 114.695 1.00 87.08 79 GLY B O 1
ATOM 3004 N N . GLN B 1 83 ? 15.427 34.302 113.813 1.00 73.46 80 GLN B N 1
ATOM 3005 C CA . GLN B 1 83 ? 15.428 35.097 112.602 1.00 63.35 80 GLN B CA 1
ATOM 3006 C C . GLN B 1 83 ? 14.662 34.430 111.456 1.00 61.06 80 GLN B C 1
ATOM 3007 O O . GLN B 1 83 ? 13.936 35.088 110.708 1.00 62.80 80 GLN B O 1
ATOM 3013 N N . SER B 1 84 ? 14.835 33.121 111.318 1.00 61.07 81 SER B N 1
ATOM 3014 C CA . SER B 1 84 ? 14.103 32.364 110.314 1.00 72.26 81 SER B CA 1
ATOM 3015 C C . SER B 1 84 ? 13.511 31.114 110.935 1.00 67.97 81 SER B C 1
ATOM 3016 O O . SER B 1 84 ? 13.608 30.909 112.147 1.00 59.63 81 SER B O 1
ATOM 3019 N N . SER B 1 85 ? 12.911 30.278 110.093 1.00 71.54 82 SER B N 1
ATOM 3020 C CA . SER B 1 85 ? 12.385 28.990 110.529 1.00 71.64 82 SER B CA 1
ATOM 3021 C C . SER B 1 85 ? 13.426 28.143 111.267 1.00 68.45 82 SER B C 1
ATOM 3022 O O . SER B 1 85 ? 14.640 28.381 111.187 1.00 68.51 82 SER B O 1
ATOM 3033 N N . ALA B 1 87 ? 13.861 24.000 113.060 1.00 67.43 84 ALA B N 1
ATOM 3034 C CA . ALA B 1 87 ? 13.302 22.664 112.872 1.00 62.51 84 ALA B CA 1
ATOM 3035 C C . ALA B 1 87 ? 14.238 21.488 113.135 1.00 63.56 84 ALA B C 1
ATOM 3036 O O . ALA B 1 87 ? 14.009 20.404 112.623 1.00 80.33 84 ALA B O 1
ATOM 3038 N N . ASP B 1 88 ? 15.286 21.691 113.914 1.00 53.10 85 ASP B N 1
ATOM 3039 C CA . ASP B 1 88 ? 16.156 20.588 114.311 1.00 51.58 85 ASP B CA 1
ATOM 3040 C C . ASP B 1 88 ? 17.326 21.117 115.101 1.00 59.79 85 ASP B C 1
ATOM 3041 O O . ASP B 1 88 ? 18.031 22.026 114.663 1.00 68.80 85 ASP B O 1
ATOM 3046 N N . VAL B 1 89 ? 17.536 20.523 116.265 1.00 62.05 86 VAL B N 1
ATOM 3047 C CA . VAL B 1 89 ? 18.433 21.087 117.245 1.00 62.89 86 VAL B CA 1
ATOM 3048 C C . VAL B 1 89 ? 19.398 20.066 117.785 1.00 54.63 86 VAL B C 1
ATOM 3049 O O . VAL B 1 89 ? 19.124 18.871 117.788 1.00 55.70 86 VAL B O 1
ATOM 3053 N N . ASP B 1 90 ? 20.526 20.564 118.264 1.00 55.82 87 ASP B N 1
ATOM 3054 C CA . ASP B 1 90 ? 21.459 19.751 119.010 1.00 68.29 87 ASP B CA 1
ATOM 3055 C C . ASP B 1 90 ? 22.114 20.628 120.085 1.00 80.84 87 ASP B C 1
ATOM 3056 O O . ASP B 1 90 ? 22.148 21.853 119.939 1.00 80.85 87 ASP B O 1
ATOM 3061 N N . ILE B 1 91 ? 22.606 20.019 121.169 1.00 87.07 88 ILE B N 1
ATOM 3062 C CA . ILE B 1 91 ? 23.441 20.748 122.144 1.00 89.17 88 ILE B CA 1
ATOM 3063 C C . ILE B 1 91 ? 24.901 20.267 122.166 1.00 78.56 88 ILE B C 1
ATOM 3064 O O . ILE B 1 91 ? 25.208 19.124 121.798 1.00 71.03 88 ILE B O 1
ATOM 3069 N N . THR B 1 92 ? 25.788 21.149 122.616 1.00 69.16 89 THR B N 1
ATOM 3070 C CA . THR B 1 92 ? 27.222 20.898 122.585 1.00 70.39 89 THR B CA 1
ATOM 3071 C C . THR B 1 92 ? 27.672 20.212 123.863 1.00 79.57 89 THR B C 1
ATOM 3072 O O . THR B 1 92 ? 27.219 20.567 124.945 1.00 75.53 89 THR B O 1
ATOM 3076 N N . PRO B 1 93 ? 28.608 19.259 123.739 1.00 90.73 90 PRO B N 1
ATOM 3077 C CA . PRO B 1 93 ? 28.943 18.278 124.781 1.00 95.16 90 PRO B CA 1
ATOM 3078 C C . PRO B 1 93 ? 28.961 18.843 126.207 1.00 101.69 90 PRO B C 1
ATOM 3079 O O . PRO B 1 93 ? 28.358 18.236 127.092 1.00 97.57 90 PRO B O 1
ATOM 3083 N N . ASP B 1 94 ? 29.637 19.971 126.424 1.00 112.19 91 ASP B N 1
ATOM 3084 C CA . ASP B 1 94 ? 29.708 20.587 127.751 1.00 119.05 91 ASP B CA 1
ATOM 3085 C C . ASP B 1 94 ? 28.425 21.352 128.062 1.00 104.68 91 ASP B C 1
ATOM 3086 O O . ASP B 1 94 ? 28.336 22.074 129.061 1.00 104.00 91 ASP B O 1
ATOM 3091 N N . ASP B 1 95 ? 27.448 21.196 127.173 1.00 88.96 92 ASP B N 1
ATOM 3092 C CA . ASP B 1 95 ? 26.077 21.639 127.406 1.00 79.43 92 ASP B CA 1
ATOM 3093 C C . ASP B 1 95 ? 25.926 23.150 127.445 1.00 71.36 92 ASP B C 1
ATOM 3094 O O . ASP B 1 95 ? 25.130 23.678 128.214 1.00 65.03 92 ASP B O 1
ATOM 3099 N N . GLN B 1 96 ? 26.665 23.834 126.579 1.00 69.04 93 GLN B N 1
ATOM 3100 C CA . GLN B 1 96 ? 26.730 25.292 126.608 1.00 78.21 93 GLN B CA 1
ATOM 3101 C C . GLN B 1 96 ? 25.892 26.006 125.541 1.00 78.32 93 GLN B C 1
ATOM 3102 O O . GLN B 1 96 ? 25.342 27.083 125.793 1.00 77.75 93 GLN B O 1
ATOM 3108 N N . PHE B 1 97 ? 25.796 25.414 124.355 1.00 66.08 94 PHE B N 1
ATOM 3109 C CA . PHE B 1 97 ? 25.022 26.018 123.276 1.00 67.24 94 PHE B CA 1
ATOM 3110 C C . PHE B 1 97 ? 24.014 25.058 122.640 1.00 67.76 94 PHE B C 1
ATOM 3111 O O . PHE B 1 97 ? 24.103 23.836 122.811 1.00 67.43 94 PHE B O 1
ATOM 3119 N N . ALA B 1 98 ? 23.059 25.629 121.904 1.00 62.12 95 ALA B N 1
ATOM 3120 C CA . ALA B 1 98 ? 22.032 24.860 121.208 1.00 51.28 95 ALA B CA 1
ATOM 3121 C C . ALA B 1 98 ? 21.851 25.382 119.785 1.00 57.55 95 ALA B C 1
ATOM 3122 O O . ALA B 1 98 ? 21.678 26.590 119.584 1.00 56.77 95 ALA B O 1
ATOM 3124 N N . VAL B 1 99 ? 21.873 24.474 118.803 1.00 57.76 96 VAL B N 1
ATOM 3125 C CA . VAL B 1 99 ? 21.975 24.881 117.397 1.00 55.71 96 VAL B CA 1
ATOM 3126 C C . VAL B 1 99 ? 20.812 24.494 116.480 1.00 53.79 96 VAL B C 1
ATOM 3127 O O . VAL B 1 99 ? 20.550 23.314 116.233 1.00 53.05 96 VAL B O 1
ATOM 3131 N N . THR B 1 100 ? 20.163 25.519 115.941 1.00 49.14 97 THR B N 1
ATOM 3132 C CA . THR B 1 100 ? 19.013 25.362 115.070 1.00 55.40 97 THR B CA 1
ATOM 3133 C C . THR B 1 100 ? 19.357 25.262 113.589 1.00 60.30 97 THR B C 1
ATOM 3134 O O . THR B 1 100 ? 20.343 25.820 113.130 1.00 72.58 97 THR B O 1
ATOM 3138 N N . VAL B 1 101 ? 18.522 24.560 112.837 1.00 55.55 98 VAL B N 1
ATOM 3139 C CA . VAL B 1 101 ? 18.640 24.539 111.384 1.00 56.06 98 VAL B CA 1
ATOM 3140 C C . VAL B 1 101 ? 17.240 24.729 110.811 1.00 54.74 98 VAL B C 1
ATOM 3141 O O . VAL B 1 101 ? 16.261 24.399 111.473 1.00 59.92 98 VAL B O 1
ATOM 3145 N N . THR B 1 102 ? 17.123 25.256 109.597 1.00 46.20 99 THR B N 1
ATOM 3146 C CA . THR B 1 102 ? 15.802 25.686 109.147 1.00 51.89 99 THR B CA 1
ATOM 3147 C C . THR B 1 102 ? 14.819 24.582 108.878 1.00 51.77 99 THR B C 1
ATOM 3148 O O . THR B 1 102 ? 15.163 23.393 108.810 1.00 53.71 99 THR B O 1
ATOM 3152 N N . GLY B 1 103 ? 13.575 25.018 108.723 1.00 51.54 100 GLY B N 1
ATOM 3153 C CA . GLY B 1 103 ? 12.489 24.151 108.342 1.00 50.67 100 GLY B CA 1
ATOM 3154 C C . GLY B 1 103 ? 11.988 24.523 106.969 1.00 45.62 100 GLY B C 1
ATOM 3155 O O . GLY B 1 103 ? 12.740 24.959 106.098 1.00 54.68 100 GLY B O 1
ATOM 3156 N N . LEU B 1 104 ? 10.694 24.341 106.791 1.00 44.11 101 LEU B N 1
ATOM 3157 C CA . LEU B 1 104 ? 10.029 24.584 105.527 1.00 51.05 101 LEU B CA 1
ATOM 3158 C C . LEU B 1 104 ? 9.985 26.070 105.204 1.00 61.46 101 LEU B C 1
ATOM 3159 O O . LEU B 1 104 ? 9.835 26.463 104.044 1.00 57.87 101 LEU B O 1
ATOM 3164 N N . ASN B 1 105 ? 10.112 26.897 106.237 1.00 70.30 102 ASN B N 1
ATOM 3165 C CA . ASN B 1 105 ? 9.891 28.325 106.081 1.00 75.02 102 ASN B CA 1
ATOM 3166 C C . ASN B 1 105 ? 11.116 29.138 105.729 1.00 67.85 102 ASN B C 1
ATOM 3167 O O . ASN B 1 105 ? 11.973 29.401 106.572 1.00 72.82 102 ASN B O 1
ATOM 3172 N N . HIS B 1 106 ? 11.179 29.539 104.468 1.00 60.02 103 HIS B N 1
ATOM 3173 C CA . HIS B 1 106 ? 12.188 30.470 104.010 1.00 62.49 103 HIS B CA 1
ATOM 3174 C C . HIS B 1 106 ? 12.131 31.738 104.879 1.00 65.42 103 HIS B C 1
ATOM 3175 O O . HIS B 1 106 ? 11.049 32.211 105.215 1.00 63.95 103 HIS B O 1
ATOM 3182 N N . PRO B 1 107 ? 13.293 32.315 105.228 1.00 68.46 104 PRO B N 1
ATOM 3183 C CA . PRO B 1 107 ? 14.657 32.065 104.748 1.00 66.46 104 PRO B CA 1
ATOM 3184 C C . PRO B 1 107 ? 15.396 30.917 105.450 1.00 59.70 104 PRO B C 1
ATOM 3185 O O . PRO B 1 107 ? 14.874 30.299 106.383 1.00 52.64 104 PRO B O 1
ATOM 3189 N N . PHE B 1 108 ? 16.628 30.669 105.009 1.00 56.60 105 PHE B N 1
ATOM 3190 C CA . PHE B 1 108 ? 17.426 29.546 105.496 1.00 52.65 105 PHE B CA 1
ATOM 3191 C C . PHE B 1 108 ? 18.702 29.938 106.235 1.00 45.53 105 PHE B C 1
ATOM 3192 O O . PHE B 1 108 ? 19.690 30.344 105.616 1.00 43.84 105 PHE B O 1
ATOM 3200 N N . ASN B 1 109 ? 18.682 29.785 107.557 1.00 41.84 106 ASN B N 1
ATOM 3201 C CA . ASN B 1 109 ? 19.828 30.134 108.398 1.00 50.10 106 ASN B CA 1
ATOM 3202 C C . ASN B 1 109 ? 20.104 29.088 109.472 1.00 44.47 106 ASN B C 1
ATOM 3203 O O . ASN B 1 109 ? 19.209 28.357 109.891 1.00 51.78 106 ASN B O 1
ATOM 3216 N N . GLN B 1 111 ? 21.330 28.821 113.427 1.00 49.52 108 GLN B N 1
ATOM 3217 C CA . GLN B 1 111 ? 21.303 29.736 114.562 1.00 57.34 108 GLN B CA 1
ATOM 3218 C C . GLN B 1 111 ? 21.929 29.130 115.813 1.00 65.72 108 GLN B C 1
ATOM 3219 O O . GLN B 1 111 ? 21.860 27.918 116.041 1.00 57.07 108 GLN B O 1
ATOM 3225 N N . SER B 1 112 ? 22.556 29.980 116.618 1.00 76.00 109 SER B N 1
ATOM 3226 C CA . SER B 1 112 ? 23.196 29.518 117.837 1.00 84.91 109 SER B CA 1
ATOM 3227 C C . SER B 1 112 ? 22.468 30.086 119.031 1.00 94.23 109 SER B C 1
ATOM 3228 O O . SER B 1 112 ? 21.903 31.171 118.952 1.00 95.59 109 SER B O 1
ATOM 3231 N N . TYR B 1 113 ? 22.486 29.347 120.135 1.00 97.71 110 TYR B N 1
ATOM 3232 C CA . TYR B 1 113 ? 21.820 29.778 121.353 1.00 91.85 110 TYR B CA 1
ATOM 3233 C C . TYR B 1 113 ? 22.614 29.375 122.594 1.00 83.99 110 TYR B C 1
ATOM 3234 O O . TYR B 1 113 ? 23.061 28.231 122.717 1.00 70.55 110 TYR B O 1
ATOM 3243 N N . SER B 1 114 ? 22.772 30.333 123.508 1.00 91.07 111 SER B N 1
ATOM 3244 C CA . SER B 1 114 ? 23.588 30.169 124.711 1.00 86.46 111 SER B CA 1
ATOM 3245 C C . SER B 1 114 ? 22.787 29.751 125.929 1.00 93.93 111 SER B C 1
ATOM 3246 O O . SER B 1 114 ? 21.729 30.325 126.219 1.00 94.27 111 SER B O 1
ATOM 3249 N N . PHE B 1 115 ? 23.318 28.767 126.653 1.00 100.12 112 PHE B N 1
ATOM 3250 C CA . PHE B 1 115 ? 22.713 28.303 127.901 1.00 100.98 112 PHE B CA 1
ATOM 3251 C C . PHE B 1 115 ? 23.054 29.193 129.095 1.00 96.33 112 PHE B C 1
ATOM 3252 O O . PHE B 1 115 ? 22.352 29.189 130.106 1.00 90.13 112 PHE B O 1
ATOM 3260 N N . LEU B 1 116 ? 24.137 29.953 128.976 1.00 97.75 113 LEU B N 1
ATOM 3261 C CA . LEU B 1 116 ? 24.430 30.990 129.952 1.00 100.64 113 LEU B CA 1
ATOM 3262 C C . LEU B 1 116 ? 23.470 32.160 129.743 1.00 92.80 113 LEU B C 1
ATOM 3263 O O . LEU B 1 116 ? 22.528 32.356 130.510 1.00 90.80 113 LEU B O 1
ATOM 3268 N N . LYS B 1 117 ? 23.703 32.915 128.676 1.00 90.09 114 LYS B N 1
ATOM 3269 C CA . LYS B 1 117 ? 22.958 34.143 128.407 1.00 92.07 114 LYS B CA 1
ATOM 3270 C C . LYS B 1 117 ? 21.468 33.953 128.112 1.00 90.67 114 LYS B C 1
ATOM 3271 O O . LYS B 1 117 ? 20.701 34.911 128.158 1.00 69.56 114 LYS B O 1
ATOM 3277 N N . ASN B 1 118 ? 21.063 32.725 127.804 1.00 85.84 115 ASN B N 1
ATOM 3278 C CA . ASN B 1 118 ? 19.665 32.428 127.491 1.00 82.92 115 ASN B CA 1
ATOM 3279 C C . ASN B 1 118 ? 19.130 33.215 126.309 1.00 84.12 115 ASN B C 1
ATOM 3280 O O . ASN B 1 118 ? 18.011 33.723 126.353 1.00 86.30 115 ASN B O 1
ATOM 3285 N N . LYS B 1 119 ? 19.939 33.332 125.265 1.00 85.62 116 LYS B N 1
ATOM 3286 C CA . LYS B 1 119 ? 19.497 33.969 124.029 1.00 88.51 116 LYS B CA 1
ATOM 3287 C C . LYS B 1 119 ? 20.456 33.609 122.907 1.00 84.52 116 LYS B C 1
ATOM 3288 O O . LYS B 1 119 ? 21.373 32.810 123.100 1.00 82.04 116 LYS B O 1
ATOM 3294 N N . PHE B 1 120 ? 20.241 34.201 121.738 1.00 83.35 117 PHE B N 1
ATOM 3295 C CA . PHE B 1 120 ? 21.040 33.876 120.560 1.00 86.67 117 PHE B CA 1
ATOM 3296 C C . PHE B 1 120 ? 22.428 34.564 120.503 1.00 61.92 117 PHE B C 1
ATOM 3297 O O . PHE B 1 120 ? 22.805 35.335 121.390 1.00 60.76 117 PHE B O 1
ATOM 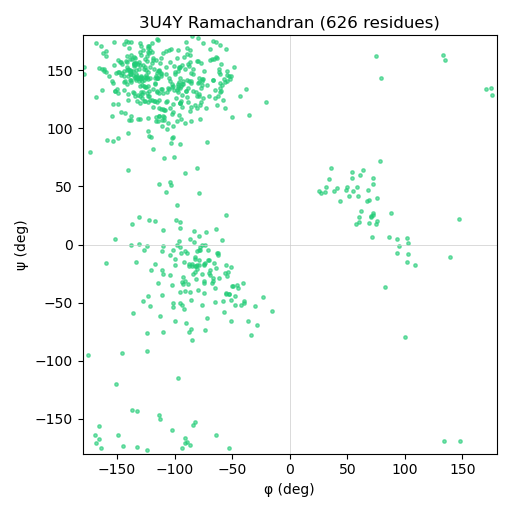3305 N N . ILE B 1 121 ? 23.183 34.247 119.456 1.00 61.43 118 ILE B N 1
ATOM 3306 C CA . ILE B 1 121 ? 24.544 34.734 119.272 1.00 71.31 118 ILE B CA 1
ATOM 3307 C C . ILE B 1 121 ? 24.772 34.931 117.774 1.00 77.95 118 ILE B C 1
ATOM 3308 O O . ILE B 1 121 ? 24.433 35.981 117.230 1.00 78.57 118 ILE B O 1
ATOM 3313 N N . SER B 1 122 ? 25.323 33.910 117.112 1.00 81.42 119 SER B N 1
ATOM 3314 C CA . SER B 1 122 ? 25.573 33.952 115.663 1.00 79.76 119 SER B CA 1
ATOM 3315 C C . SER B 1 122 ? 24.419 33.389 114.823 1.00 75.58 119 SER B C 1
ATOM 3316 O O . SER B 1 122 ? 23.567 32.658 115.331 1.00 73.70 119 SER B O 1
ATOM 3319 N N . THR B 1 123 ? 24.404 33.745 113.538 1.00 74.61 120 THR B N 1
ATOM 3320 C CA . THR B 1 123 ? 23.346 33.326 112.617 1.00 71.30 120 THR B CA 1
ATOM 3321 C C . THR B 1 123 ? 23.784 33.397 111.150 1.00 77.24 120 THR B C 1
ATOM 3322 O O . THR B 1 123 ? 23.594 34.423 110.495 1.00 80.24 120 THR B O 1
ATOM 3326 N N . ILE B 1 124 ? 24.355 32.313 110.631 1.00 69.49 121 ILE B N 1
ATOM 3327 C CA . ILE B 1 124 ? 24.769 32.273 109.231 1.00 57.00 121 ILE B CA 1
ATOM 3328 C C . ILE B 1 124 ? 23.638 31.778 108.352 1.00 54.51 121 ILE B C 1
ATOM 3329 O O . ILE B 1 124 ? 22.633 31.299 108.858 1.00 63.70 121 ILE B O 1
ATOM 3334 N N . PRO B 1 125 ? 23.784 31.902 107.025 1.00 54.68 122 PRO B N 1
ATOM 3335 C CA . PRO B 1 125 ? 22.778 31.300 106.153 1.00 58.47 122 PRO B CA 1
ATOM 3336 C C . PRO B 1 125 ? 23.293 29.950 105.715 1.00 59.14 122 PRO B C 1
ATOM 3337 O O . PRO B 1 125 ? 24.509 29.750 105.649 1.00 60.56 122 PRO B O 1
ATOM 3341 N N . ILE B 1 126 ? 22.378 29.038 105.416 1.00 50.46 123 ILE B N 1
ATOM 3342 C CA . ILE B 1 126 ? 22.735 27.725 104.910 1.00 40.35 123 ILE B CA 1
ATOM 3343 C C . ILE B 1 126 ? 22.029 27.594 103.559 1.00 47.35 123 ILE B C 1
ATOM 3344 O O . ILE B 1 126 ? 21.232 28.470 103.211 1.00 61.58 123 ILE B O 1
ATOM 3349 N N . PRO B 1 127 ? 22.342 26.541 102.773 1.00 39.02 124 PRO B N 1
ATOM 3350 C CA . PRO B 1 127 ? 21.713 26.480 101.445 1.00 29.68 124 PRO B CA 1
ATOM 3351 C C . PRO B 1 127 ? 20.299 25.938 101.456 1.00 24.27 124 PRO B C 1
ATOM 3352 O O . PRO B 1 127 ? 19.939 25.231 102.388 1.00 22.16 124 PRO B O 1
ATOM 3356 N N . TYR B 1 128 ? 19.530 26.274 100.420 1.00 28.98 125 TYR B N 1
ATOM 3357 C CA . TYR B 1 128 ? 18.116 25.890 100.283 1.00 33.64 125 TYR B CA 1
ATOM 3358 C C . TYR B 1 128 ? 17.739 24.431 100.584 1.00 29.27 125 TYR B C 1
ATOM 3359 O O . TYR B 1 128 ? 16.638 24.164 101.071 1.00 29.63 125 TYR B O 1
ATOM 3368 N N . ASP B 1 129 ? 18.618 23.490 100.262 1.00 21.55 126 ASP B N 1
ATOM 3369 C CA . ASP B 1 129 ? 18.322 22.089 100.540 1.00 24.21 126 ASP B CA 1
ATOM 3370 C C . ASP B 1 129 ? 18.956 21.600 101.830 1.00 28.90 126 ASP B C 1
ATOM 3371 O O . ASP B 1 129 ? 19.344 20.442 101.919 1.00 33.98 126 ASP B O 1
ATOM 3376 N N . ALA B 1 130 ? 19.051 22.473 102.829 1.00 31.24 127 ALA B N 1
ATOM 3377 C CA . ALA B 1 130 ? 19.653 22.082 104.100 1.00 35.19 127 ALA B CA 1
ATOM 3378 C C . ALA B 1 130 ? 18.653 21.308 104.937 1.00 43.05 127 ALA B C 1
ATOM 3379 O O . ALA B 1 130 ? 17.472 21.656 104.983 1.00 50.02 127 ALA B O 1
ATOM 3381 N N . VAL B 1 131 ? 19.132 20.248 105.581 1.00 40.40 128 VAL B N 1
ATOM 3382 C CA . VAL B 1 131 ? 18.287 19.388 106.399 1.00 35.72 128 VAL B CA 1
ATOM 3383 C C . VAL B 1 131 ? 19.085 18.790 107.555 1.00 41.84 128 VAL B C 1
ATOM 3384 O O . VAL B 1 131 ? 20.073 18.089 107.335 1.00 34.36 128 VAL B O 1
ATOM 3388 N N . GLY B 1 132 ? 18.658 19.051 108.785 1.00 42.31 129 GLY B N 1
ATOM 3389 C CA . GLY B 1 132 ? 19.253 18.388 109.933 1.00 39.75 129 GLY B CA 1
ATOM 3390 C C . GLY B 1 132 ? 20.625 18.909 110.308 1.00 48.48 129 GLY B C 1
ATOM 3391 O O . GLY B 1 132 ? 21.290 19.563 109.511 1.00 55.10 129 GLY B O 1
ATOM 3392 N N . ILE B 1 133 ? 21.050 18.602 111.531 1.00 47.25 130 ILE B N 1
ATOM 3393 C CA . ILE B 1 133 ? 22.311 19.096 112.070 1.00 38.35 130 ILE B CA 1
ATOM 3394 C C . ILE B 1 133 ? 22.928 18.107 113.063 1.00 45.80 130 ILE B C 1
ATOM 3395 O O . ILE B 1 133 ? 22.209 17.391 113.756 1.00 39.58 130 ILE B O 1
ATOM 3400 N N . ALA B 1 134 ? 24.258 18.070 113.139 1.00 55.75 131 ALA B N 1
ATOM 3401 C CA . ALA B 1 134 ? 24.945 17.188 114.091 1.00 54.95 131 ALA B CA 1
ATOM 3402 C C . ALA B 1 134 ? 26.209 17.833 114.663 1.00 62.92 131 ALA B C 1
ATOM 3403 O O . ALA B 1 134 ? 26.901 18.557 113.959 1.00 66.76 131 ALA B O 1
ATOM 3405 N N . ILE B 1 135 ? 26.505 17.561 115.936 1.00 65.38 132 ILE B N 1
ATOM 3406 C CA . ILE B 1 135 ? 27.610 18.225 116.635 1.00 64.51 132 ILE B CA 1
ATOM 3407 C C . ILE B 1 135 ? 28.580 17.291 117.364 1.00 68.33 132 ILE B C 1
ATOM 3408 O O . ILE B 1 135 ? 28.256 16.745 118.419 1.00 66.27 132 ILE B O 1
ATOM 3413 N N . SER B 1 136 ? 29.786 17.148 116.823 1.00 68.90 133 SER B N 1
ATOM 3414 C CA . SER B 1 136 ? 30.746 16.202 117.375 1.00 66.18 133 SER B CA 1
ATOM 3415 C C . SER B 1 136 ? 30.763 16.280 118.891 1.00 62.42 133 SER B C 1
ATOM 3416 O O . SER B 1 136 ? 30.905 17.363 119.469 1.00 72.72 133 SER B O 1
ATOM 3419 N N . PRO B 1 137 ? 30.606 15.124 119.542 1.00 53.98 134 PRO B N 1
ATOM 3420 C CA . PRO B 1 137 ? 30.723 14.977 120.996 1.00 65.00 134 PRO B CA 1
ATOM 3421 C C . PRO B 1 137 ? 32.193 14.934 121.415 1.00 75.55 134 PRO B C 1
ATOM 3422 O O . PRO B 1 137 ? 32.574 14.089 122.223 1.00 78.02 134 PRO B O 1
ATOM 3426 N N . ASN B 1 138 ? 33.005 15.824 120.851 1.00 76.05 135 ASN B N 1
ATOM 3427 C CA . ASN B 1 138 ? 34.427 15.854 121.144 1.00 79.48 135 ASN B CA 1
ATOM 3428 C C . ASN B 1 138 ? 34.744 17.133 121.854 1.00 83.82 135 ASN B C 1
ATOM 3429 O O . ASN B 1 138 ? 35.640 17.189 122.699 1.00 81.39 135 ASN B O 1
ATOM 3434 N N . GLY B 1 139 ? 34.004 18.171 121.487 1.00 88.35 136 GLY B N 1
ATOM 3435 C CA . GLY B 1 139 ? 34.301 19.510 121.949 1.00 93.86 136 GLY B CA 1
ATOM 3436 C C . GLY B 1 139 ? 35.150 20.190 120.903 1.00 84.00 136 GLY B C 1
ATOM 3437 O O . GLY B 1 139 ? 35.518 21.362 121.039 1.00 78.96 136 GLY B O 1
ATOM 3438 N N . ASN B 1 140 ? 35.454 19.435 119.850 1.00 79.68 137 ASN B N 1
ATOM 3439 C CA . ASN B 1 140 ? 36.206 19.958 118.719 1.00 74.82 137 ASN B CA 1
ATOM 3440 C C . ASN B 1 140 ? 35.344 20.877 117.867 1.00 67.99 137 ASN B C 1
ATOM 3441 O O . ASN B 1 140 ? 35.799 21.419 116.868 1.00 59.71 137 ASN B O 1
ATOM 3446 N N . GLY B 1 141 ? 34.089 21.034 118.267 1.00 73.84 138 GLY B N 1
ATOM 3447 C CA . GLY B 1 141 ? 33.216 22.020 117.666 1.00 69.05 138 GLY B CA 1
ATOM 3448 C C . GLY B 1 141 ? 32.818 21.723 116.237 1.00 57.19 138 GLY B C 1
ATOM 3449 O O . GLY B 1 141 ? 32.369 22.619 115.520 1.00 54.93 138 GLY B O 1
ATOM 3450 N N . LEU B 1 142 ? 32.972 20.472 115.816 1.00 51.24 139 LEU B N 1
ATOM 3451 C CA . LEU B 1 142 ? 32.609 20.105 114.448 1.00 57.25 139 LEU B CA 1
ATOM 3452 C C . LEU B 1 142 ? 31.111 19.911 114.253 1.00 58.38 139 LEU B C 1
ATOM 3453 O O . LEU B 1 142 ? 30.471 19.138 114.980 1.00 50.51 139 LEU B O 1
ATOM 3458 N N . ILE B 1 143 ? 30.582 20.596 113.239 1.00 59.20 140 ILE B N 1
ATOM 3459 C CA . ILE B 1 143 ? 29.155 20.598 112.922 1.00 55.03 140 ILE B CA 1
ATOM 3460 C C . ILE B 1 143 ? 28.865 20.136 111.491 1.00 54.74 140 ILE B C 1
ATOM 3461 O O . ILE B 1 143 ? 29.596 20.464 110.561 1.00 53.10 140 ILE B O 1
ATOM 3466 N N . LEU B 1 144 ? 27.774 19.393 111.323 1.00 58.78 141 LEU B N 1
ATOM 3467 C CA . LEU B 1 144 ? 27.458 18.753 110.052 1.00 50.04 141 LEU B CA 1
ATOM 3468 C C . LEU B 1 144 ? 25.989 18.919 109.641 1.00 51.90 141 LEU B C 1
ATOM 3469 O O . LEU B 1 144 ? 25.096 18.904 110.491 1.00 54.03 141 LEU B O 1
ATOM 3474 N N . ILE B 1 145 ? 25.745 19.080 108.339 1.00 49.66 142 ILE B N 1
ATOM 3475 C CA . ILE B 1 145 ? 24.378 19.157 107.807 1.00 44.58 142 ILE B CA 1
ATOM 3476 C C . ILE B 1 145 ? 24.184 18.430 106.461 1.00 45.11 142 ILE B C 1
ATOM 3477 O O . ILE B 1 145 ? 25.146 18.124 105.763 1.00 51.67 142 ILE B O 1
ATOM 3482 N N . ASP B 1 146 ? 22.931 18.151 106.109 1.00 38.04 143 ASP B N 1
ATOM 3483 C CA . ASP B 1 146 ? 22.623 17.431 104.879 1.00 31.72 143 ASP B CA 1
ATOM 3484 C C . ASP B 1 146 ? 22.185 18.415 103.818 1.00 35.12 143 ASP B C 1
ATOM 3485 O O . ASP B 1 146 ? 21.360 19.292 104.073 1.00 37.98 143 ASP B O 1
ATOM 3490 N N . ARG B 1 147 ? 22.740 18.263 102.626 1.00 30.95 144 ARG B N 1
ATOM 3491 C CA . ARG B 1 147 ? 22.181 18.894 101.451 1.00 33.92 144 ARG B CA 1
ATOM 3492 C C . ARG B 1 147 ? 21.417 17.806 100.723 1.00 38.42 144 ARG B C 1
ATOM 3493 O O . ARG B 1 147 ? 22.000 16.944 100.082 1.00 45.60 144 ARG B O 1
ATOM 3501 N N . SER B 1 148 ? 20.102 17.830 100.867 1.00 32.61 145 SER B N 1
ATOM 3502 C CA . SER B 1 148 ? 19.274 16.742 100.397 1.00 26.18 145 SER B CA 1
ATOM 3503 C C . SER B 1 148 ? 19.137 16.707 98.874 1.00 32.11 145 SER B C 1
ATOM 3504 O O . SER B 1 148 ? 18.736 15.696 98.317 1.00 38.49 145 SER B O 1
ATOM 3507 N N . SER B 1 149 ? 19.477 17.795 98.188 1.00 39.51 146 SER B N 1
ATOM 3508 C CA . SER B 1 149 ? 19.345 17.817 96.727 1.00 38.10 146 SER B CA 1
ATOM 3509 C C . SER B 1 149 ? 20.683 17.668 96.039 1.00 34.78 146 SER B C 1
ATOM 3510 O O . SER B 1 149 ? 20.757 17.202 94.915 1.00 30.93 146 SER B O 1
ATOM 3513 N N . ALA B 1 150 ? 21.743 18.070 96.728 1.00 37.44 147 ALA B N 1
ATOM 3514 C CA . ALA B 1 150 ? 23.105 17.909 96.232 1.00 29.41 147 ALA B CA 1
ATOM 3515 C C . ALA B 1 150 ? 23.658 16.517 96.563 1.00 26.10 147 ALA B C 1
ATOM 3516 O O . ALA B 1 150 ? 24.638 16.061 95.970 1.00 27.31 147 ALA B O 1
ATOM 3518 N N . ASN B 1 151 ? 23.020 15.858 97.522 1.00 19.93 148 ASN B N 1
ATOM 3519 C CA . ASN B 1 151 ? 23.380 14.512 97.916 1.00 16.46 148 ASN B CA 1
ATOM 3520 C C . ASN B 1 151 ? 24.781 14.547 98.489 1.00 27.08 148 ASN B C 1
ATOM 3521 O O . ASN B 1 151 ? 25.716 13.930 97.975 1.00 37.96 148 ASN B O 1
ATOM 3526 N N . THR B 1 152 ? 24.905 15.253 99.594 1.00 29.33 149 THR B N 1
ATOM 3527 C CA . THR B 1 152 ? 26.188 15.690 100.055 1.00 30.31 149 THR B CA 1
ATOM 3528 C C . THR B 1 152 ? 25.985 16.148 101.492 1.00 28.93 149 THR B C 1
ATOM 3529 O O . THR B 1 152 ? 24.885 16.544 101.865 1.00 29.83 149 THR B O 1
ATOM 3533 N N . VAL B 1 153 ? 27.011 16.067 102.324 1.00 23.63 150 VAL B N 1
ATOM 3534 C CA . VAL B 1 153 ? 26.926 16.788 103.584 1.00 29.59 150 VAL B CA 1
ATOM 3535 C C . VAL B 1 153 ? 27.935 17.927 103.559 1.00 37.81 150 VAL B C 1
ATOM 3536 O O . VAL B 1 153 ? 28.873 17.916 102.750 1.00 29.19 150 VAL B O 1
ATOM 3540 N N . ARG B 1 154 ? 27.719 18.911 104.434 1.00 41.07 151 ARG B N 1
ATOM 3541 C CA . ARG B 1 154 ? 28.542 20.114 104.488 1.00 38.87 151 ARG B CA 1
ATOM 3542 C C . ARG B 1 154 ? 29.045 20.374 105.904 1.00 35.22 151 ARG B C 1
ATOM 3543 O O . ARG B 1 154 ? 28.320 20.175 106.869 1.00 33.91 151 ARG B O 1
ATOM 3551 N N . ARG B 1 155 ? 30.294 20.817 106.013 1.00 45.76 152 ARG B N 1
ATOM 3552 C CA . ARG B 1 155 ? 30.962 21.004 107.305 1.00 50.30 152 ARG B CA 1
ATOM 3553 C C . ARG B 1 155 ? 30.876 22.429 107.849 1.00 46.97 152 ARG B C 1
ATOM 3554 O O . ARG B 1 155 ? 30.926 23.402 107.096 1.00 45.88 152 ARG B O 1
ATOM 3562 N N . PHE B 1 156 ? 30.735 22.530 109.168 1.00 44.62 153 PHE B N 1
ATOM 3563 C CA . PHE B 1 156 ? 30.728 23.806 109.867 1.00 41.14 153 PHE B CA 1
ATOM 3564 C C . PHE B 1 156 ? 31.539 23.722 111.146 1.00 54.54 153 PHE B C 1
ATOM 3565 O O . PHE B 1 156 ? 32.001 22.654 111.544 1.00 58.13 153 PHE B O 1
ATOM 3573 N N . LYS B 1 157 ? 31.697 24.867 111.792 1.00 69.55 154 LYS B N 1
ATOM 3574 C CA . LYS B 1 157 ? 32.442 24.954 113.034 1.00 76.38 154 LYS B CA 1
ATOM 3575 C C . LYS B 1 157 ? 31.703 25.873 114.003 1.00 80.50 154 LYS B C 1
ATOM 3576 O O . LYS B 1 157 ? 31.099 26.881 113.606 1.00 75.67 154 LYS B O 1
ATOM 3582 N N . ILE B 1 158 ? 31.730 25.482 115.272 1.00 80.21 155 ILE B N 1
ATOM 3583 C CA . ILE B 1 158 ? 31.234 26.290 116.370 1.00 75.43 155 ILE B CA 1
ATOM 3584 C C . ILE B 1 158 ? 32.373 26.324 117.392 1.00 81.66 155 ILE B C 1
ATOM 3585 O O . ILE B 1 158 ? 32.898 25.275 117.772 1.00 85.42 155 ILE B O 1
ATOM 3590 N N . ASP B 1 159 ? 32.801 27.510 117.810 1.00 85.79 156 ASP B N 1
ATOM 3591 C CA . ASP B 1 159 ? 33.926 27.570 118.750 1.00 92.94 156 ASP B CA 1
ATOM 3592 C C . ASP B 1 159 ? 33.455 27.396 120.198 1.00 88.74 156 ASP B C 1
ATOM 3593 O O . ASP B 1 159 ? 32.419 26.773 120.439 1.00 79.25 156 ASP B O 1
ATOM 3598 N N . ALA B 1 160 ? 34.219 27.916 121.154 1.00 85.12 157 ALA B N 1
ATOM 3599 C CA . ALA B 1 160 ? 33.809 27.866 122.556 1.00 78.75 157 ALA B CA 1
ATOM 3600 C C . ALA B 1 160 ? 33.124 29.173 122.942 1.00 74.31 157 ALA B C 1
ATOM 3601 O O . ALA B 1 160 ? 32.743 29.380 124.096 1.00 63.45 157 ALA B O 1
ATOM 3603 N N . ASP B 1 161 ? 32.970 30.046 121.951 1.00 82.78 158 ASP B N 1
ATOM 3604 C CA . ASP B 1 161 ? 32.404 31.374 122.149 1.00 95.41 158 ASP B CA 1
ATOM 3605 C C . ASP B 1 161 ? 30.978 31.389 121.627 1.00 87.13 158 ASP B C 1
ATOM 3606 O O . ASP B 1 161 ? 30.236 32.351 121.840 1.00 75.83 158 ASP B O 1
ATOM 3611 N N . GLY B 1 162 ? 30.610 30.307 120.943 1.00 89.18 159 GLY B N 1
ATOM 3612 C CA . GLY B 1 162 ? 29.275 30.137 120.397 1.00 85.66 159 GLY B CA 1
ATOM 3613 C C . GLY B 1 162 ? 29.124 30.717 119.002 1.00 82.58 159 GLY B C 1
ATOM 3614 O O . GLY B 1 162 ? 28.024 31.107 118.593 1.00 72.04 159 GLY B O 1
ATOM 3615 N N . VAL B 1 163 ? 30.222 30.776 118.255 1.00 82.81 160 VAL B N 1
ATOM 3616 C CA . VAL B 1 163 ? 30.156 31.379 116.934 1.00 79.06 160 VAL B CA 1
ATOM 3617 C C . VAL B 1 163 ? 30.187 30.362 115.801 1.00 78.47 160 VAL B C 1
ATOM 3618 O O . VAL B 1 163 ? 30.883 29.341 115.875 1.00 65.75 160 VAL B O 1
ATOM 3622 N N . LEU B 1 164 ? 29.415 30.681 114.759 1.00 85.47 161 LEU B N 1
ATOM 3623 C CA . LEU B 1 164 ? 29.116 29.787 113.645 1.00 77.91 161 LEU B CA 1
ATOM 3624 C C . LEU B 1 164 ? 29.895 30.143 112.392 1.00 85.51 161 LEU B C 1
ATOM 3625 O O . LEU B 1 164 ? 29.716 31.223 111.827 1.00 83.54 161 LEU B O 1
ATOM 3630 N N . PHE B 1 165 ? 30.748 29.229 111.944 1.00 89.85 162 PHE B N 1
ATOM 3631 C CA . PHE B 1 165 ? 31.456 29.428 110.686 1.00 86.03 162 PHE B CA 1
ATOM 3632 C C . PHE B 1 165 ? 31.023 28.370 109.668 1.00 75.02 162 PHE B C 1
ATOM 3633 O O . PHE B 1 165 ? 30.680 27.243 110.029 1.00 72.49 162 PHE B O 1
ATOM 3641 N N . ASP B 1 166 ? 31.012 28.759 108.399 1.00 60.66 163 ASP B N 1
ATOM 3642 C CA . ASP B 1 166 ? 30.717 27.846 107.307 1.00 48.73 163 ASP B CA 1
ATOM 3643 C C . ASP B 1 166 ? 31.999 27.608 106.482 1.00 40.32 163 ASP B C 1
ATOM 3644 O O . ASP B 1 166 ? 32.453 28.480 105.740 1.00 38.66 163 ASP B O 1
ATOM 3649 N N . THR B 1 167 ? 32.575 26.418 106.629 1.00 31.60 164 THR B N 1
ATOM 3650 C CA . THR B 1 167 ? 33.811 26.036 105.945 1.00 29.17 164 THR B CA 1
ATOM 3651 C C . THR B 1 167 ? 33.681 25.923 104.428 1.00 33.65 164 THR B C 1
ATOM 3652 O O . THR B 1 167 ? 34.639 26.149 103.696 1.00 43.65 164 THR B O 1
ATOM 3656 N N . GLY B 1 168 ? 32.506 25.541 103.955 1.00 34.91 165 GLY B N 1
ATOM 3657 C CA . GLY B 1 168 ? 32.294 25.418 102.530 1.00 35.64 165 GLY B CA 1
ATOM 3658 C C . GLY B 1 168 ? 32.548 24.020 102.010 1.00 35.24 165 GLY B C 1
ATOM 3659 O O . GLY B 1 168 ? 32.257 23.736 100.849 1.00 38.28 165 GLY B O 1
ATOM 3660 N N . GLN B 1 169 ? 33.070 23.144 102.868 1.00 31.59 166 GLN B N 1
ATOM 3661 C CA . GLN B 1 169 ? 33.465 21.798 102.450 1.00 36.02 166 GLN B CA 1
ATOM 3662 C C . GLN B 1 169 ? 32.270 20.852 102.272 1.00 44.40 166 GLN B C 1
ATOM 3663 O O . GLN B 1 169 ? 31.377 20.806 103.110 1.00 49.87 166 GLN B O 1
ATOM 3669 N N . GLU B 1 170 ? 32.259 20.101 101.176 1.00 41.29 167 GLU B N 1
ATOM 3670 C CA . GLU B 1 170 ? 31.182 19.147 100.920 1.00 38.31 167 GLU B CA 1
ATOM 3671 C C . GLU B 1 170 ? 31.701 17.760 100.501 1.00 40.20 167 GLU B C 1
ATOM 3672 O O . GLU B 1 170 ? 32.696 17.643 99.772 1.00 39.44 167 GLU B O 1
ATOM 3678 N N . PHE B 1 171 ? 31.002 16.720 100.958 1.00 35.50 168 PHE B N 1
ATOM 3679 C CA . PHE B 1 171 ? 31.429 15.337 100.776 1.00 30.37 168 PHE B CA 1
ATOM 3680 C C . PHE B 1 171 ? 30.238 14.459 100.416 1.00 29.42 168 PHE B C 1
ATOM 3681 O O . PHE B 1 171 ? 29.154 14.651 100.967 1.00 29.63 168 PHE B O 1
ATOM 3689 N N . ILE B 1 172 ? 30.440 13.494 99.513 1.00 21.10 169 ILE B N 1
ATOM 3690 C CA . ILE B 1 172 ? 29.386 12.541 99.172 1.00 25.73 169 ILE B CA 1
ATOM 3691 C C . ILE B 1 172 ? 28.792 11.872 100.402 1.00 32.74 169 ILE B C 1
ATOM 3692 O O . ILE B 1 172 ? 29.506 11.542 101.347 1.00 38.49 169 ILE B O 1
ATOM 3697 N N . SER B 1 173 ? 27.481 11.649 100.352 1.00 38.22 170 SER B N 1
ATOM 3698 C CA . SER B 1 173 ? 26.744 10.935 101.391 1.00 39.31 170 SER B CA 1
ATOM 3699 C C . SER B 1 173 ? 26.608 9.441 101.060 1.00 42.00 170 SER B C 1
ATOM 3700 O O . SER B 1 173 ? 26.137 8.656 101.876 1.00 47.95 170 SER B O 1
ATOM 3703 N N . GLY B 1 174 ? 27.020 9.055 99.856 1.00 41.53 171 GLY B N 1
ATOM 3704 C CA . GLY B 1 174 ? 26.933 7.674 99.412 1.00 40.83 171 GLY B CA 1
ATOM 3705 C C . GLY B 1 174 ? 25.508 7.224 99.150 1.00 45.29 171 GLY B C 1
ATOM 3706 O O . GLY B 1 174 ? 25.182 6.044 99.194 1.00 48.90 171 GLY B O 1
ATOM 3707 N N . GLY B 1 175 ? 24.641 8.178 98.873 1.00 45.55 172 GLY B N 1
ATOM 3708 C CA . GLY B 1 175 ? 23.260 7.862 98.604 1.00 37.95 172 GLY B CA 1
ATOM 3709 C C . GLY B 1 175 ? 22.618 9.073 97.982 1.00 32.64 172 GLY B C 1
ATOM 3710 O O . GLY B 1 175 ? 23.316 10.001 97.578 1.00 43.28 172 GLY B O 1
ATOM 3711 N N . THR B 1 176 ? 21.295 9.051 97.902 1.00 15.57 173 THR B N 1
ATOM 3712 C CA . THR B 1 176 ? 20.534 10.174 97.407 1.00 19.95 173 THR B CA 1
ATOM 3713 C C . THR B 1 176 ? 19.481 10.581 98.436 1.00 30.65 173 THR B C 1
ATOM 3714 O O . THR B 1 176 ? 18.923 9.748 99.145 1.00 33.83 173 THR B O 1
ATOM 3718 N N . ARG B 1 177 ? 19.247 11.882 98.529 1.00 35.76 174 ARG B N 1
ATOM 3719 C CA . ARG B 1 177 ? 18.410 12.463 99.572 1.00 36.98 174 ARG B CA 1
ATOM 3720 C C . ARG B 1 177 ? 18.928 12.225 101.001 1.00 39.18 174 ARG B C 1
ATOM 3721 O O . ARG B 1 177 ? 18.230 11.629 101.812 1.00 46.93 174 ARG B O 1
ATOM 3729 N N . PRO B 1 178 ? 20.152 12.703 101.311 1.00 31.14 175 PRO B N 1
ATOM 3730 C CA . PRO B 1 178 ? 20.634 12.784 102.697 1.00 29.31 175 PRO B CA 1
ATOM 3731 C C . PRO B 1 178 ? 19.606 13.503 103.566 1.00 36.28 175 PRO B C 1
ATOM 3732 O O . PRO B 1 178 ? 18.961 14.426 103.089 1.00 43.69 175 PRO B O 1
ATOM 3736 N N . PHE B 1 179 ? 19.443 13.111 104.820 1.00 32.75 176 PHE B N 1
ATOM 3737 C CA . PHE B 1 179 ? 18.344 13.689 105.573 1.00 31.70 176 PHE B CA 1
ATOM 3738 C C . PHE B 1 179 ? 18.453 13.599 107.092 1.00 44.89 176 PHE B C 1
ATOM 3739 O O . PHE B 1 179 ? 17.733 14.299 107.796 1.00 51.22 176 PHE B O 1
ATOM 3747 N N . ASN B 1 180 ? 19.341 12.745 107.595 1.00 44.76 177 ASN B N 1
ATOM 3748 C CA . ASN B 1 180 ? 19.588 12.642 109.034 1.00 47.92 177 ASN B CA 1
ATOM 3749 C C . ASN B 1 180 ? 21.060 12.391 109.290 1.00 38.31 177 ASN B C 1
ATOM 3750 O O . ASN B 1 180 ? 21.687 11.636 108.558 1.00 33.62 177 ASN B O 1
ATOM 3755 N N . ILE B 1 181 ? 21.620 13.014 110.322 1.00 43.38 178 ILE B N 1
ATOM 3756 C CA . ILE B 1 181 ? 23.015 12.740 110.682 1.00 52.70 178 ILE B CA 1
ATOM 3757 C C . ILE B 1 181 ? 23.161 12.402 112.151 1.00 48.88 178 ILE B C 1
ATOM 3758 O O . ILE B 1 181 ? 22.482 12.981 113.002 1.00 52.79 178 ILE B O 1
ATOM 3763 N N . THR B 1 182 ? 24.068 11.481 112.451 1.00 40.25 179 THR B N 1
ATOM 3764 C CA . THR B 1 182 ? 24.290 11.076 113.835 1.00 50.10 179 THR B CA 1
ATOM 3765 C C . THR B 1 182 ? 25.738 10.699 114.133 1.00 58.46 179 THR B C 1
ATOM 3766 O O . THR B 1 182 ? 26.236 9.702 113.610 1.00 61.42 179 THR B O 1
ATOM 3770 N N . PHE B 1 183 ? 26.399 11.491 114.981 1.00 50.92 180 PHE B N 1
ATOM 3771 C CA . PHE B 1 183 ? 27.757 11.196 115.433 1.00 48.91 180 PHE B CA 1
ATOM 3772 C C . PHE B 1 183 ? 27.820 9.968 116.359 1.00 60.31 180 PHE B C 1
ATOM 3773 O O . PHE B 1 183 ? 26.825 9.580 116.974 1.00 62.87 180 PHE B O 1
ATOM 3781 N N . THR B 1 184 ? 29.001 9.367 116.464 1.00 63.11 181 THR B N 1
ATOM 3782 C CA . THR B 1 184 ? 29.238 8.327 117.460 1.00 64.91 181 THR B CA 1
ATOM 3783 C C . THR B 1 184 ? 29.675 8.967 118.776 1.00 59.88 181 THR B C 1
ATOM 3784 O O . THR B 1 184 ? 30.155 10.098 118.778 1.00 51.21 181 THR B O 1
ATOM 3788 N N . PRO B 1 185 ? 29.483 8.257 119.901 1.00 63.28 182 PRO B N 1
ATOM 3789 C CA . PRO B 1 185 ? 29.964 8.695 121.208 1.00 72.02 182 PRO B CA 1
ATOM 3790 C C . PRO B 1 185 ? 31.246 9.539 121.101 1.00 75.62 182 PRO B C 1
ATOM 3791 O O . PRO B 1 185 ? 31.285 10.645 121.642 1.00 72.41 182 PRO B O 1
ATOM 3795 N N . ASP B 1 186 ? 32.267 9.014 120.419 1.00 80.99 183 ASP B N 1
ATOM 3796 C CA . ASP B 1 186 ? 33.493 9.753 120.088 1.00 82.51 183 ASP B CA 1
ATOM 3797 C C . ASP B 1 186 ? 33.365 10.350 118.692 1.00 88.11 183 ASP B C 1
ATOM 3798 O O . ASP B 1 186 ? 33.135 9.627 117.717 1.00 92.33 183 ASP B O 1
ATOM 3803 N N . GLY B 1 187 ? 33.530 11.661 118.582 1.00 88.00 184 GLY B N 1
ATOM 3804 C CA . GLY B 1 187 ? 33.281 12.344 117.320 1.00 86.00 184 GLY B CA 1
ATOM 3805 C C . GLY B 1 187 ? 34.041 11.846 116.095 1.00 76.05 184 GLY B C 1
ATOM 3806 O O . GLY B 1 187 ? 34.245 12.597 115.143 1.00 71.85 184 GLY B O 1
ATOM 3807 N N . ASN B 1 188 ? 34.448 10.582 116.098 1.00 69.60 185 ASN B N 1
ATOM 3808 C CA . ASN B 1 188 ? 35.319 10.083 115.040 1.00 74.44 185 ASN B CA 1
ATOM 3809 C C . ASN B 1 188 ? 34.610 9.698 113.757 1.00 75.95 185 ASN B C 1
ATOM 3810 O O . ASN B 1 188 ? 35.196 9.778 112.679 1.00 77.64 185 ASN B O 1
ATOM 3815 N N . PHE B 1 189 ? 33.363 9.259 113.872 1.00 69.34 186 PHE B N 1
ATOM 3816 C CA . PHE B 1 189 ? 32.591 8.900 112.691 1.00 59.58 186 PHE B CA 1
ATOM 3817 C C . PHE B 1 189 ? 31.230 9.587 112.679 1.00 56.62 186 PHE B C 1
ATOM 3818 O O . PHE B 1 189 ? 30.827 10.208 113.664 1.00 58.97 186 PHE B O 1
ATOM 3826 N N . ALA B 1 190 ? 30.534 9.477 111.552 1.00 47.57 187 ALA B N 1
ATOM 3827 C CA . ALA B 1 190 ? 29.184 10.016 111.420 1.00 45.53 187 ALA B CA 1
ATOM 3828 C C . ALA B 1 190 ? 28.351 9.162 110.478 1.00 42.85 187 ALA B C 1
ATOM 3829 O O . ALA B 1 190 ? 28.892 8.452 109.634 1.00 52.95 187 ALA B O 1
ATOM 3831 N N . PHE B 1 191 ? 27.033 9.237 110.623 1.00 32.53 188 PHE B N 1
ATOM 3832 C CA . PHE B 1 191 ? 26.144 8.436 109.805 1.00 32.81 188 PHE B CA 1
ATOM 3833 C C . PHE B 1 191 ? 25.103 9.275 109.094 1.00 36.74 188 PHE B C 1
ATOM 3834 O O . PHE B 1 191 ? 24.346 10.008 109.727 1.00 52.44 188 PHE B O 1
ATOM 3842 N N . VAL B 1 192 ? 25.074 9.158 107.773 1.00 25.49 189 VAL B N 1
ATOM 3843 C CA . VAL B 1 192 ? 24.099 9.857 106.961 1.00 26.00 189 VAL B CA 1
ATOM 3844 C C . VAL B 1 192 ? 23.076 8.868 106.420 1.00 35.52 189 VAL B C 1
ATOM 3845 O O . VAL B 1 192 ? 23.413 7.977 105.645 1.00 38.49 189 VAL B O 1
ATOM 3849 N N . ALA B 1 193 ? 21.825 9.021 106.841 1.00 35.58 190 ALA B N 1
ATOM 3850 C CA . ALA B 1 193 ? 20.735 8.259 106.253 1.00 34.06 190 ALA B CA 1
ATOM 3851 C C . ALA B 1 193 ? 20.280 8.871 104.928 1.00 33.75 190 ALA B C 1
ATOM 3852 O O . ALA B 1 193 ? 19.815 10.007 104.892 1.00 39.67 190 ALA B O 1
ATOM 3854 N N . ASN B 1 194 ? 20.426 8.113 103.847 1.00 23.22 191 ASN B N 1
ATOM 3855 C CA . ASN B 1 194 ? 19.928 8.518 102.549 1.00 22.23 191 ASN B CA 1
ATOM 3856 C C . ASN B 1 194 ? 18.566 7.900 102.281 1.00 30.53 191 ASN B C 1
ATOM 3857 O O . ASN B 1 194 ? 18.459 6.687 102.087 1.00 45.68 191 ASN B O 1
ATOM 3862 N N . LEU B 1 195 ? 17.541 8.751 102.260 1.00 27.40 192 LEU B N 1
ATOM 3863 C CA . LEU B 1 195 ? 16.156 8.358 102.021 1.00 21.90 192 LEU B CA 1
ATOM 3864 C C . LEU B 1 195 ? 15.844 7.630 100.707 1.00 43.99 192 LEU B C 1
ATOM 3865 O O . LEU B 1 195 ? 15.138 6.617 100.712 1.00 59.64 192 LEU B O 1
ATOM 3870 N N . ILE B 1 196 ? 16.324 8.157 99.585 1.00 45.11 193 ILE B N 1
ATOM 3871 C CA . ILE B 1 196 ? 16.047 7.542 98.284 1.00 42.31 193 ILE B CA 1
ATOM 3872 C C . ILE B 1 196 ? 17.100 6.479 97.932 1.00 47.18 193 ILE B C 1
ATOM 3873 O O . ILE B 1 196 ? 16.802 5.460 97.290 1.00 42.87 193 ILE B O 1
ATOM 3878 N N . GLY B 1 197 ? 18.334 6.730 98.358 1.00 45.12 194 GLY B N 1
ATOM 3879 C CA . GLY B 1 197 ? 19.421 5.815 98.101 1.00 40.99 194 GLY B CA 1
ATOM 3880 C C . GLY B 1 197 ? 19.337 4.656 99.067 1.00 38.33 194 GLY B C 1
ATOM 3881 O O . GLY B 1 197 ? 20.151 3.732 98.999 1.00 35.59 194 GLY B O 1
ATOM 3882 N N . ASN B 1 198 ? 18.351 4.711 99.965 1.00 29.97 195 ASN B N 1
ATOM 3883 C CA . ASN B 1 198 ? 18.102 3.634 100.930 1.00 35.18 195 ASN B CA 1
ATOM 3884 C C . ASN B 1 198 ? 19.397 3.005 101.395 1.00 36.36 195 ASN B C 1
ATOM 3885 O O . ASN B 1 198 ? 19.683 1.838 101.102 1.00 35.93 195 ASN B O 1
ATOM 3890 N N . SER B 1 199 ? 20.185 3.801 102.107 1.00 30.72 196 SER B N 1
ATOM 3891 C CA . SER B 1 199 ? 21.528 3.402 102.481 1.00 30.87 196 SER B CA 1
ATOM 3892 C C . SER B 1 199 ? 22.011 4.310 103.573 1.00 34.05 196 SER B C 1
ATOM 3893 O O . SER B 1 199 ? 21.383 5.310 103.861 1.00 41.16 196 SER B O 1
ATOM 3896 N N . ILE B 1 200 ? 23.146 3.979 104.164 1.00 28.61 197 ILE B N 1
ATOM 3897 C CA . ILE B 1 200 ? 23.734 4.836 105.168 1.00 24.70 197 ILE B CA 1
ATOM 3898 C C . ILE B 1 200 ? 25.195 5.107 104.866 1.00 38.92 197 ILE B C 1
ATOM 3899 O O . ILE B 1 200 ? 25.952 4.185 104.561 1.00 52.72 197 ILE B O 1
ATOM 3904 N N . GLY B 1 201 ? 25.573 6.384 104.920 1.00 33.67 198 GLY B N 1
ATOM 3905 C CA . GLY B 1 201 ? 26.928 6.817 104.624 1.00 28.41 198 GLY B CA 1
ATOM 3906 C C . GLY B 1 201 ? 27.764 6.885 105.891 1.00 38.42 198 GLY B C 1
ATOM 3907 O O . GLY B 1 201 ? 27.278 7.339 106.924 1.00 34.38 198 GLY B O 1
ATOM 3908 N N . ILE B 1 202 ? 29.012 6.415 105.811 1.00 45.73 199 ILE B N 1
ATOM 3909 C CA . ILE B 1 202 ? 29.953 6.451 106.933 1.00 46.21 199 ILE B CA 1
ATOM 3910 C C . ILE B 1 202 ? 31.098 7.437 106.692 1.00 52.52 199 ILE B C 1
ATOM 3911 O O . ILE B 1 202 ? 32.045 7.151 105.958 1.00 58.25 199 ILE B O 1
ATOM 3916 N N . LEU B 1 203 ? 31.000 8.602 107.318 1.00 48.74 200 LEU B N 1
ATOM 3917 C CA . LEU B 1 203 ? 32.009 9.631 107.181 1.00 45.21 200 LEU B CA 1
ATOM 3918 C C . LEU B 1 203 ? 33.017 9.497 108.292 1.00 60.25 200 LEU B C 1
ATOM 3919 O O . LEU B 1 203 ? 32.640 9.443 109.457 1.00 67.78 200 LEU B O 1
ATOM 3924 N N . GLU B 1 204 ? 34.298 9.466 107.935 1.00 68.81 201 GLU B N 1
ATOM 3925 C CA . GLU B 1 204 ? 35.372 9.514 108.921 1.00 65.37 201 GLU B CA 1
ATOM 3926 C C . GLU B 1 204 ? 35.538 10.938 109.438 1.00 55.75 201 GLU B C 1
ATOM 3927 O O . GLU B 1 204 ? 35.506 11.884 108.661 1.00 48.31 201 GLU B O 1
ATOM 3933 N N . THR B 1 205 ? 35.728 11.090 110.746 1.00 64.91 202 THR B N 1
ATOM 3934 C CA . THR B 1 205 ? 35.675 12.415 111.358 1.00 70.89 202 THR B CA 1
ATOM 3935 C C . THR B 1 205 ? 36.754 12.699 112.416 1.00 79.20 202 THR B C 1
ATOM 3936 O O . THR B 1 205 ? 36.791 13.789 112.984 1.00 77.44 202 THR B O 1
ATOM 3940 N N . GLN B 1 206 ? 37.628 11.732 112.679 1.00 86.28 203 GLN B N 1
ATOM 3941 C CA . GLN B 1 206 ? 38.706 11.938 113.643 1.00 93.33 203 GLN B CA 1
ATOM 3942 C C . GLN B 1 206 ? 39.331 13.322 113.531 1.00 92.06 203 GLN B C 1
ATOM 3943 O O . GLN B 1 206 ? 39.777 13.903 114.525 1.00 97.03 203 GLN B O 1
ATOM 3949 N N . ASN B 1 207 ? 39.374 13.834 112.306 1.00 81.38 204 ASN B N 1
ATOM 3950 C CA . ASN B 1 207 ? 39.953 15.141 112.045 1.00 69.18 204 ASN B CA 1
ATOM 3951 C C . ASN B 1 207 ? 39.102 15.939 111.069 1.00 54.47 204 ASN B C 1
ATOM 3952 O O . ASN B 1 207 ? 39.026 15.609 109.887 1.00 51.45 204 ASN B O 1
ATOM 3957 N N . PRO B 1 208 ? 38.461 17.003 111.562 1.00 47.47 205 PRO B N 1
ATOM 3958 C CA . PRO B 1 208 ? 37.589 17.828 110.720 1.00 48.00 205 PRO B CA 1
ATOM 3959 C C . PRO B 1 208 ? 38.290 18.454 109.505 1.00 53.03 205 PRO B C 1
ATOM 3960 O O . PRO B 1 208 ? 37.668 19.209 108.762 1.00 53.75 205 PRO B O 1
ATOM 3964 N N . GLU B 1 209 ? 39.557 18.140 109.284 1.00 56.86 206 GLU B N 1
ATOM 3965 C CA . GLU B 1 209 ? 40.228 18.658 108.096 1.00 68.83 206 GLU B CA 1
ATOM 3966 C C . GLU B 1 209 ? 40.101 17.668 106.957 1.00 70.46 206 GLU B C 1
ATOM 3967 O O . GLU B 1 209 ? 39.610 17.987 105.880 1.00 75.61 206 GLU B O 1
ATOM 3973 N N . ASN B 1 210 ? 40.542 16.450 107.212 1.00 73.33 207 ASN B N 1
ATOM 3974 C CA . ASN B 1 210 ? 40.436 15.401 106.226 1.00 70.83 207 ASN B CA 1
ATOM 3975 C C . ASN B 1 210 ? 39.260 14.458 106.503 1.00 62.67 207 ASN B C 1
ATOM 3976 O O . ASN B 1 210 ? 39.450 13.332 106.975 1.00 60.34 207 ASN B O 1
ATOM 3981 N N . ILE B 1 211 ? 38.049 14.944 106.217 1.00 47.77 208 ILE B N 1
ATOM 3982 C CA . ILE B 1 211 ? 36.825 14.156 106.322 1.00 37.43 208 ILE B CA 1
ATOM 3983 C C . ILE B 1 211 ? 36.429 13.599 104.960 1.00 39.67 208 ILE B C 1
ATOM 3984 O O . ILE B 1 211 ? 36.469 14.324 103.966 1.00 41.75 208 ILE B O 1
ATOM 3989 N N . THR B 1 212 ? 36.020 12.329 104.911 1.00 44.79 209 THR B N 1
ATOM 3990 C CA . THR B 1 212 ? 35.601 11.687 103.658 1.00 41.36 209 THR B CA 1
ATOM 3991 C C . THR B 1 212 ? 34.474 10.738 103.941 1.00 36.17 209 THR B C 1
ATOM 3992 O O . THR B 1 212 ? 34.165 10.472 105.091 1.00 31.68 209 THR B O 1
ATOM 3996 N N . LEU B 1 213 ? 33.894 10.195 102.879 1.00 42.46 210 LEU B N 1
ATOM 3997 C CA . LEU B 1 213 ? 33.026 9.034 102.994 1.00 38.76 210 LEU B CA 1
ATOM 3998 C C . LEU B 1 213 ? 33.903 7.796 102.959 1.00 47.98 210 LEU B C 1
ATOM 3999 O O . LEU B 1 213 ? 34.868 7.742 102.201 1.00 64.16 210 LEU B O 1
ATOM 4004 N N . LEU B 1 214 ? 33.587 6.795 103.769 1.00 47.09 211 LEU B N 1
ATOM 4005 C CA . LEU B 1 214 ? 34.377 5.562 103.751 1.00 53.44 211 LEU B CA 1
ATOM 4006 C C . LEU B 1 214 ? 33.692 4.449 102.975 1.00 53.55 211 LEU B C 1
ATOM 4007 O O . LEU B 1 214 ? 34.258 3.864 102.055 1.00 53.63 211 LEU B O 1
ATOM 4012 N N . ASN B 1 215 ? 32.458 4.165 103.351 1.00 56.47 212 ASN B N 1
ATOM 4013 C CA . ASN B 1 215 ? 31.681 3.161 102.659 1.00 62.96 212 ASN B CA 1
ATOM 4014 C C . ASN B 1 215 ? 30.214 3.409 102.947 1.00 59.98 212 ASN B C 1
ATOM 4015 O O . ASN B 1 215 ? 29.882 4.116 103.888 1.00 61.71 212 ASN B O 1
ATOM 4020 N N . ALA B 1 216 ? 29.332 2.848 102.134 1.00 57.23 213 ALA B N 1
ATOM 4021 C CA . ALA B 1 216 ? 27.912 3.096 102.323 1.00 51.70 213 ALA B CA 1
ATOM 4022 C C . ALA B 1 216 ? 27.120 1.804 102.296 1.00 59.38 213 ALA B C 1
ATOM 4023 O O . ALA B 1 216 ? 26.950 1.188 101.243 1.00 72.26 213 ALA B O 1
ATOM 4025 N N . VAL B 1 217 ? 26.634 1.399 103.461 1.00 50.89 214 VAL B N 1
ATOM 4026 C CA . VAL B 1 217 ? 25.866 0.171 103.580 1.00 45.86 214 VAL B CA 1
ATOM 4027 C C . VAL B 1 217 ? 24.375 0.435 103.322 1.00 46.67 214 VAL B C 1
ATOM 4028 O O . VAL B 1 217 ? 23.836 1.458 103.745 1.00 52.11 214 VAL B O 1
ATOM 4032 N N . GLY B 1 218 ? 23.716 -0.485 102.621 1.00 39.36 215 GLY B N 1
ATOM 4033 C CA . GLY B 1 218 ? 22.304 -0.338 102.301 1.00 47.77 215 GLY B CA 1
ATOM 4034 C C . GLY B 1 218 ? 21.313 -0.627 103.426 1.00 52.45 215 GLY B C 1
ATOM 4035 O O . GLY B 1 218 ? 21.613 -1.364 104.378 1.00 27.29 215 GLY B O 1
ATOM 4036 N N . THR B 1 219 ? 20.123 -0.040 103.302 1.00 48.88 216 THR B N 1
ATOM 4037 C CA . THR B 1 219 ? 19.077 -0.184 104.307 1.00 52.86 216 THR B CA 1
ATOM 4038 C C . THR B 1 219 ? 17.802 -0.725 103.696 1.00 51.38 216 THR B C 1
ATOM 4039 O O . THR B 1 219 ? 17.750 -1.019 102.501 1.00 43.27 216 THR B O 1
ATOM 4043 N N . ASN B 1 220 ? 16.774 -0.828 104.531 1.00 55.04 217 ASN B N 1
ATOM 4044 C CA . ASN B 1 220 ? 15.529 -1.475 104.151 1.00 67.44 217 ASN B CA 1
ATOM 4045 C C . ASN B 1 220 ? 14.727 -0.665 103.169 1.00 68.76 217 ASN B C 1
ATOM 4046 O O . ASN B 1 220 ? 14.450 -1.113 102.053 1.00 79.21 217 ASN B O 1
ATOM 4051 N N . ASN B 1 221 ? 14.312 0.509 103.624 1.00 54.08 218 ASN B N 1
ATOM 4052 C CA . ASN B 1 221 ? 13.648 1.468 102.771 1.00 49.73 218 ASN B CA 1
ATOM 4053 C C . ASN B 1 221 ? 13.174 2.644 103.556 1.00 49.94 218 ASN B C 1
ATOM 4054 O O . ASN B 1 221 ? 12.571 2.485 104.615 1.00 51.29 218 ASN B O 1
ATOM 4059 N N . LEU B 1 222 ? 13.440 3.822 102.998 1.00 48.81 219 LEU B N 1
ATOM 4060 C CA . LEU B 1 222 ? 13.181 5.092 103.655 1.00 38.23 219 LEU B CA 1
ATOM 4061 C C . LEU B 1 222 ? 13.846 5.150 105.018 1.00 36.17 219 LEU B C 1
ATOM 4062 O O . LEU B 1 222 ? 13.158 5.248 106.034 1.00 48.16 219 LEU B O 1
ATOM 4067 N N . PRO B 1 223 ? 15.187 5.078 105.045 1.00 33.30 220 PRO B N 1
ATOM 4068 C CA . PRO B 1 223 ? 15.890 5.139 106.332 1.00 40.15 220 PRO B CA 1
ATOM 4069 C C . PRO B 1 223 ? 15.672 6.503 106.976 1.00 51.09 220 PRO B C 1
ATOM 4070 O O . PRO B 1 223 ? 15.900 7.542 106.369 1.00 43.42 220 PRO B O 1
ATOM 4074 N N . GLY B 1 224 ? 15.195 6.494 108.209 1.00 66.72 221 GLY B N 1
ATOM 4075 C CA . GLY B 1 224 ? 14.832 7.727 108.873 1.00 65.18 221 GLY B CA 1
ATOM 4076 C C . GLY B 1 224 ? 15.942 8.215 109.768 1.00 61.57 221 GLY B C 1
ATOM 4077 O O . GLY B 1 224 ? 17.025 8.565 109.306 1.00 64.44 221 GLY B O 1
ATOM 4078 N N . THR B 1 225 ? 15.676 8.235 111.064 1.00 54.22 222 THR B N 1
ATOM 4079 C CA . THR B 1 225 ? 16.662 8.743 111.991 1.00 53.32 222 THR B CA 1
ATOM 4080 C C . THR B 1 225 ? 17.648 7.624 112.401 1.00 51.66 222 THR B C 1
ATOM 4081 O O . THR B 1 225 ? 17.392 6.448 112.159 1.00 44.40 222 THR B O 1
ATOM 4085 N N . ILE B 1 226 ? 18.791 8.009 112.969 1.00 57.17 223 ILE B N 1
ATOM 4086 C CA . ILE B 1 226 ? 19.846 7.069 113.346 1.00 52.04 223 ILE B CA 1
ATOM 4087 C C . ILE B 1 226 ? 20.167 7.208 114.831 1.00 52.28 223 ILE B C 1
ATOM 4088 O O . ILE B 1 226 ? 20.532 8.288 115.280 1.00 53.50 223 ILE B O 1
ATOM 4093 N N . VAL B 1 227 ? 20.057 6.128 115.596 1.00 56.76 224 VAL B N 1
ATOM 4094 C CA . VAL B 1 227 ? 20.419 6.185 117.013 1.00 64.00 224 VAL B CA 1
ATOM 4095 C C . VAL B 1 227 ? 21.646 5.313 117.279 1.00 67.17 224 VAL B C 1
ATOM 4096 O O . VAL B 1 227 ? 21.856 4.298 116.613 1.00 59.99 224 VAL B O 1
ATOM 4100 N N . VAL B 1 228 ? 22.454 5.712 118.254 1.00 72.71 225 VAL B N 1
ATOM 4101 C CA . VAL B 1 228 ? 23.686 4.999 118.542 1.00 79.01 225 VAL B CA 1
ATOM 4102 C C . VAL B 1 228 ? 23.831 4.605 120.017 1.00 83.84 225 VAL B C 1
ATOM 4103 O O . VAL B 1 228 ? 23.633 5.424 120.921 1.00 83.72 225 VAL B O 1
ATOM 4107 N N . SER B 1 229 ? 24.164 3.338 120.243 1.00 86.17 226 SER B N 1
ATOM 4108 C CA . SER B 1 229 ? 24.486 2.847 121.576 1.00 87.79 226 SER B CA 1
ATOM 4109 C C . SER B 1 229 ? 25.682 3.621 122.115 1.00 96.61 226 SER B C 1
ATOM 4110 O O . SER B 1 229 ? 26.679 3.790 121.415 1.00 105.41 226 SER B O 1
ATOM 4113 N N . ARG B 1 230 ? 25.588 4.101 123.350 1.00 94.64 227 ARG B N 1
ATOM 4114 C CA . ARG B 1 230 ? 26.673 4.897 123.915 1.00 92.75 227 ARG B CA 1
ATOM 4115 C C . ARG B 1 230 ? 27.979 4.117 124.044 1.00 86.63 227 ARG B C 1
ATOM 4116 O O . ARG B 1 230 ? 29.018 4.694 124.360 1.00 81.57 227 ARG B O 1
ATOM 4124 N N . ASP B 1 231 ? 27.921 2.814 123.778 1.00 86.98 228 ASP B N 1
ATOM 4125 C CA . ASP B 1 231 ? 29.118 1.974 123.738 1.00 93.67 228 ASP B CA 1
ATOM 4126 C C . ASP B 1 231 ? 29.727 1.889 122.331 1.00 88.56 228 ASP B C 1
ATOM 4127 O O . ASP B 1 231 ? 30.798 1.314 122.145 1.00 85.83 228 ASP B O 1
ATO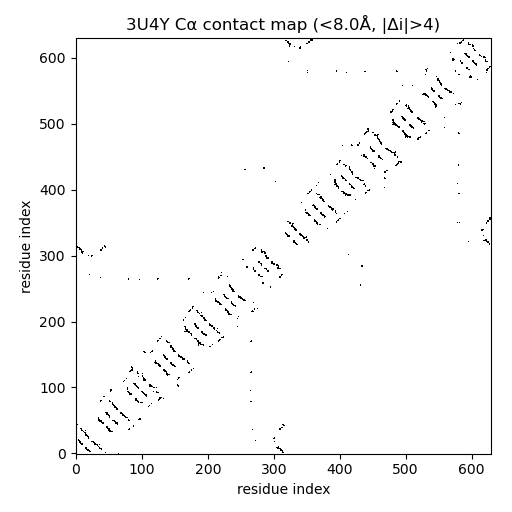M 4132 N N . GLY B 1 232 ? 29.039 2.467 121.348 1.00 82.85 229 GLY B N 1
ATOM 4133 C CA . GLY B 1 232 ? 29.503 2.470 119.972 1.00 72.83 229 GLY B CA 1
ATOM 4134 C C . GLY B 1 232 ? 29.163 1.200 119.213 1.00 72.69 229 GLY B C 1
ATOM 4135 O O . GLY B 1 232 ? 28.858 1.233 118.024 1.00 61.29 229 GLY B O 1
ATOM 4136 N N . SER B 1 233 ? 29.216 0.073 119.912 1.00 88.87 230 SER B N 1
ATOM 4137 C CA . SER B 1 233 ? 28.983 -1.243 119.315 1.00 94.27 230 SER B CA 1
ATOM 4138 C C . SER B 1 233 ? 27.850 -1.272 118.273 1.00 89.36 230 SER B C 1
ATOM 4139 O O . SER B 1 233 ? 28.042 -1.753 117.153 1.00 89.30 230 SER B O 1
ATOM 4142 N N . THR B 1 234 ? 26.687 -0.730 118.626 1.00 81.00 231 THR B N 1
ATOM 4143 C CA . THR B 1 234 ? 25.467 -1.019 117.871 1.00 75.48 231 THR B CA 1
ATOM 4144 C C . THR B 1 234 ? 24.686 0.212 117.384 1.00 67.43 231 THR B C 1
ATOM 4145 O O . THR B 1 234 ? 24.507 1.172 118.135 1.00 69.88 231 THR B O 1
ATOM 4149 N N . VAL B 1 235 ? 24.218 0.169 116.131 1.00 51.96 232 VAL B N 1
ATOM 4150 C CA . VAL B 1 235 ? 23.476 1.290 115.530 1.00 43.10 232 VAL B CA 1
ATOM 4151 C C . VAL B 1 235 ? 22.060 0.917 115.096 1.00 45.56 232 VAL B C 1
ATOM 4152 O O . VAL B 1 235 ? 21.864 -0.006 114.301 1.00 42.66 232 VAL B O 1
ATOM 4156 N N . TYR B 1 236 ? 21.083 1.659 115.616 1.00 50.82 233 TYR B N 1
ATOM 4157 C CA . TYR B 1 236 ? 19.665 1.402 115.370 1.00 54.04 233 TYR B CA 1
ATOM 4158 C C . TYR B 1 236 ? 19.072 2.443 114.414 1.00 52.04 233 TYR B C 1
ATOM 4159 O O . TYR B 1 236 ? 19.251 3.640 114.613 1.00 51.19 233 TYR B O 1
ATOM 4168 N N . VAL B 1 237 ? 18.358 1.985 113.387 1.00 47.30 234 VAL B N 1
ATOM 4169 C CA . VAL B 1 237 ? 17.848 2.873 112.344 1.00 41.58 234 VAL B CA 1
ATOM 4170 C C . VAL B 1 237 ? 16.353 2.729 112.137 1.00 39.67 234 VAL B C 1
ATOM 4171 O O . VAL B 1 237 ? 15.828 1.624 112.179 1.00 52.80 234 VAL B O 1
ATOM 4175 N N . LEU B 1 238 ? 15.680 3.849 111.888 1.00 28.49 235 LEU B N 1
ATOM 4176 C CA . LEU B 1 238 ? 14.232 3.869 111.734 1.00 29.70 235 LEU B CA 1
ATOM 4177 C C . LEU B 1 238 ? 13.768 3.944 110.273 1.00 40.49 235 LEU B C 1
ATOM 4178 O O . LEU B 1 238 ? 13.616 5.032 109.733 1.00 40.12 235 LEU B O 1
ATOM 4183 N N . THR B 1 239 ? 13.513 2.801 109.640 1.00 47.82 236 THR B N 1
ATOM 4184 C CA . THR B 1 239 ? 13.050 2.820 108.254 1.00 50.27 236 THR B CA 1
ATOM 4185 C C . THR B 1 239 ? 11.532 2.897 108.128 1.00 43.04 236 THR B C 1
ATOM 4186 O O . THR B 1 239 ? 10.813 3.089 109.105 1.00 29.87 236 THR B O 1
ATOM 4190 N N . GLU B 1 240 ? 11.069 2.705 106.901 1.00 45.58 237 GLU B N 1
ATOM 4191 C CA . GLU B 1 240 ? 9.702 2.991 106.515 1.00 48.85 237 GLU B CA 1
ATOM 4192 C C . GLU B 1 240 ? 8.670 2.287 107.368 1.00 52.35 237 GLU B C 1
ATOM 4193 O O . GLU B 1 240 ? 7.641 2.873 107.726 1.00 49.40 237 GLU B O 1
ATOM 4199 N N . SER B 1 241 ? 8.943 1.022 107.670 1.00 56.85 238 SER B N 1
ATOM 4200 C CA . SER B 1 241 ? 7.958 0.157 108.308 1.00 63.19 238 SER B CA 1
ATOM 4201 C C . SER B 1 241 ? 8.641 -0.906 109.150 1.00 59.60 238 SER B C 1
ATOM 4202 O O . SER B 1 241 ? 7.991 -1.788 109.711 1.00 59.52 238 SER B O 1
ATOM 4205 N N . THR B 1 242 ? 9.963 -0.807 109.230 1.00 54.19 239 THR B N 1
ATOM 4206 C CA . THR B 1 242 ? 10.752 -1.685 110.075 1.00 50.26 239 THR B CA 1
ATOM 4207 C C . THR B 1 242 ? 11.897 -0.933 110.727 1.00 48.37 239 THR B C 1
ATOM 4208 O O . THR B 1 242 ? 12.150 0.237 110.442 1.00 45.93 239 THR B O 1
ATOM 4212 N N . VAL B 1 243 ? 12.607 -1.633 111.595 1.00 53.22 240 VAL B N 1
ATOM 4213 C CA . VAL B 1 243 ? 13.768 -1.066 112.261 1.00 55.02 240 VAL B CA 1
ATOM 4214 C C . VAL B 1 243 ? 14.981 -1.940 111.994 1.00 64.36 240 VAL B C 1
ATOM 4215 O O . VAL B 1 243 ? 14.948 -3.157 112.195 1.00 73.74 240 VAL B O 1
ATOM 4219 N N . ASP B 1 244 ? 16.050 -1.316 111.521 1.00 59.60 241 ASP B N 1
ATOM 4220 C CA . ASP B 1 244 ? 17.257 -2.048 111.193 1.00 62.68 241 ASP B CA 1
ATOM 4221 C C . ASP B 1 244 ? 18.248 -1.970 112.336 1.00 64.57 241 ASP B C 1
ATOM 4222 O O . ASP B 1 244 ? 18.414 -0.917 112.946 1.00 63.83 241 ASP B O 1
ATOM 4227 N N . VAL B 1 245 ? 18.894 -3.088 112.639 1.00 67.81 242 VAL B N 1
ATOM 4228 C CA . VAL B 1 245 ? 19.951 -3.072 113.643 1.00 71.36 242 VAL B CA 1
ATOM 4229 C C . VAL B 1 245 ? 21.315 -3.458 113.055 1.00 70.53 242 VAL B C 1
ATOM 4230 O O . VAL B 1 245 ? 21.427 -4.367 112.221 1.00 65.54 242 VAL B O 1
ATOM 4234 N N . PHE B 1 246 ? 22.339 -2.737 113.504 1.00 69.69 243 PHE B N 1
ATOM 4235 C CA . PHE B 1 246 ? 23.655 -2.760 112.885 1.00 80.80 243 PHE B CA 1
ATOM 4236 C C . PHE B 1 246 ? 24.767 -2.772 113.922 1.00 83.01 243 PHE B C 1
ATOM 4237 O O . PHE B 1 246 ? 24.649 -2.165 114.991 1.00 81.35 243 PHE B O 1
ATOM 4245 N N . ASN B 1 247 ? 25.865 -3.438 113.587 1.00 81.20 244 ASN B N 1
ATOM 4246 C CA . ASN B 1 247 ? 27.005 -3.456 114.477 1.00 80.69 244 ASN B CA 1
ATOM 4247 C C . ASN B 1 247 ? 28.175 -2.700 113.891 1.00 81.40 244 ASN B C 1
ATOM 4248 O O . ASN B 1 247 ? 28.715 -3.077 112.855 1.00 87.10 244 ASN B O 1
ATOM 4253 N N . PHE B 1 248 ? 28.566 -1.627 114.561 1.00 76.16 245 PHE B N 1
ATOM 4254 C CA . PHE B 1 248 ? 29.668 -0.814 114.086 1.00 69.50 245 PHE B CA 1
ATOM 4255 C C . PHE B 1 248 ? 30.984 -1.251 114.711 1.00 79.23 245 PHE B C 1
ATOM 4256 O O . PHE B 1 248 ? 31.141 -1.201 115.933 1.00 85.23 245 PHE B O 1
ATOM 4264 N N . ASN B 1 249 ? 31.919 -1.691 113.868 1.00 81.58 246 ASN B N 1
ATOM 4265 C CA . ASN B 1 249 ? 33.297 -1.939 114.289 1.00 84.07 246 ASN B CA 1
ATOM 4266 C C . ASN B 1 249 ? 34.037 -0.611 114.396 1.00 81.94 246 ASN B C 1
ATOM 4267 O O . ASN B 1 249 ? 34.347 0.007 113.383 1.00 70.65 246 ASN B O 1
ATOM 4272 N N . GLN B 1 250 ? 34.324 -0.173 115.619 1.00 93.34 247 GLN B N 1
ATOM 4273 C CA . GLN B 1 250 ? 34.791 1.198 115.840 1.00 96.63 247 GLN B CA 1
ATOM 4274 C C . GLN B 1 250 ? 36.240 1.419 115.452 1.00 96.32 247 GLN B C 1
ATOM 4275 O O . GLN B 1 250 ? 36.758 2.521 115.589 1.00 93.98 247 GLN B O 1
ATOM 4281 N N . LEU B 1 251 ? 36.887 0.362 114.980 1.00 101.98 248 LEU B N 1
ATOM 4282 C CA . LEU B 1 251 ? 38.232 0.456 114.434 1.00 101.88 248 LEU B CA 1
ATOM 4283 C C . LEU B 1 251 ? 38.129 0.832 112.976 1.00 96.45 248 LEU B C 1
ATOM 4284 O O . LEU B 1 251 ? 38.429 1.953 112.584 1.00 93.69 248 LEU B O 1
ATOM 4289 N N . SER B 1 252 ? 37.692 -0.135 112.179 1.00 101.43 249 SER B N 1
ATOM 4290 C CA . SER B 1 252 ? 37.701 -0.019 110.731 1.00 117.79 249 SER B CA 1
ATOM 4291 C C . SER B 1 252 ? 36.486 0.737 110.198 1.00 120.37 249 SER B C 1
ATOM 4292 O O . SER B 1 252 ? 36.227 0.743 108.992 1.00 120.55 249 SER B O 1
ATOM 4295 N N . GLY B 1 253 ? 35.746 1.377 111.099 1.00 118.20 250 GLY B N 1
ATOM 4296 C CA . GLY B 1 253 ? 34.526 2.071 110.727 1.00 108.41 250 GLY B CA 1
ATOM 4297 C C . GLY B 1 253 ? 33.626 1.195 109.876 1.00 100.29 250 GLY B C 1
ATOM 4298 O O . GLY B 1 253 ? 33.122 1.628 108.841 1.00 101.01 250 GLY B O 1
ATOM 4299 N N . THR B 1 254 ? 33.426 -0.044 110.314 1.00 86.97 251 THR B N 1
ATOM 4300 C CA . THR B 1 254 ? 32.699 -1.022 109.515 1.00 84.48 251 THR B CA 1
ATOM 4301 C C . THR B 1 254 ? 31.289 -1.285 110.034 1.00 70.07 251 THR B C 1
ATOM 4302 O O . THR B 1 254 ? 31.093 -1.978 111.039 1.00 65.45 251 THR B O 1
ATOM 4306 N N . LEU B 1 255 ? 30.315 -0.720 109.328 1.00 63.00 252 LEU B N 1
ATOM 4307 C CA . LEU B 1 255 ? 28.909 -0.985 109.591 1.00 65.97 252 LEU B CA 1
ATOM 4308 C C . LEU B 1 255 ? 28.490 -2.328 109.002 1.00 65.22 252 LEU B C 1
ATOM 4309 O O . LEU B 1 255 ? 28.736 -2.613 107.832 1.00 61.22 252 LEU B O 1
ATOM 4314 N N . SER B 1 256 ? 27.852 -3.152 109.821 1.00 68.29 253 SER B N 1
ATOM 4315 C CA . SER B 1 256 ? 27.479 -4.493 109.396 1.00 72.44 253 SER B CA 1
ATOM 4316 C C . SER B 1 256 ? 26.044 -4.820 109.792 1.00 71.64 253 SER B C 1
ATOM 4317 O O . SER B 1 256 ? 25.645 -4.660 110.952 1.00 65.36 253 SER B O 1
ATOM 4320 N N . PHE B 1 257 ? 25.265 -5.264 108.815 1.00 67.43 254 PHE B N 1
ATOM 4321 C CA . PHE B 1 257 ? 23.879 -5.569 109.076 1.00 71.08 254 PHE B CA 1
ATOM 4322 C C . PHE B 1 257 ? 23.807 -6.681 110.097 1.00 81.38 254 PHE B C 1
ATOM 4323 O O . PHE B 1 257 ? 24.712 -7.509 110.177 1.00 93.58 254 PHE B O 1
ATOM 4331 N 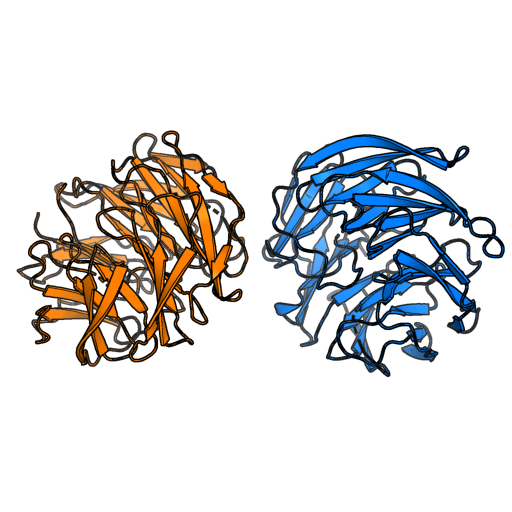N . VAL B 1 258 ? 22.737 -6.706 110.884 1.00 77.21 255 VAL B N 1
ATOM 4332 C CA . VAL B 1 258 ? 22.518 -7.821 111.801 1.00 70.50 255 VAL B CA 1
ATOM 4333 C C . VAL B 1 258 ? 21.074 -8.285 111.773 1.00 68.59 255 VAL B C 1
ATOM 4334 O O . VAL B 1 258 ? 20.798 -9.438 111.460 1.00 69.03 255 VAL B O 1
ATOM 4338 N N . LYS B 1 259 ? 20.149 -7.386 112.085 1.00 67.98 256 LYS B N 1
ATOM 4339 C CA . LYS B 1 259 ? 18.758 -7.785 112.228 1.00 68.92 256 LYS B CA 1
ATOM 4340 C C . LYS B 1 259 ? 17.785 -6.667 111.852 1.00 76.40 256 LYS B C 1
ATOM 4341 O O . LYS B 1 259 ? 18.149 -5.486 111.830 1.00 76.62 256 LYS B O 1
ATOM 4347 N N . SER B 1 260 ? 16.552 -7.059 111.532 1.00 76.76 257 SER B N 1
ATOM 4348 C CA . SER B 1 260 ? 15.465 -6.122 111.272 1.00 67.46 257 SER B CA 1
ATOM 4349 C C . SER B 1 260 ? 14.237 -6.576 112.029 1.00 63.61 257 SER B C 1
ATOM 4350 O O . SER B 1 260 ? 14.054 -7.765 112.272 1.00 64.35 257 SER B O 1
ATOM 4353 N N . PHE B 1 261 ? 13.398 -5.629 112.415 1.00 62.04 258 PHE B N 1
ATOM 4354 C CA . PHE B 1 261 ? 12.108 -5.981 112.977 1.00 66.35 258 PHE B CA 1
ATOM 4355 C C . PHE B 1 261 ? 11.069 -4.913 112.678 1.00 70.15 258 PHE B C 1
ATOM 4356 O O . PHE B 1 261 ? 11.333 -3.723 112.814 1.00 74.97 258 PHE B O 1
ATOM 4364 N N . GLY B 1 262 ? 9.898 -5.353 112.235 1.00 67.38 259 GLY B N 1
ATOM 4365 C CA . GLY B 1 262 ? 8.833 -4.446 111.868 1.00 59.58 259 GLY B CA 1
ATOM 4366 C C . GLY B 1 262 ? 8.324 -3.698 113.078 1.00 61.26 259 GLY B C 1
ATOM 4367 O O . GLY B 1 262 ? 8.523 -4.118 114.216 1.00 63.21 259 GLY B O 1
ATOM 4368 N N . HIS B 1 263 ? 7.677 -2.569 112.838 1.00 58.23 260 HIS B N 1
ATOM 4369 C CA . HIS B 1 263 ? 7.139 -1.804 113.936 1.00 56.65 260 HIS B CA 1
ATOM 4370 C C . HIS B 1 263 ? 5.680 -1.548 113.687 1.00 57.45 260 HIS B C 1
ATOM 4371 O O . HIS B 1 263 ? 4.983 -1.000 114.536 1.00 52.61 260 HIS B O 1
ATOM 4378 N N . GLY B 1 264 ? 5.216 -1.966 112.516 1.00 67.63 261 GLY B N 1
ATOM 4379 C CA . GLY B 1 264 ? 3.837 -1.742 112.126 1.00 68.99 261 GLY B CA 1
ATOM 4380 C C . GLY B 1 264 ? 3.396 -0.347 112.520 1.00 56.26 261 GLY B C 1
ATOM 4381 O O . GLY B 1 264 ? 2.343 -0.178 113.144 1.00 44.42 261 GLY B O 1
ATOM 4382 N N . LEU B 1 265 ? 4.228 0.642 112.177 1.00 52.61 262 LEU B N 1
ATOM 4383 C CA . LEU B 1 265 ? 3.923 2.062 112.393 1.00 44.29 262 LEU B CA 1
ATOM 4384 C C . LEU B 1 265 ? 3.951 2.866 111.097 1.00 45.62 262 LEU B C 1
ATOM 4385 O O . LEU B 1 265 ? 4.478 2.417 110.076 1.00 55.04 262 LEU B O 1
ATOM 4390 N N . LEU B 1 266 ? 3.386 4.064 111.153 1.00 40.74 263 LEU B N 1
ATOM 4391 C CA . LEU B 1 266 ? 3.311 4.935 109.985 1.00 51.86 263 LEU B CA 1
ATOM 4392 C C . LEU B 1 266 ? 4.066 6.241 110.188 1.00 55.97 263 LEU B C 1
ATOM 4393 O O . LEU B 1 266 ? 3.789 7.003 111.119 1.00 52.14 263 LEU B O 1
ATOM 4398 N N . ILE B 1 267 ? 5.006 6.523 109.301 1.00 56.88 264 ILE B N 1
ATOM 4399 C CA . ILE B 1 267 ? 5.880 7.659 109.543 1.00 53.70 264 ILE B CA 1
ATOM 4400 C C . ILE B 1 267 ? 6.400 8.367 108.281 1.00 52.98 264 ILE B C 1
ATOM 4401 O O . ILE B 1 267 ? 6.889 7.734 107.339 1.00 36.77 264 ILE B O 1
ATOM 4406 N N . ASP B 1 268 ? 6.267 9.692 108.257 1.00 58.73 265 ASP B N 1
ATOM 4407 C CA . ASP B 1 268 ? 6.864 10.476 107.178 1.00 56.98 265 ASP B CA 1
ATOM 4408 C C . ASP B 1 268 ? 7.978 11.400 107.673 1.00 52.27 265 ASP B C 1
ATOM 4409 O O . ASP B 1 268 ? 7.717 12.419 108.305 1.00 46.67 265 ASP B O 1
ATOM 4414 N N . PRO B 1 269 ? 9.234 11.051 107.375 1.00 56.80 266 PRO B N 1
ATOM 4415 C CA . PRO B 1 269 ? 10.324 11.845 107.942 1.00 54.61 266 PRO B CA 1
ATOM 4416 C C . PRO B 1 269 ? 10.503 13.210 107.261 1.00 48.35 266 PRO B C 1
ATOM 4417 O O . PRO B 1 269 ? 11.115 14.100 107.850 1.00 48.68 266 PRO B O 1
ATOM 4421 N N . ARG B 1 270 ? 9.950 13.380 106.063 1.00 47.94 267 ARG B N 1
ATOM 4422 C CA . ARG B 1 270 ? 10.128 14.622 105.303 1.00 47.72 267 ARG B CA 1
ATOM 4423 C C . ARG B 1 270 ? 9.677 15.891 106.033 1.00 43.61 267 ARG B C 1
ATOM 4424 O O . ARG B 1 270 ? 10.463 16.801 106.220 1.00 56.73 267 ARG B O 1
ATOM 4432 N N . PRO B 1 271 ? 8.407 15.966 106.439 1.00 46.02 268 PRO B N 1
ATOM 4433 C CA . PRO B 1 271 ? 7.904 17.230 107.001 1.00 46.68 268 PRO B CA 1
ATOM 4434 C C . PRO B 1 271 ? 8.584 17.714 108.286 1.00 50.59 268 PRO B C 1
ATOM 4435 O O . PRO B 1 271 ? 8.302 18.843 108.716 1.00 49.14 268 PRO B O 1
ATOM 4439 N N . LEU B 1 272 ? 9.464 16.898 108.868 1.00 42.59 269 LEU B N 1
ATOM 4440 C CA . LEU B 1 272 ? 10.122 17.253 110.125 1.00 41.03 269 LEU B CA 1
ATOM 4441 C C . LEU B 1 272 ? 11.621 17.565 110.007 1.00 42.00 269 LEU B C 1
ATOM 4442 O O . LEU B 1 272 ? 12.325 17.637 111.007 1.00 40.78 269 LEU B O 1
ATOM 4447 N N . PHE B 1 273 ? 12.089 17.724 108.774 1.00 40.90 270 PHE B N 1
ATOM 4448 C CA . PHE B 1 273 ? 13.434 18.205 108.434 1.00 43.72 270 PHE B CA 1
ATOM 4449 C C . PHE B 1 273 ? 14.608 17.834 109.346 1.00 50.83 270 PHE B C 1
ATOM 4450 O O . PHE B 1 273 ? 15.345 18.710 109.831 1.00 63.87 270 PHE B O 1
ATOM 4458 N N . GLY B 1 274 ? 14.794 16.534 109.540 1.00 41.99 271 GLY B N 1
ATOM 4459 C CA . GLY B 1 274 ? 15.956 16.016 110.236 1.00 40.19 271 GLY B CA 1
ATOM 4460 C C . GLY B 1 274 ? 15.672 15.616 111.667 1.00 51.32 271 GLY B C 1
ATOM 4461 O O . GLY B 1 274 ? 16.483 14.911 112.288 1.00 66.97 271 GLY B O 1
ATOM 4462 N N . ALA B 1 275 ? 14.526 16.057 112.189 1.00 39.01 272 ALA B N 1
ATOM 4463 C CA . ALA B 1 275 ? 14.205 15.868 113.601 1.00 33.93 272 ALA B CA 1
ATOM 4464 C C . ALA B 1 275 ? 14.253 14.400 113.977 1.00 42.26 272 ALA B C 1
ATOM 4465 O O . ALA B 1 275 ? 13.836 13.536 113.199 1.00 48.80 272 ALA B O 1
ATOM 4467 N N . ASN B 1 276 ? 14.785 14.126 115.164 1.00 49.48 273 ASN B N 1
ATOM 4468 C CA . ASN B 1 276 ? 14.963 12.757 115.621 1.00 55.92 273 ASN B CA 1
ATOM 4469 C C . ASN B 1 276 ? 13.652 12.151 116.094 1.00 61.65 273 ASN B C 1
ATOM 4470 O O . ASN B 1 276 ? 12.989 12.691 116.981 1.00 61.73 273 ASN B O 1
ATOM 4475 N N . GLN B 1 277 ? 13.272 11.035 115.475 1.00 65.95 274 GLN B N 1
ATOM 4476 C CA . GLN B 1 277 ? 11.995 10.393 115.782 1.00 70.82 274 GLN B CA 1
ATOM 4477 C C . GLN B 1 277 ? 12.141 9.031 116.450 1.00 61.04 274 GLN B C 1
ATOM 4478 O O . GLN B 1 277 ? 11.213 8.235 116.429 1.00 64.46 274 GLN B O 1
ATOM 4492 N N . ALA B 1 279 ? 14.332 7.268 120.041 1.00 47.80 276 ALA B N 1
ATOM 4493 C CA . ALA B 1 279 ? 15.278 7.454 121.133 1.00 55.55 276 ALA B CA 1
ATOM 4494 C C . ALA B 1 279 ? 15.642 6.128 121.785 1.00 69.95 276 ALA B C 1
ATOM 4495 O O . ALA B 1 279 ? 15.388 5.053 121.237 1.00 78.81 276 ALA B O 1
ATOM 4497 N N . LEU B 1 280 ? 16.226 6.206 122.970 1.00 64.51 277 LEU B N 1
ATOM 4498 C CA . LEU B 1 280 ? 16.792 5.026 123.583 1.00 63.27 277 LEU B CA 1
ATOM 4499 C C . LEU B 1 280 ? 16.785 5.231 125.082 1.00 61.60 277 LEU B C 1
ATOM 4500 O O . LEU B 1 280 ? 17.376 6.195 125.564 1.00 70.90 277 LEU B O 1
ATOM 4505 N N . ASN B 1 281 ? 16.111 4.356 125.827 1.00 44.25 278 ASN B N 1
ATOM 4506 C CA . ASN B 1 281 ? 16.141 4.480 127.281 1.00 54.77 278 ASN B CA 1
ATOM 4507 C C . ASN B 1 281 ? 17.559 4.344 127.850 1.00 71.32 278 ASN B C 1
ATOM 4508 O O . ASN B 1 281 ? 18.405 3.624 127.304 1.00 67.80 278 ASN B O 1
ATOM 4513 N N . LYS B 1 282 ? 17.813 5.043 128.951 1.00 79.58 279 LYS B N 1
ATOM 4514 C CA . LYS B 1 282 ? 19.122 5.014 129.593 1.00 81.29 279 LYS B CA 1
ATOM 4515 C C . LYS B 1 282 ? 19.759 3.631 129.502 1.00 76.45 279 LYS B C 1
ATOM 4516 O O . LYS B 1 282 ? 20.788 3.452 128.852 1.00 59.22 279 LYS B O 1
ATOM 4522 N N . THR B 1 283 ? 19.140 2.656 130.160 1.00 90.09 280 THR B N 1
ATOM 4523 C CA . THR B 1 283 ? 19.654 1.291 130.171 1.00 97.80 280 THR B CA 1
ATOM 4524 C C . THR B 1 283 ? 19.886 0.764 128.758 1.00 96.89 280 THR B C 1
ATOM 4525 O O . THR B 1 283 ? 20.680 -0.153 128.552 1.00 100.33 280 THR B O 1
ATOM 4529 N N . GLU B 1 284 ? 19.188 1.346 127.789 1.00 88.31 281 GLU B N 1
ATOM 4530 C CA . GLU B 1 284 ? 19.314 0.926 126.399 1.00 77.98 281 GLU B CA 1
ATOM 4531 C C . GLU B 1 284 ? 18.581 -0.389 126.158 1.00 69.03 281 GLU B C 1
ATOM 4532 O O . GLU B 1 284 ? 18.859 -1.100 125.193 1.00 65.14 281 GLU B O 1
ATOM 4538 N N . THR B 1 285 ? 17.643 -0.705 127.045 1.00 71.66 282 THR B N 1
ATOM 4539 C CA . THR B 1 285 ? 16.859 -1.930 126.936 1.00 70.13 282 THR B CA 1
ATOM 4540 C C . THR B 1 285 ? 15.662 -1.764 125.996 1.00 69.32 282 THR B C 1
ATOM 4541 O O . THR B 1 285 ? 15.181 -2.737 125.418 1.00 70.04 282 THR B O 1
ATOM 4545 N N . LYS B 1 286 ? 15.200 -0.524 125.839 1.00 68.90 283 LYS B N 1
ATOM 4546 C CA . LYS B 1 286 ? 14.044 -0.216 125.003 1.00 71.03 283 LYS B CA 1
ATOM 4547 C C . LYS B 1 286 ? 14.329 0.887 123.973 1.00 68.06 283 LYS B C 1
ATOM 4548 O O . LYS B 1 286 ? 15.341 1.574 124.063 1.00 75.05 283 LYS B O 1
ATOM 4554 N N . LEU B 1 287 ? 13.421 1.048 123.007 1.00 58.59 284 LEU B N 1
ATOM 4555 C CA . LEU B 1 287 ? 13.490 2.104 121.991 1.00 53.76 284 LEU B CA 1
ATOM 4556 C C . LEU B 1 287 ? 12.165 2.829 121.899 1.00 65.82 284 LEU B C 1
ATOM 4557 O O . LEU B 1 287 ? 11.109 2.193 121.879 1.00 73.59 284 LEU B O 1
ATOM 4562 N N . PHE B 1 288 ? 12.211 4.154 121.817 1.00 64.14 285 PHE B N 1
ATOM 4563 C CA . PHE B 1 288 ? 10.982 4.943 121.845 1.00 68.30 285 PHE B CA 1
ATOM 4564 C C . PHE B 1 288 ? 10.741 5.705 120.547 1.00 61.59 285 PHE B C 1
ATOM 4565 O O . PHE B 1 288 ? 11.438 6.653 120.250 1.00 64.64 285 PHE B O 1
ATOM 4573 N N . ILE B 1 289 ? 9.743 5.290 119.778 1.00 59.21 286 ILE B N 1
ATOM 4574 C CA . ILE B 1 289 ? 9.499 5.876 118.461 1.00 52.96 286 ILE B CA 1
ATOM 4575 C C . ILE B 1 289 ? 8.298 6.812 118.409 1.00 53.62 286 ILE B C 1
ATOM 4576 O O . ILE B 1 289 ? 7.218 6.486 118.906 1.00 44.15 286 ILE B O 1
ATOM 4581 N N . SER B 1 290 ? 8.490 7.960 117.767 1.00 58.27 287 SER B N 1
ATOM 4582 C CA . SER B 1 290 ? 7.426 8.935 117.562 1.00 59.87 287 SER B CA 1
ATOM 4583 C C . SER B 1 290 ? 6.812 8.798 116.161 1.00 61.85 287 SER B C 1
ATOM 4584 O O . SER B 1 290 ? 7.416 9.197 115.167 1.00 67.70 287 SER B O 1
ATOM 4587 N N . ALA B 1 291 ? 5.603 8.245 116.097 1.00 56.15 288 ALA B N 1
ATOM 4588 C CA . ALA B 1 291 ? 4.976 7.880 114.831 1.00 49.27 288 ALA B CA 1
ATOM 4589 C C . ALA B 1 291 ? 4.227 9.036 114.196 1.00 50.75 288 ALA B C 1
ATOM 4590 O O . ALA B 1 291 ? 3.147 9.409 114.634 1.00 57.73 288 ALA B O 1
ATOM 4592 N N . ASN B 1 292 ? 4.822 9.575 113.141 1.00 60.61 289 ASN B N 1
ATOM 4593 C CA . ASN B 1 292 ? 4.353 10.764 112.427 1.00 62.07 289 ASN B CA 1
ATOM 4594 C C . ASN B 1 292 ? 2.903 10.678 111.920 1.00 65.66 289 ASN B C 1
ATOM 4595 O O . ASN B 1 292 ? 2.126 11.638 112.018 1.00 59.75 289 ASN B O 1
ATOM 4600 N N . ILE B 1 293 ? 2.557 9.519 111.369 1.00 63.17 290 ILE B N 1
ATOM 4601 C CA . ILE B 1 293 ? 1.271 9.317 110.720 1.00 58.67 290 ILE B CA 1
ATOM 4602 C C . ILE B 1 293 ? 0.335 8.575 111.643 1.00 53.06 290 ILE B C 1
ATOM 4603 O O . ILE B 1 293 ? -0.795 8.988 111.843 1.00 43.53 290 ILE B O 1
ATOM 4608 N N . SER B 1 294 ? 0.820 7.466 112.189 1.00 55.96 291 SER B N 1
ATOM 4609 C CA . SER B 1 294 ? 0.109 6.727 113.219 1.00 50.04 291 SER B CA 1
ATOM 4610 C C . SER B 1 294 ? -0.340 7.674 114.316 1.00 51.31 291 SER B C 1
ATOM 4611 O O . SER B 1 294 ? -1.407 7.492 114.888 1.00 63.30 291 SER B O 1
ATOM 4614 N N . ARG B 1 295 ? 0.489 8.675 114.607 1.00 44.53 292 ARG B N 1
ATOM 4615 C CA . ARG B 1 295 ? 0.240 9.634 115.677 1.00 35.50 292 ARG B CA 1
ATOM 4616 C C . ARG B 1 295 ? 0.307 8.982 117.048 1.00 43.93 292 ARG B C 1
ATOM 4617 O O . ARG B 1 295 ? -0.459 9.323 117.941 1.00 50.44 292 ARG B O 1
ATOM 4625 N N . GLU B 1 296 ? 1.226 8.042 117.216 1.00 47.26 293 GLU B N 1
ATOM 4626 C CA . GLU B 1 296 ? 1.337 7.319 118.475 1.00 58.85 293 GLU B CA 1
ATOM 4627 C C . GLU B 1 296 ? 2.770 7.323 118.958 1.00 48.80 293 GLU B C 1
ATOM 4628 O O . GLU B 1 296 ? 3.667 7.635 118.192 1.00 44.19 293 GLU B O 1
ATOM 4634 N N . LEU B 1 297 ? 2.985 6.959 120.220 1.00 51.68 294 LEU B N 1
ATOM 4635 C CA . LEU B 1 297 ? 4.344 6.807 120.742 1.00 54.93 294 LEU B CA 1
ATOM 4636 C C . LEU B 1 297 ? 4.603 5.394 121.249 1.00 54.55 294 LEU B C 1
ATOM 4637 O O . LEU B 1 297 ? 4.340 5.096 122.409 1.00 54.75 294 LEU B O 1
ATOM 4642 N N . LYS B 1 298 ? 5.136 4.535 120.387 1.00 56.02 295 LYS B N 1
ATOM 4643 C CA . LYS B 1 298 ? 5.249 3.116 120.717 1.00 61.37 295 LYS B CA 1
ATOM 4644 C C . LYS B 1 298 ? 6.610 2.726 121.247 1.00 62.72 295 LYS B C 1
ATOM 4645 O O . LYS B 1 298 ? 7.627 3.302 120.868 1.00 64.27 295 LYS B O 1
ATOM 4651 N N . VAL B 1 299 ? 6.621 1.725 122.117 1.00 61.32 296 VAL B N 1
ATOM 4652 C CA . VAL B 1 299 ? 7.867 1.284 122.722 1.00 65.29 296 VAL B CA 1
ATOM 4653 C C . VAL B 1 299 ? 8.178 -0.162 122.367 1.00 66.70 296 VAL B C 1
ATOM 4654 O O . VAL B 1 299 ? 7.270 -0.959 122.128 1.00 60.56 296 VAL B O 1
ATOM 4658 N N . PHE B 1 300 ? 9.468 -0.486 122.326 1.00 68.56 297 PHE B N 1
ATOM 4659 C CA . PHE B 1 300 ? 9.924 -1.810 121.917 1.00 69.07 297 PHE B CA 1
ATOM 4660 C C . PHE B 1 300 ? 11.095 -2.257 122.771 1.00 72.33 297 PHE B C 1
ATOM 4661 O O . PHE B 1 300 ? 11.799 -1.440 123.348 1.00 74.85 297 PHE B O 1
ATOM 4669 N N . THR B 1 301 ? 11.311 -3.562 122.847 1.00 78.99 298 THR B N 1
ATOM 4670 C CA . THR B 1 301 ? 12.573 -4.065 123.355 1.00 77.82 298 THR B CA 1
ATOM 4671 C C . THR B 1 301 ? 13.546 -3.869 122.220 1.00 72.59 298 THR B C 1
ATOM 4672 O O . THR B 1 301 ? 13.194 -4.087 121.057 1.00 72.25 298 THR B O 1
ATOM 4676 N N . ILE B 1 302 ? 14.766 -3.461 122.542 1.00 61.61 299 ILE B N 1
ATOM 4677 C CA . ILE B 1 302 ? 15.785 -3.328 121.520 1.00 51.36 299 ILE B CA 1
ATOM 4678 C C . ILE B 1 302 ? 15.923 -4.657 120.785 1.00 55.50 299 ILE B C 1
ATOM 4679 O O . ILE B 1 302 ? 16.458 -4.723 119.683 1.00 47.36 299 ILE B O 1
ATOM 4684 N N . SER B 1 303 ? 15.413 -5.716 121.405 1.00 68.20 300 SER B N 1
ATOM 4685 C CA . SER B 1 303 ? 15.412 -7.041 120.801 1.00 72.96 300 SER B CA 1
ATOM 4686 C C . SER B 1 303 ? 14.354 -7.145 119.706 1.00 72.60 300 SER B C 1
ATOM 4687 O O . SER B 1 303 ? 14.547 -7.851 118.720 1.00 70.08 300 SER B O 1
ATOM 4690 N N . GLY B 1 304 ? 13.235 -6.445 119.882 1.00 72.54 301 GLY B N 1
ATOM 4691 C CA . GLY B 1 304 ? 12.251 -6.335 118.820 1.00 66.16 301 GLY B CA 1
ATOM 4692 C C . GLY B 1 304 ? 10.803 -6.432 119.248 1.00 67.24 301 GLY B C 1
ATOM 4693 O O . GLY B 1 304 ? 9.891 -6.149 118.465 1.00 60.02 301 GLY B O 1
ATOM 4694 N N . LYS B 1 305 ? 10.577 -6.824 120.493 1.00 79.51 302 LYS B N 1
ATOM 4695 C CA . LYS B 1 305 ? 9.221 -7.143 120.928 1.00 90.68 302 LYS B CA 1
ATOM 4696 C C . LYS B 1 305 ? 8.536 -5.966 121.601 1.00 83.63 302 LYS B C 1
ATOM 4697 O O . LYS B 1 305 ? 9.020 -5.432 122.599 1.00 75.69 302 LYS B O 1
ATOM 4703 N N . VAL B 1 306 ? 7.396 -5.574 121.045 1.00 83.03 303 VAL B N 1
ATOM 4704 C CA . VAL B 1 306 ? 6.682 -4.395 121.519 1.00 74.95 303 VAL B CA 1
ATOM 4705 C C . VAL B 1 306 ? 6.449 -4.464 123.016 1.00 71.04 303 VAL B C 1
ATOM 4706 O O . VAL B 1 306 ? 6.241 -5.544 123.561 1.00 77.19 303 VAL B O 1
ATOM 4710 N N . VAL B 1 307 ? 6.504 -3.314 123.681 1.00 65.90 304 VAL B N 1
ATOM 4711 C CA . VAL B 1 307 ? 6.313 -3.272 125.128 1.00 68.00 304 VAL B CA 1
ATOM 4712 C C . VAL B 1 307 ? 5.428 -2.133 125.602 1.00 76.78 304 VAL B C 1
ATOM 4713 O O . VAL B 1 307 ? 5.449 -1.778 126.779 1.00 77.24 304 VAL B O 1
ATOM 4717 N N . GLY B 1 308 ? 4.659 -1.559 124.683 1.00 81.90 305 GLY B N 1
ATOM 4718 C CA . GLY B 1 308 ? 3.573 -0.678 125.067 1.00 84.09 305 GLY B CA 1
ATOM 4719 C C . GLY B 1 308 ? 3.434 0.624 124.314 1.00 79.86 305 GLY B C 1
ATOM 4720 O O . GLY B 1 308 ? 4.373 1.103 123.687 1.00 78.49 305 GLY B O 1
ATOM 4721 N N . TYR B 1 309 ? 2.230 1.182 124.370 1.00 84.53 306 TYR B N 1
ATOM 4722 C CA . TYR B 1 309 ? 2.002 2.566 124.009 1.00 87.84 306 TYR B CA 1
ATOM 4723 C C . TYR B 1 309 ? 2.365 3.411 125.204 1.00 83.50 306 TYR B C 1
ATOM 4724 O O . TYR B 1 309 ? 3.166 3.018 126.055 1.00 87.59 306 TYR B O 1
ATOM 4733 N N . VAL B 1 310 ? 1.730 4.568 125.277 1.00 77.13 307 VAL B N 1
ATOM 4734 C CA . VAL B 1 310 ? 1.913 5.469 126.391 1.00 80.60 307 VAL B CA 1
ATOM 4735 C C . VAL B 1 310 ? 0.567 5.756 127.017 1.00 91.06 307 VAL B C 1
ATOM 4736 O O . VAL B 1 310 ? 0.089 5.038 127.917 1.00 81.31 307 VAL B O 1
ATOM 4740 N N . ALA B 1 311 ? -0.027 6.833 126.517 1.00 94.07 308 ALA B N 1
ATOM 4741 C CA . ALA B 1 311 ? -1.317 7.286 126.958 1.00 95.39 308 ALA B CA 1
ATOM 4742 C C . ALA B 1 311 ? -1.958 7.997 125.786 1.00 95.34 308 ALA B C 1
ATOM 4743 O O . ALA B 1 311 ? -2.163 7.412 124.717 1.00 92.53 308 ALA B O 1
ATOM 4745 N N . GLY B 1 312 ? -2.255 9.271 125.995 1.00 99.01 309 GLY B N 1
ATOM 4746 C CA . GLY B 1 312 ? -2.977 10.057 125.018 1.00 100.98 309 GLY B CA 1
ATOM 4747 C C . GLY B 1 312 ? -2.041 11.039 124.366 1.00 98.47 309 GLY B C 1
ATOM 4748 O O . GLY B 1 312 ? -2.360 12.222 124.215 1.00 101.38 309 GLY B O 1
ATOM 4749 N N . ILE B 1 313 ? -0.869 10.539 123.990 1.00 88.38 310 ILE B N 1
ATOM 4750 C CA . ILE B 1 313 ? 0.111 11.351 123.297 1.00 78.50 310 ILE B CA 1
ATOM 4751 C C . ILE B 1 313 ? -0.018 11.170 121.796 1.00 75.74 310 ILE B C 1
ATOM 4752 O O . ILE B 1 313 ? 0.314 10.109 121.261 1.00 75.28 310 ILE B O 1
ATOM 4757 N N . GLU B 1 314 ? -0.529 12.209 121.136 1.00 81.72 311 GLU B N 1
ATOM 4758 C CA . GLU B 1 314 ? -0.643 12.249 119.681 1.00 86.75 311 GLU B CA 1
ATOM 4759 C C . GLU B 1 314 ? 0.708 12.626 119.092 1.00 90.47 311 GLU B C 1
ATOM 4760 O O . GLU B 1 314 ? 0.861 13.697 118.498 1.00 93.78 311 GLU B O 1
ATOM 4766 N N . ALA B 1 315 ? 1.685 11.742 119.277 1.00 87.90 312 ALA B N 1
ATOM 4767 C CA . ALA B 1 315 ? 3.051 11.977 118.828 1.00 82.57 312 ALA B CA 1
ATOM 4768 C C . ALA B 1 315 ? 3.113 12.411 117.371 1.00 84.45 312 ALA B C 1
ATOM 4769 O O . ALA B 1 315 ? 2.849 11.632 116.456 1.00 88.59 312 ALA B O 1
ATOM 4771 N N . ASN B 1 316 ? 3.457 13.674 117.174 1.00 77.62 313 ASN B N 1
ATOM 4772 C CA . ASN B 1 316 ? 3.680 14.219 115.852 1.00 66.19 313 ASN B CA 1
ATOM 4773 C C . ASN B 1 316 ? 4.734 15.307 115.962 1.00 65.19 313 ASN B C 1
ATOM 4774 O O . ASN B 1 316 ? 4.423 16.468 116.234 1.00 74.85 313 ASN B O 1
ATOM 4779 N N . GLY B 1 317 ? 5.989 14.914 115.771 1.00 52.82 314 GLY B N 1
ATOM 4780 C CA . GLY B 1 317 ? 7.116 15.795 116.002 1.00 49.22 314 GLY B CA 1
ATOM 4781 C C . GLY B 1 317 ? 8.286 14.968 116.481 1.00 53.67 314 GLY B C 1
ATOM 4782 O O . GLY B 1 317 ? 8.241 13.743 116.423 1.00 65.34 314 GLY B O 1
ATOM 4783 N N . GLY B 1 318 ? 9.331 15.624 116.963 1.00 46.72 315 GLY B N 1
ATOM 4784 C CA . GLY B 1 318 ? 10.526 14.920 117.392 1.00 41.84 315 GLY B CA 1
ATOM 4785 C C . GLY B 1 318 ? 10.444 14.470 118.830 1.00 38.71 315 GLY B C 1
ATOM 4786 O O . GLY B 1 318 ? 9.385 14.594 119.445 1.00 35.79 315 GLY B O 1
ATOM 4787 N N . ILE B 1 319 ? 11.558 13.955 119.362 1.00 36.86 316 ILE B N 1
ATOM 4788 C CA . ILE B 1 319 ? 11.617 13.449 120.734 1.00 45.24 316 ILE B CA 1
ATOM 4789 C C . ILE B 1 319 ? 13.038 13.323 121.292 1.00 48.65 316 ILE B C 1
ATOM 4790 O O . ILE B 1 319 ? 13.985 13.108 120.538 1.00 55.72 316 ILE B O 1
ATOM 4795 N N . ALA B 1 320 ? 13.176 13.453 122.615 1.00 51.43 317 ALA B N 1
ATOM 4796 C CA . ALA B 1 320 ? 14.419 13.104 123.317 1.00 54.26 317 ALA B CA 1
ATOM 4797 C C . ALA B 1 320 ? 14.177 12.371 124.635 1.00 61.58 317 ALA B C 1
ATOM 4798 O O . ALA B 1 320 ? 13.098 12.439 125.208 1.00 64.48 317 ALA B O 1
ATOM 4800 N N . ILE B 1 321 ? 15.200 11.672 125.111 1.00 68.97 318 ILE B N 1
ATOM 4801 C CA . ILE B 1 321 ? 15.145 10.987 126.401 1.00 72.78 318 ILE B CA 1
ATOM 4802 C C . ILE B 1 321 ? 16.379 11.358 127.216 1.00 78.79 318 ILE B C 1
ATOM 4803 O O . ILE B 1 321 ? 17.471 11.505 126.667 1.00 87.09 318 ILE B O 1
ATOM 4808 N N . CYS B 1 322 ? 16.201 11.522 128.522 1.00 80.94 319 CYS B N 1
ATOM 4809 C CA . CYS B 1 322 ? 17.292 11.956 129.384 1.00 88.32 319 CYS B CA 1
ATOM 4810 C C . CYS B 1 322 ? 18.457 10.975 129.359 1.00 97.52 319 CYS B C 1
ATOM 4811 O O . CYS B 1 322 ? 18.263 9.759 129.424 1.00 96.08 319 CYS B O 1
ATOM 4814 N N . HIS B 1 323 ? 19.667 11.516 129.247 1.00 104.28 320 HIS B N 1
ATOM 4815 C CA . HIS B 1 323 ? 20.879 10.713 129.341 1.00 106.93 320 HIS B CA 1
ATOM 4816 C C . HIS B 1 323 ? 21.944 11.413 130.170 1.00 107.83 320 HIS B C 1
ATOM 4817 O O . HIS B 1 323 ? 22.544 12.395 129.731 1.00 105.71 320 HIS B O 1
ATOM 4824 N N . PRO B 1 324 ? 22.169 10.896 131.384 1.00 110.67 321 PRO B N 1
ATOM 4825 C CA . PRO B 1 324 ? 23.079 11.411 132.410 1.00 115.79 321 PRO B CA 1
ATOM 4826 C C . PRO B 1 324 ? 24.512 11.595 131.912 1.00 117.55 321 PRO B C 1
ATOM 4827 O O . PRO B 1 324 ? 24.971 10.852 131.041 1.00 112.26 321 PRO B O 1
ATOM 4831 N N . ASP B 1 325 ? 25.201 12.580 132.483 1.00 124.24 322 ASP B N 1
ATOM 4832 C CA . ASP B 1 325 ? 26.577 12.908 132.115 1.00 131.53 322 ASP B CA 1
ATOM 4833 C C . ASP B 1 325 ? 27.429 11.675 131.810 1.00 136.16 322 ASP B C 1
ATOM 4834 O O . ASP B 1 325 ? 27.466 10.722 132.587 1.00 140.78 322 ASP B O 1
#

Solvent-accessible surface area: 22851 Å² total

Organism: Desulfofarcimen acetoxidans (strain ATCC 49208 / DSM 771 / KCTC 5769 / VKM B-1644 / 5575) (NCBI:txid485916)

InterPro domains:
  IPR011044 Quinoprotein amine dehydrogenase, beta chain-like [SSF50969] (10-302)
  IPR015943 WD40/YVTN repeat-like-containing domain superfamily [G3DSA:2.130.10.10] (1-328)
  IPR019405 Lactonase, 7-bladed beta-propeller [PF10282] (126-202)
  IPR051200 Multi-functional host-pathogen interaction and enzymatic activity protein [PTHR47197] (9-300)

Radius of gyration: 27.93 Å; Cα contacts (8 Å, |Δi|>4): 1963; chains: 2; bounding box: 48×67×80 Å

Sequence (630 aa):
TTSNFGIVVEQHLRRISFFSTDTLEILNQITLGYDFVDTAITSDCSNVVVTSDFCQTLVQIETQLEPPKVVAIQEGQSSADVDITPDDQFAVTVTGLNHPFNQSYSFLKNKFISTIPIPYDAVGIAISPNGNGLILIDRSSANTVRRFKIDADGVLFDTGQEFISGGTRPFNITFTPDGNFAFVANLIGNSIGILETQNPENITLLNAVGTNNLPGTIVVSRDGSTVYVLTESTVDVFNFNQLSGTLSFVKSFGHGLLIDPRPLFGANQALNKTETKLFISANISRELKVFTISGKVVGYVAGIEANGGIAICHPDSNFGIVVEQHLRRISFFSTDTLEILNQITLGYDFVDTAITSDCSNVVVTSDFCQTLVQIETQLEPPKVVAIQEGQSSADVDITPDDQFAVTVTGLNHPFNQSYSFLKNKFISTIPIPYDAVGIAISPNGNGLILIDRSSANTVRRFKIDADGVLFDTGQEFISGGTRPFNITFTPDGNFAFVANLIGNSIGILETQNPENITLLNAVGTNNLPGTIVVSRDGSTVYVLTESTVDVFNFNQLSGTLSFVKSFGHGLLIDPRPLFGANQALNKTETKLFISANISRELKVFTISGKVVGYVAGIEANGGIAICHPD

Secondary structure (DSSP, 8-state):
----EEEEEEGGGTEEEEEETTT--EEEEEE----EEEEEE-SSS-EEEEEESTT-EEEEEE-SSSS-EEEEEEE-S----EEE-TTSSEEEE---SSSS---EEETTTTEEEE-----TTEEEEEE-TTSS-EEEEEETTTTEEEEEEE-TT--EEEEEEEEE-SSSSEEEEEE-TTSSEEEEEETTTTEEEEEE-SSTTS-EEEEEEE-SS----EEE-TTSSEEEEE-SSEEEEEEEETTTTEEEEEEEEE-------GGGTT----B-TTSSEEEEEETTTTEEEEEETTS-EEEEPTT---BS-EEE----/--EEEEEEGGGTEEEEEESSS-SEEE--B-S-----EEE-SSS-EEEE--STT-EEEEEE-SSSS-EEEEEEE-S----EEE-TTS-EEEE---SSSS---EEETTTTEE-------TTEEEEEE-TTSS-EEEEEETTTTEEEEEEE-SS--EEEEEEEEE-SSSSEEEEEE-SSTTEEEEEETTTTEEEEEE-SSSSS-EEEEEEE-SSS---EEE-TTSSEEEEE-SSEEEEEEEETTTTEEEEEEEEE-------GGGTT----B-TTSSEEEEE-TTT--EEEEETTS-EEE--SS---BS-EEE----

B-factor: mean 55.12, std 25.53, range [7.39, 178.56]